Protein AF-A0A7H5ESF8-F1 (afdb_monomer_lite)

Foldseek 3Di:
DDPPPPDPPPLVVQLVVLVVVVVVVVPDPDPDDPPCPVVNVVSVLLVVLLVLLLVLLCCLLQVLCCDCVRNNDDPVVCPVSVVSCVVCVVVQVVQLLSVLSVLSSVLSPDDLPPPCSLVSLVVSVVSCVVCVVRYDLVSLLSSLVSLLSVLVVSLLVVSVSSLVSNLLSLQSNCQSLPAPPDDDDPVRADELCSLLVNLLSLLLCQVVDQQLPNDHHPDDSDPPRRGSLSSNVSSCVRNLVRHDPLCSLLSSLLSQLVSCVLVVVLLSNLVSLPDDRPDPPLLSVLSSLLSLLLSLVCLVPVPDPCSPVSSCVSPVDPVVSLVVSVVSLVVVVVVVPSCVVSSQLSVLSSVLVVVVVVLVVVVVPDDDDPVVVVVSLVVVLVSLVSNCVSGRSRDSSSVVVNVVSD

Radius of gyration: 26.14 Å; chains: 1; bounding box: 80×48×75 Å

Structure (mmCIF, N/CA/C/O backbone):
data_AF-A0A7H5ESF8-F1
#
_entry.id   AF-A0A7H5ESF8-F1
#
loop_
_atom_site.group_PDB
_atom_site.id
_atom_site.type_symbol
_atom_site.label_atom_id
_atom_site.label_alt_id
_atom_site.label_comp_id
_atom_site.label_asym_id
_atom_site.label_entity_id
_atom_site.label_seq_id
_atom_site.pdbx_PDB_ins_code
_atom_site.Cartn_x
_atom_site.Cartn_y
_atom_site.Cartn_z
_atom_site.occupancy
_atom_site.B_iso_or_equiv
_atom_site.auth_seq_id
_atom_site.auth_comp_id
_atom_site.auth_asym_id
_atom_site.auth_atom_id
_atom_site.pdbx_PDB_model_num
ATOM 1 N N . MET A 1 1 ? 14.061 -27.802 -7.206 1.00 36.31 1 MET A N 1
ATOM 2 C CA . MET A 1 1 ? 14.374 -27.064 -8.447 1.00 36.31 1 MET A CA 1
ATOM 3 C C . MET A 1 1 ? 15.577 -26.203 -8.150 1.00 36.31 1 MET A C 1
ATOM 5 O O . MET A 1 1 ? 15.588 -25.599 -7.089 1.00 36.31 1 MET A O 1
ATOM 9 N N . GLN A 1 2 ? 16.593 -26.261 -9.008 1.00 27.06 2 GLN A N 1
ATOM 10 C CA . GLN A 1 2 ? 17.838 -25.509 -8.861 1.00 27.06 2 GLN A CA 1
ATOM 11 C C . GLN A 1 2 ? 17.537 -24.025 -8.641 1.00 27.06 2 GLN A C 1
ATOM 13 O O . GLN A 1 2 ? 16.759 -23.448 -9.403 1.00 27.06 2 GLN A O 1
ATOM 18 N N . ASP A 1 3 ? 18.157 -23.444 -7.615 1.00 30.42 3 ASP A N 1
ATOM 19 C CA . ASP A 1 3 ? 18.301 -22.002 -7.470 1.00 30.42 3 ASP A CA 1
ATOM 20 C C . ASP A 1 3 ? 18.984 -21.480 -8.738 1.00 30.42 3 ASP A C 1
ATOM 22 O O . ASP A 1 3 ? 20.203 -21.548 -8.894 1.00 30.42 3 ASP A O 1
ATOM 26 N N . GLN A 1 4 ? 18.187 -21.001 -9.693 1.00 31.75 4 GLN A N 1
ATOM 27 C CA . GLN A 1 4 ? 18.685 -20.032 -10.649 1.00 31.75 4 GLN A CA 1
ATOM 28 C C . GLN A 1 4 ? 18.935 -18.767 -9.832 1.00 31.75 4 GLN A C 1
ATOM 30 O O . GLN A 1 4 ? 18.013 -17.988 -9.588 1.00 31.75 4 GLN A O 1
ATOM 35 N N . GLU A 1 5 ? 20.180 -18.580 -9.389 1.00 33.81 5 GLU A N 1
ATOM 36 C CA . GLU A 1 5 ? 20.741 -17.245 -9.201 1.00 33.81 5 GLU A CA 1
ATOM 37 C C . GLU A 1 5 ? 20.511 -16.488 -10.516 1.00 33.81 5 GLU A C 1
ATOM 39 O O . GLU A 1 5 ? 21.306 -16.552 -11.451 1.00 33.81 5 GLU A O 1
ATOM 44 N N . TYR A 1 6 ? 19.359 -15.829 -10.637 1.00 38.00 6 TYR A N 1
ATOM 45 C CA . TYR A 1 6 ? 19.123 -14.870 -11.701 1.00 38.00 6 TYR A CA 1
ATOM 46 C C . TYR A 1 6 ? 20.045 -13.695 -11.406 1.00 38.00 6 TYR A C 1
ATOM 48 O O . TYR A 1 6 ? 19.873 -13.034 -10.378 1.00 38.00 6 TYR A O 1
ATOM 56 N N . PRO A 1 7 ? 21.055 -13.435 -12.248 1.00 47.03 7 PRO A N 1
ATOM 57 C CA . PRO A 1 7 ? 22.036 -12.437 -11.916 1.00 47.03 7 PRO A CA 1
ATOM 58 C C . PRO A 1 7 ? 21.346 -11.085 -12.003 1.00 47.03 7 PRO A C 1
ATOM 60 O O . PRO A 1 7 ? 20.716 -10.746 -13.009 1.00 47.03 7 PRO A O 1
ATOM 63 N N . LEU A 1 8 ? 21.541 -10.295 -10.958 1.00 45.97 8 LEU A N 1
ATOM 64 C CA . LEU A 1 8 ? 21.141 -8.900 -10.796 1.00 45.97 8 LEU A CA 1
ATOM 65 C C . LEU A 1 8 ? 21.714 -7.959 -11.880 1.00 45.97 8 LEU A C 1
ATOM 67 O O . LEU A 1 8 ? 21.817 -6.753 -11.667 1.00 45.97 8 LEU A O 1
ATOM 71 N N . ASN A 1 9 ? 22.147 -8.469 -13.041 1.00 64.69 9 ASN A N 1
ATOM 72 C CA . ASN A 1 9 ? 22.697 -7.638 -14.094 1.00 64.69 9 ASN A CA 1
ATOM 73 C C . ASN A 1 9 ? 22.771 -8.272 -15.492 1.00 64.69 9 ASN A C 1
ATOM 75 O O . ASN A 1 9 ? 23.801 -8.159 -16.149 1.00 64.69 9 ASN A O 1
ATOM 79 N N . LYS A 1 10 ? 21.692 -8.889 -16.001 1.00 72.00 10 LYS A N 1
ATOM 80 C CA . LYS A 1 10 ? 21.647 -9.338 -17.413 1.00 72.00 10 LYS A CA 1
ATOM 81 C C . LYS A 1 10 ? 22.115 -8.243 -18.386 1.00 72.00 10 LYS A C 1
ATOM 83 O O . LYS A 1 10 ? 22.906 -8.512 -19.272 1.00 72.00 10 LYS A O 1
ATOM 88 N N . TYR A 1 11 ? 21.703 -6.993 -18.173 1.00 79.19 11 TYR A N 1
ATOM 89 C CA . TYR A 1 11 ? 22.056 -5.874 -19.056 1.00 79.19 11 TYR A CA 1
ATOM 90 C C . TYR A 1 11 ? 23.550 -5.528 -19.005 1.00 79.19 11 TYR A C 1
ATOM 92 O O . TYR A 1 11 ? 24.160 -5.287 -20.043 1.00 79.19 11 TYR A O 1
ATOM 100 N N . ARG A 1 12 ? 24.159 -5.542 -17.813 1.00 79.06 12 ARG A N 1
ATOM 101 C CA . ARG A 1 12 ? 25.612 -5.391 -17.667 1.00 79.06 12 ARG A CA 1
ATOM 102 C C . ARG A 1 12 ? 26.369 -6.577 -18.252 1.00 79.06 12 ARG A C 1
ATOM 104 O O . ARG A 1 12 ? 27.407 -6.349 -18.852 1.00 79.06 12 ARG A O 1
ATOM 111 N N . ILE A 1 13 ? 25.877 -7.803 -18.077 1.00 82.94 13 ILE A N 1
ATOM 112 C CA . ILE A 1 13 ? 26.502 -9.002 -18.649 1.00 82.94 13 ILE A CA 1
ATOM 113 C C . ILE A 1 13 ? 26.494 -8.900 -20.175 1.00 82.94 13 ILE A C 1
ATOM 115 O O . ILE A 1 13 ? 27.559 -8.991 -20.773 1.00 82.94 13 ILE A O 1
ATOM 119 N N . ASP A 1 14 ? 25.338 -8.602 -20.780 1.00 84.75 14 ASP A N 1
ATOM 120 C CA . ASP A 1 14 ? 25.195 -8.412 -22.229 1.00 84.75 14 ASP A CA 1
ATOM 121 C C . ASP A 1 14 ? 26.183 -7.335 -22.745 1.00 84.75 14 ASP A C 1
ATOM 123 O O . ASP A 1 14 ? 26.843 -7.525 -23.772 1.00 84.75 14 ASP A O 1
ATOM 127 N N . LEU A 1 15 ? 26.318 -6.220 -22.009 1.00 86.06 15 LEU A N 1
ATOM 128 C CA . LEU A 1 15 ? 27.252 -5.126 -22.309 1.00 86.06 15 LEU A CA 1
ATOM 129 C C . LEU A 1 15 ? 28.723 -5.559 -22.204 1.00 86.06 15 LEU A C 1
ATOM 131 O O . LEU A 1 15 ? 29.512 -5.294 -23.110 1.00 86.06 15 LEU A O 1
ATOM 135 N N . GLU A 1 16 ? 29.105 -6.202 -21.098 1.00 87.12 16 GLU A N 1
ATOM 136 C CA . GLU A 1 16 ? 30.471 -6.678 -20.851 1.00 87.12 16 GLU A CA 1
ATOM 137 C C . GLU A 1 16 ? 30.883 -7.750 -21.868 1.00 87.12 16 GLU A C 1
ATOM 139 O O . GLU A 1 16 ? 32.021 -7.745 -22.339 1.00 87.12 16 GLU A O 1
ATOM 144 N N . GLU A 1 17 ? 29.963 -8.645 -22.226 1.00 87.31 17 GLU A N 1
ATOM 145 C CA . GLU A 1 17 ? 30.167 -9.688 -23.229 1.00 87.31 17 GLU A CA 1
ATOM 146 C C . GLU A 1 17 ? 30.381 -9.079 -24.614 1.00 87.31 17 GLU A C 1
ATOM 148 O O . GLU A 1 17 ? 31.409 -9.327 -25.241 1.00 87.31 17 GLU A O 1
ATOM 153 N N . THR A 1 18 ? 29.494 -8.185 -25.050 1.00 85.81 18 THR A N 1
ATOM 154 C CA . THR A 1 18 ? 29.611 -7.538 -26.368 1.00 85.81 18 THR A CA 1
ATOM 155 C C . THR A 1 18 ? 30.862 -6.670 -26.465 1.00 85.81 18 THR A C 1
ATOM 157 O O . THR A 1 18 ? 31.518 -6.628 -27.506 1.00 85.81 18 THR A O 1
ATOM 160 N N . TYR A 1 19 ? 31.243 -5.999 -25.373 1.00 87.31 19 TYR A N 1
ATOM 161 C CA . TYR A 1 19 ? 32.496 -5.252 -25.305 1.00 87.31 19 TYR A CA 1
ATOM 162 C C . TYR A 1 19 ? 33.724 -6.166 -25.419 1.00 87.31 19 TYR A C 1
ATOM 164 O O . TYR A 1 19 ? 34.686 -5.827 -26.112 1.00 87.31 19 TYR A O 1
ATOM 172 N N . ARG A 1 20 ? 33.699 -7.337 -24.769 1.00 87.00 20 ARG A N 1
ATOM 173 C CA . ARG A 1 20 ? 34.775 -8.334 -24.856 1.00 87.00 20 ARG A CA 1
ATOM 174 C C . ARG A 1 20 ? 34.926 -8.870 -26.277 1.00 87.00 20 ARG A C 1
ATOM 176 O O . ARG A 1 20 ? 36.035 -8.869 -26.798 1.00 87.00 20 ARG A O 1
ATOM 183 N N . GLU A 1 21 ? 33.824 -9.254 -26.913 1.00 84.44 21 GLU A N 1
ATOM 184 C CA . GLU A 1 21 ? 33.822 -9.740 -28.297 1.00 84.44 21 GLU A CA 1
ATOM 185 C C . GLU A 1 21 ? 34.368 -8.688 -29.272 1.00 84.44 21 GLU A C 1
ATOM 187 O O . GLU A 1 21 ? 35.117 -9.018 -30.190 1.00 84.44 21 GLU A O 1
ATOM 192 N N . LEU A 1 22 ? 34.024 -7.411 -29.061 1.00 84.06 22 LEU A N 1
ATOM 193 C CA . LEU A 1 22 ? 34.548 -6.308 -29.865 1.00 84.06 22 LEU A CA 1
ATOM 194 C C . LEU A 1 22 ? 36.065 -6.175 -29.723 1.00 84.06 22 LEU A C 1
ATOM 196 O O . LEU A 1 22 ? 36.754 -6.093 -30.742 1.00 84.06 22 LEU A O 1
ATOM 200 N N . LYS A 1 23 ? 36.594 -6.250 -28.495 1.00 84.38 23 LYS A N 1
ATOM 201 C CA . LYS A 1 23 ? 38.046 -6.291 -28.273 1.00 84.38 23 LYS A CA 1
ATOM 202 C C . LYS A 1 23 ? 38.691 -7.461 -29.001 1.00 84.38 23 LYS A C 1
ATOM 204 O O . LYS A 1 23 ? 39.683 -7.268 -29.687 1.00 84.38 23 LYS A O 1
ATOM 209 N N . GLU A 1 24 ? 38.135 -8.663 -28.901 1.00 83.38 24 GLU A N 1
ATOM 210 C CA . GLU A 1 24 ? 38.674 -9.835 -29.604 1.00 83.38 24 GLU A CA 1
ATOM 211 C C . GLU A 1 24 ? 38.720 -9.627 -31.127 1.00 83.38 24 GLU A C 1
ATOM 213 O O . GLU A 1 24 ? 39.706 -9.997 -31.766 1.00 83.38 24 GLU A O 1
ATOM 218 N N . THR A 1 25 ? 37.712 -8.966 -31.712 1.00 78.81 25 THR A N 1
ATOM 219 C CA . THR A 1 25 ? 37.745 -8.585 -33.133 1.00 78.81 25 THR A CA 1
ATOM 220 C C . THR A 1 25 ? 38.764 -7.495 -33.467 1.00 78.81 25 THR A C 1
ATOM 222 O O . THR A 1 25 ? 39.358 -7.579 -34.540 1.00 78.81 25 THR A O 1
ATOM 225 N N . GLU A 1 26 ? 39.022 -6.523 -32.584 1.00 75.31 26 GLU A N 1
ATOM 226 C CA . GLU A 1 26 ? 40.068 -5.499 -32.783 1.00 75.31 26 GLU A CA 1
ATOM 227 C C . GLU A 1 26 ? 41.465 -6.123 -32.898 1.00 75.31 26 GLU A C 1
ATOM 229 O O . GLU A 1 26 ? 42.279 -5.682 -33.706 1.00 75.31 26 GLU A O 1
ATOM 234 N N . TRP A 1 27 ? 41.728 -7.177 -32.117 1.00 74.94 27 TRP A N 1
ATOM 235 C CA . TRP A 1 27 ? 42.984 -7.935 -32.155 1.00 74.94 27 TRP A CA 1
ATOM 236 C C . TRP A 1 27 ? 43.014 -9.012 -33.248 1.00 74.94 27 TRP A C 1
ATOM 238 O O . TRP A 1 27 ? 44.033 -9.679 -33.435 1.00 74.94 27 TRP A O 1
ATOM 248 N N . SER A 1 28 ? 41.916 -9.196 -33.984 1.00 71.19 28 SER A N 1
ATOM 249 C CA . SER A 1 28 ? 41.873 -10.088 -35.137 1.00 71.19 28 SER A CA 1
ATOM 250 C C . SER A 1 28 ? 42.373 -9.353 -36.386 1.00 71.19 28 SER A C 1
ATOM 252 O O . SER A 1 28 ? 42.009 -8.207 -36.629 1.00 71.19 28 SER A O 1
ATOM 254 N N . ASN A 1 29 ? 43.160 -10.013 -37.243 1.00 59.94 29 ASN A N 1
ATOM 255 C CA . ASN A 1 29 ? 43.663 -9.443 -38.510 1.00 59.94 29 ASN A CA 1
ATOM 256 C C . ASN A 1 29 ? 42.558 -9.186 -39.571 1.00 59.94 29 ASN A C 1
ATOM 258 O O . ASN A 1 29 ? 42.838 -9.129 -40.769 1.00 59.94 29 ASN A O 1
ATOM 262 N N . LYS A 1 30 ? 41.285 -9.085 -39.166 1.00 62.31 30 LYS A N 1
ATOM 263 C CA . LYS A 1 30 ? 40.129 -8.831 -40.030 1.00 62.31 30 LYS A CA 1
ATOM 264 C C . LYS A 1 30 ? 39.617 -7.410 -39.783 1.00 62.31 30 LYS A C 1
ATOM 266 O O . LYS A 1 30 ? 38.830 -7.171 -38.876 1.00 62.31 30 LYS A O 1
ATOM 271 N N . HIS A 1 31 ? 40.048 -6.474 -40.625 1.00 56.75 31 HIS A N 1
ATOM 272 C CA . HIS A 1 31 ? 39.690 -5.049 -40.570 1.00 56.75 31 HIS A CA 1
ATOM 273 C C . HIS A 1 31 ? 38.292 -4.740 -41.146 1.00 56.75 31 HIS A C 1
ATOM 275 O O . HIS A 1 31 ? 38.137 -3.834 -41.964 1.00 56.75 31 HIS A O 1
ATOM 281 N N . GLU A 1 32 ? 37.263 -5.495 -40.763 1.00 64.81 32 GLU A N 1
ATOM 282 C CA . GLU A 1 32 ? 35.879 -5.109 -41.064 1.00 64.81 32 GLU A CA 1
ATOM 283 C C . GLU A 1 32 ? 35.335 -4.198 -39.957 1.00 64.81 32 GLU A C 1
ATOM 285 O O . GLU A 1 32 ? 35.652 -4.376 -38.782 1.00 64.81 32 GL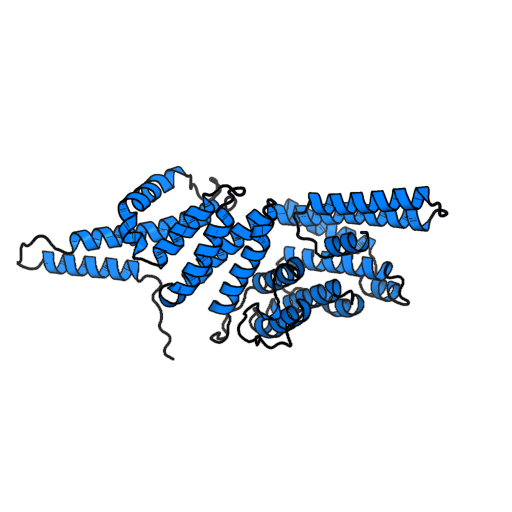U A O 1
ATOM 290 N N . LEU A 1 33 ? 34.484 -3.230 -40.324 1.00 62.59 33 LEU A N 1
ATOM 291 C CA . LEU A 1 33 ? 33.719 -2.440 -39.355 1.00 62.59 33 LEU A CA 1
ATOM 292 C C . LEU A 1 33 ? 32.965 -3.401 -38.421 1.00 62.59 33 LEU A C 1
ATOM 294 O O . LEU A 1 33 ? 32.153 -4.197 -38.912 1.00 62.59 33 LEU A O 1
ATOM 298 N N . PRO A 1 34 ? 33.193 -3.353 -37.096 1.00 66.44 34 PRO A N 1
ATOM 299 C CA . PRO A 1 34 ? 32.595 -4.335 -36.214 1.00 66.44 34 PRO A CA 1
ATOM 300 C C . PRO A 1 34 ? 31.074 -4.174 -36.219 1.00 66.44 34 PRO A C 1
ATOM 302 O O . PRO A 1 34 ? 30.522 -3.179 -35.742 1.00 66.44 34 PRO A O 1
ATOM 305 N N . LYS A 1 35 ? 30.370 -5.186 -36.739 1.00 69.31 35 LYS A N 1
ATOM 306 C CA . LYS A 1 35 ? 28.899 -5.198 -36.860 1.00 69.31 35 LYS A CA 1
ATOM 307 C C . LYS A 1 35 ? 28.190 -5.018 -35.507 1.00 69.31 35 LYS A C 1
ATOM 309 O O . LYS A 1 35 ? 27.025 -4.636 -35.467 1.00 69.31 35 LYS A O 1
ATOM 314 N N . LYS A 1 36 ? 28.904 -5.255 -34.401 1.00 80.19 36 LYS A N 1
ATOM 315 C CA . LYS A 1 36 ? 28.413 -5.164 -33.021 1.00 80.19 36 LYS A CA 1
ATOM 316 C C . LYS A 1 36 ? 28.543 -3.769 -32.385 1.00 80.19 36 LYS A C 1
ATOM 318 O O . LYS A 1 36 ? 28.044 -3.586 -31.283 1.00 80.19 36 LYS A O 1
ATOM 323 N N . MET A 1 37 ? 29.109 -2.757 -33.056 1.00 82.25 37 MET A N 1
ATOM 324 C CA . MET A 1 37 ? 29.207 -1.397 -32.480 1.00 82.25 37 MET A CA 1
ATOM 325 C C . MET A 1 37 ? 27.837 -0.773 -32.172 1.00 82.25 37 MET A C 1
ATOM 327 O O . MET A 1 37 ? 27.646 -0.163 -31.120 1.00 82.25 37 MET A O 1
ATOM 331 N N . ALA A 1 38 ? 26.855 -0.960 -33.060 1.00 83.88 38 ALA A N 1
ATOM 332 C CA . ALA A 1 38 ? 25.487 -0.497 -32.825 1.00 83.88 38 ALA A CA 1
ATOM 333 C C . ALA A 1 38 ? 24.820 -1.233 -31.647 1.00 83.88 38 ALA A C 1
ATOM 335 O O . ALA A 1 38 ? 24.066 -0.624 -30.888 1.00 83.88 38 ALA A O 1
ATOM 336 N N . LEU A 1 39 ? 25.134 -2.523 -31.475 1.00 85.75 39 LEU A N 1
ATOM 337 C CA . LEU A 1 39 ? 24.657 -3.338 -30.358 1.00 85.75 39 LEU A CA 1
ATOM 338 C C . LEU A 1 39 ? 25.274 -2.881 -29.030 1.00 85.75 39 LEU A C 1
ATOM 340 O O . LEU A 1 39 ? 24.537 -2.704 -28.065 1.00 85.75 39 LEU A O 1
ATOM 344 N N . LEU A 1 40 ? 26.583 -2.608 -29.000 1.00 87.19 40 LEU A N 1
ATOM 345 C CA . LEU A 1 40 ? 27.265 -2.075 -27.818 1.00 87.19 40 LEU A CA 1
ATOM 346 C C . LEU A 1 40 ? 26.674 -0.723 -27.394 1.00 87.19 40 LEU A C 1
ATOM 348 O O . LEU A 1 40 ? 26.369 -0.521 -26.220 1.00 87.19 40 LEU A O 1
ATOM 352 N N . SER A 1 41 ? 26.456 0.188 -28.353 1.00 89.31 41 SER A N 1
ATOM 353 C CA . SER A 1 41 ? 25.789 1.471 -28.086 1.00 89.31 41 SER A CA 1
ATOM 354 C C . SER A 1 41 ? 24.395 1.265 -27.497 1.00 89.31 41 SER A C 1
ATOM 356 O O . SER A 1 41 ? 24.038 1.935 -26.532 1.00 89.31 41 SER A O 1
ATOM 358 N N . TRP A 1 42 ? 23.615 0.327 -28.039 1.00 90.44 42 TRP A N 1
ATOM 359 C CA . TRP A 1 42 ? 22.297 0.022 -27.494 1.00 90.44 42 TRP A CA 1
ATOM 360 C C . TRP A 1 42 ? 22.365 -0.556 -26.079 1.00 90.44 42 TRP A C 1
ATOM 362 O O . TRP A 1 42 ? 21.596 -0.141 -25.222 1.00 90.44 42 TRP A O 1
ATOM 372 N N . GLN A 1 43 ? 23.278 -1.481 -25.796 1.00 88.88 43 GLN A N 1
ATOM 373 C CA . GLN A 1 43 ? 23.405 -2.070 -24.460 1.00 88.88 43 GLN A CA 1
ATOM 374 C C . GLN A 1 43 ? 23.822 -1.040 -23.408 1.00 88.88 43 GLN A C 1
ATOM 376 O O . GLN A 1 43 ? 23.304 -1.070 -22.290 1.00 88.88 43 GLN A O 1
ATOM 381 N N . ALA A 1 44 ? 24.702 -0.104 -23.774 1.00 89.44 44 ALA A N 1
ATOM 382 C CA . ALA A 1 44 ? 25.073 1.010 -22.910 1.00 89.44 44 ALA A CA 1
ATOM 383 C C . ALA A 1 44 ? 23.859 1.910 -22.625 1.00 89.44 44 ALA A C 1
ATOM 385 O O . ALA A 1 44 ? 23.54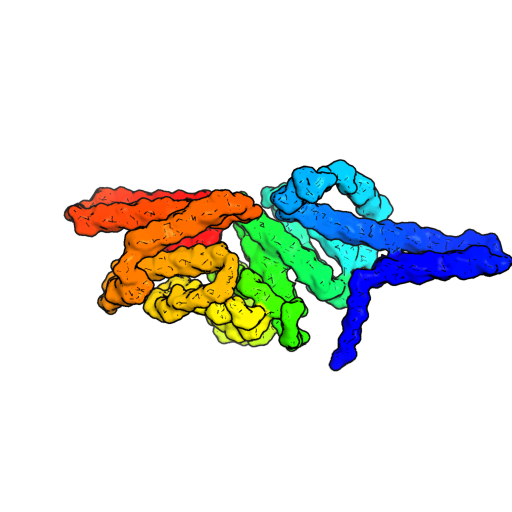2 2.158 -21.459 1.00 89.44 44 ALA A O 1
ATOM 386 N N . ASP A 1 45 ? 23.126 2.306 -23.673 1.00 92.50 45 ASP A N 1
ATOM 387 C CA . ASP A 1 45 ? 21.896 3.095 -23.551 1.00 92.50 45 ASP A CA 1
ATOM 388 C C . ASP A 1 45 ? 20.851 2.364 -22.694 1.00 92.50 45 ASP A C 1
ATOM 390 O O . ASP A 1 45 ? 20.255 2.957 -21.804 1.00 92.50 45 ASP A O 1
ATOM 394 N N . ARG A 1 46 ? 20.643 1.062 -22.909 1.00 90.06 46 ARG A N 1
ATOM 395 C CA . ARG A 1 46 ? 19.674 0.227 -22.181 1.00 90.06 46 ARG A CA 1
ATOM 396 C C . ARG A 1 46 ? 19.984 0.174 -20.684 1.00 90.06 46 ARG A C 1
ATOM 398 O O . ARG A 1 46 ? 19.069 0.304 -19.870 1.00 90.06 46 ARG A O 1
ATOM 405 N N . GLN A 1 47 ? 21.256 0.007 -20.312 1.00 88.56 47 GLN A N 1
ATOM 406 C CA . GLN A 1 47 ? 21.680 0.015 -18.909 1.00 88.56 47 GLN A CA 1
ATOM 407 C C . GLN A 1 47 ? 21.497 1.398 -18.273 1.00 88.56 47 GLN A C 1
ATOM 409 O O . GLN A 1 47 ? 20.994 1.498 -17.151 1.00 88.56 47 GLN A O 1
ATOM 414 N N . TYR A 1 48 ? 21.873 2.457 -18.994 1.00 92.06 48 TYR A N 1
ATOM 415 C CA . TYR A 1 48 ? 21.679 3.837 -18.554 1.00 92.06 48 TYR A CA 1
ATOM 416 C C . TYR A 1 48 ? 20.191 4.159 -18.357 1.00 92.06 48 TYR A C 1
ATOM 418 O O . TYR A 1 48 ? 19.803 4.633 -17.291 1.00 92.06 48 TYR A O 1
ATOM 426 N N . LEU A 1 49 ? 19.344 3.836 -19.339 1.00 93.12 49 LEU A N 1
ATOM 427 C CA . LEU A 1 49 ? 17.901 4.064 -19.294 1.00 93.12 49 LEU A CA 1
ATOM 428 C C . LEU A 1 49 ? 17.250 3.329 -18.118 1.00 93.12 49 LEU A C 1
ATOM 430 O O . LEU A 1 49 ? 16.467 3.935 -17.393 1.00 93.12 49 LEU A O 1
ATOM 434 N N . LEU A 1 50 ? 17.600 2.060 -17.876 1.00 90.69 50 LEU A N 1
ATOM 435 C CA . LEU A 1 50 ? 17.062 1.306 -16.738 1.00 90.69 50 LEU A CA 1
ATOM 436 C C . LEU A 1 50 ? 17.421 1.965 -15.399 1.00 90.69 50 LEU A C 1
ATOM 438 O O . LEU A 1 50 ? 16.566 2.115 -14.523 1.00 90.69 50 LEU A O 1
ATOM 442 N N . TYR A 1 51 ? 18.684 2.367 -15.238 1.00 90.44 51 TYR A N 1
ATOM 443 C CA . TYR A 1 51 ? 19.144 3.062 -14.038 1.00 90.44 51 TYR A CA 1
ATOM 444 C C . TYR A 1 51 ? 18.409 4.394 -13.843 1.00 90.44 51 TYR A C 1
ATOM 446 O O . TYR A 1 51 ? 17.911 4.666 -12.748 1.00 90.44 51 TYR A O 1
ATOM 454 N N . GLN A 1 52 ? 18.294 5.194 -14.905 1.00 92.12 52 GLN A N 1
ATOM 455 C CA . GLN A 1 52 ? 17.650 6.502 -14.852 1.00 92.12 52 GLN A CA 1
ATOM 456 C C . GLN A 1 52 ? 16.144 6.406 -14.611 1.00 92.12 52 GLN A C 1
ATOM 458 O O . GLN A 1 52 ? 15.643 7.152 -13.778 1.00 92.12 52 GLN A O 1
ATOM 463 N N . CYS A 1 53 ? 15.426 5.451 -15.214 1.00 91.62 53 CYS A N 1
ATOM 464 C CA . CYS A 1 53 ? 14.013 5.228 -14.896 1.00 91.62 53 CYS A CA 1
ATOM 465 C C . CYS A 1 53 ? 13.809 4.920 -13.405 1.00 91.62 53 CYS A C 1
ATOM 467 O O . CYS A 1 53 ? 12.968 5.537 -12.753 1.00 91.62 53 CYS A O 1
ATOM 469 N N . ARG A 1 54 ? 14.604 3.999 -12.837 1.00 90.44 54 ARG A N 1
ATOM 470 C CA . ARG A 1 54 ? 14.539 3.664 -11.402 1.00 90.44 54 ARG A CA 1
ATOM 471 C C . ARG A 1 54 ? 14.809 4.886 -10.529 1.00 90.44 54 ARG A C 1
ATOM 473 O O . ARG A 1 54 ? 14.124 5.101 -9.528 1.00 90.44 54 ARG A O 1
ATOM 480 N N . LEU A 1 55 ? 15.820 5.676 -10.886 1.00 88.88 55 LEU A N 1
ATOM 481 C CA . LEU A 1 55 ? 16.184 6.878 -10.146 1.00 88.88 55 LEU A CA 1
ATOM 482 C C . LEU A 1 55 ? 15.090 7.949 -10.236 1.00 88.88 55 LEU A C 1
ATOM 484 O O . LEU A 1 55 ? 14.700 8.501 -9.208 1.00 88.88 55 LEU A O 1
ATOM 488 N N . PHE A 1 56 ? 14.563 8.189 -11.435 1.00 89.56 56 PHE A N 1
ATOM 489 C CA . PHE A 1 56 ? 13.524 9.174 -11.713 1.00 89.56 56 PHE A CA 1
ATOM 490 C C . PHE A 1 56 ? 12.217 8.846 -10.983 1.00 89.56 56 PHE A C 1
ATOM 492 O O . PHE A 1 56 ? 11.671 9.695 -10.281 1.00 89.56 56 PHE A O 1
ATOM 499 N N . MET A 1 57 ? 11.777 7.586 -11.020 1.00 89.94 57 MET A N 1
ATOM 500 C CA . MET A 1 57 ? 10.607 7.136 -10.261 1.00 89.94 57 MET A CA 1
ATOM 501 C C . MET A 1 57 ? 10.750 7.391 -8.756 1.00 89.94 57 MET A C 1
ATOM 503 O O . MET A 1 57 ? 9.819 7.859 -8.100 1.00 89.94 57 MET A O 1
ATOM 507 N N . ARG A 1 58 ? 11.927 7.100 -8.185 1.00 86.00 58 ARG A N 1
ATOM 508 C CA . ARG A 1 58 ? 12.201 7.332 -6.758 1.00 86.00 58 ARG A CA 1
ATOM 509 C C . ARG A 1 58 ? 12.263 8.821 -6.429 1.00 86.00 58 ARG A C 1
ATOM 511 O O . ARG A 1 58 ? 11.762 9.214 -5.375 1.00 86.00 58 ARG A O 1
ATOM 518 N N . TYR A 1 59 ? 12.844 9.626 -7.319 1.00 86.31 59 TYR A N 1
ATOM 519 C CA . TYR A 1 59 ? 12.864 11.084 -7.219 1.00 86.31 59 TYR A CA 1
ATOM 520 C C . TYR A 1 59 ? 11.437 11.650 -7.140 1.00 86.31 59 TYR A C 1
ATOM 522 O O . TYR A 1 59 ? 11.140 12.410 -6.218 1.00 86.31 59 TYR A O 1
ATOM 530 N N . GLN A 1 60 ? 10.534 11.194 -8.015 1.00 84.25 60 GLN A N 1
ATOM 531 C CA . GLN A 1 60 ? 9.130 11.621 -8.028 1.00 84.25 60 GLN A CA 1
ATOM 532 C C . GLN A 1 60 ? 8.341 11.140 -6.794 1.00 84.25 60 GLN A C 1
ATOM 534 O O . GLN A 1 60 ? 7.560 11.900 -6.220 1.00 84.25 60 GLN A O 1
ATOM 539 N N . LEU A 1 61 ? 8.553 9.898 -6.341 1.00 82.56 61 LEU A N 1
ATOM 540 C CA . LEU A 1 61 ? 7.816 9.319 -5.207 1.00 82.56 61 LEU A CA 1
ATOM 541 C C . LEU A 1 61 ? 8.262 9.824 -3.832 1.00 82.56 61 LEU A C 1
ATOM 543 O O . LEU A 1 61 ? 7.443 9.917 -2.913 1.00 82.56 61 LEU A O 1
ATOM 547 N N . TYR A 1 62 ? 9.554 10.105 -3.656 1.00 78.06 62 TYR A N 1
ATOM 548 C CA . TYR A 1 62 ? 10.146 10.365 -2.341 1.00 78.06 62 TYR A CA 1
ATOM 549 C C . TYR A 1 62 ? 10.841 11.732 -2.248 1.00 78.06 62 TYR A C 1
ATOM 551 O O . TYR A 1 62 ? 12.009 11.803 -1.844 1.00 78.06 62 TYR A O 1
ATOM 559 N N . PRO A 1 63 ? 10.137 12.851 -2.499 1.00 69.44 63 PRO A N 1
ATOM 560 C CA . PRO A 1 63 ? 10.749 14.183 -2.538 1.00 69.44 63 PRO A CA 1
ATOM 561 C C . PRO A 1 63 ? 11.406 14.596 -1.207 1.00 69.44 63 PRO A C 1
ATOM 563 O O . PRO A 1 63 ? 12.284 15.452 -1.168 1.00 69.44 63 PRO A O 1
ATOM 566 N N . THR A 1 64 ? 11.026 13.979 -0.082 1.00 65.56 64 THR A N 1
ATOM 567 C CA . THR A 1 64 ? 11.642 14.227 1.234 1.00 65.56 64 THR A CA 1
ATOM 568 C C . THR A 1 64 ? 12.990 13.527 1.436 1.00 65.56 64 THR A C 1
ATOM 570 O O . THR A 1 64 ? 13.756 13.931 2.317 1.00 65.56 64 THR A O 1
ATOM 573 N N . ILE A 1 65 ? 13.281 12.479 0.660 1.00 63.81 65 ILE A N 1
ATOM 574 C CA . ILE A 1 65 ? 14.567 11.770 0.661 1.00 63.81 65 ILE A CA 1
ATOM 575 C C . ILE A 1 65 ? 15.534 12.458 -0.304 1.00 63.81 65 ILE A C 1
ATOM 577 O O . ILE A 1 65 ? 16.686 12.675 0.061 1.00 63.81 65 ILE A O 1
ATOM 581 N N . PHE A 1 66 ? 15.037 12.866 -1.472 1.00 64.12 66 PHE A N 1
ATOM 582 C CA . PHE A 1 66 ? 15.784 13.549 -2.534 1.00 64.12 66 PHE A CA 1
ATOM 583 C C . PHE A 1 66 ? 15.837 15.071 -2.360 1.00 64.12 66 PHE A C 1
ATOM 585 O O . PHE A 1 66 ? 15.876 15.822 -3.328 1.00 64.12 66 PHE A O 1
ATOM 592 N N . ARG A 1 67 ? 15.816 15.550 -1.113 1.00 61.94 67 ARG A N 1
ATOM 593 C CA . ARG A 1 67 ? 16.002 16.976 -0.846 1.00 61.94 67 ARG A CA 1
ATOM 594 C C . ARG A 1 67 ? 17.425 17.388 -1.221 1.00 61.94 67 ARG A C 1
ATOM 596 O O . ARG A 1 67 ? 18.369 16.635 -0.972 1.00 61.94 67 ARG A O 1
ATOM 603 N N . ALA A 1 68 ? 17.563 18.609 -1.735 1.00 58.12 68 ALA A N 1
ATOM 604 C CA . ALA A 1 68 ? 18.835 19.173 -2.189 1.00 58.12 68 ALA A CA 1
ATOM 605 C C . ALA A 1 68 ? 19.948 19.152 -1.120 1.00 58.12 68 ALA A C 1
ATOM 607 O O . ALA A 1 68 ? 21.123 19.110 -1.464 1.00 58.12 68 ALA A O 1
ATOM 608 N N . ASP A 1 69 ? 19.592 19.130 0.171 1.00 61.38 69 ASP A N 1
ATOM 609 C CA . ASP A 1 69 ? 20.529 19.042 1.298 1.00 61.38 69 ASP A CA 1
ATOM 610 C C . ASP A 1 69 ? 21.106 17.631 1.529 1.00 61.38 69 ASP A C 1
ATOM 612 O O . ASP A 1 69 ? 22.078 17.485 2.269 1.00 61.38 69 ASP A O 1
ATOM 616 N N . LYS A 1 70 ? 20.521 16.585 0.928 1.00 63.66 70 LYS A N 1
ATOM 617 C CA . LYS A 1 70 ? 20.917 15.174 1.124 1.00 63.66 70 LYS A CA 1
ATOM 618 C C . LYS A 1 70 ? 21.368 14.486 -0.150 1.00 63.66 70 LYS A C 1
ATOM 620 O O . LYS A 1 70 ? 22.295 13.682 -0.109 1.00 63.66 70 LYS A O 1
ATOM 625 N N . LEU A 1 71 ? 20.695 14.775 -1.256 1.00 67.25 71 LEU A N 1
ATOM 626 C CA . LEU A 1 71 ? 21.076 14.314 -2.579 1.00 67.25 71 LEU A CA 1
ATOM 627 C C . LEU A 1 71 ? 20.721 15.438 -3.559 1.00 67.25 71 LEU A C 1
ATOM 629 O O . LEU A 1 71 ? 19.534 15.727 -3.711 1.00 67.25 71 LEU A O 1
ATOM 633 N N . PRO A 1 72 ? 21.701 16.097 -4.200 1.00 71.25 72 PRO A N 1
ATOM 634 C CA . PRO A 1 72 ? 21.445 17.222 -5.090 1.00 71.25 72 PRO A CA 1
ATOM 635 C C . PRO A 1 72 ? 20.947 16.711 -6.448 1.00 71.25 72 PRO A C 1
ATOM 637 O O . PRO A 1 72 ? 21.616 16.868 -7.462 1.00 71.25 72 PRO A O 1
ATOM 640 N N . LEU A 1 73 ? 19.796 16.038 -6.473 1.00 79.88 73 LEU A N 1
ATOM 641 C CA . LEU A 1 73 ? 19.089 15.737 -7.712 1.00 79.88 73 LEU A CA 1
ATOM 642 C C . LEU A 1 73 ? 18.066 16.834 -7.989 1.00 79.88 73 LEU A C 1
ATOM 644 O O . LEU A 1 73 ? 17.313 17.234 -7.104 1.00 79.88 73 LEU A O 1
ATOM 648 N N . ALA A 1 74 ? 18.054 17.293 -9.231 1.00 82.50 74 ALA A N 1
ATOM 649 C CA . ALA A 1 74 ? 17.146 18.286 -9.761 1.00 82.50 74 ALA A CA 1
ATOM 650 C C . ALA A 1 74 ? 16.584 17.754 -11.085 1.00 82.50 74 ALA A C 1
ATOM 652 O O . ALA A 1 74 ? 17.095 16.765 -11.622 1.00 82.50 74 ALA A O 1
ATOM 653 N N . GLU A 1 75 ? 15.509 18.361 -11.578 1.00 83.69 75 GLU A N 1
ATOM 654 C CA . GLU A 1 75 ? 14.826 17.866 -12.773 1.00 83.69 75 GLU A CA 1
ATOM 655 C C . GLU A 1 75 ? 15.737 17.910 -14.011 1.00 83.69 75 GLU A C 1
ATOM 657 O O . GLU A 1 75 ? 15.708 17.001 -14.839 1.00 83.69 75 GLU A O 1
ATOM 662 N N . GLU A 1 76 ? 16.631 18.897 -14.072 1.00 88.69 76 GLU A N 1
ATOM 663 C CA . GLU A 1 76 ? 17.594 19.109 -15.152 1.00 88.69 76 GLU A CA 1
ATOM 664 C C . GLU A 1 76 ? 18.556 17.924 -15.320 1.00 88.69 76 GLU A C 1
ATOM 666 O O . GLU A 1 76 ? 19.039 17.655 -16.419 1.00 88.69 76 GLU A O 1
ATOM 671 N N . HIS A 1 77 ? 18.805 17.160 -14.250 1.00 88.81 77 HIS A N 1
ATOM 672 C CA . HIS A 1 77 ? 19.641 15.958 -14.310 1.00 88.81 77 HIS A CA 1
ATOM 673 C C . HIS A 1 77 ? 18.990 14.804 -15.087 1.00 88.81 77 HIS A C 1
ATOM 675 O O . HIS A 1 77 ? 19.661 13.816 -15.379 1.00 88.81 77 HIS A O 1
ATOM 681 N N . PHE A 1 78 ? 17.704 14.917 -15.429 1.00 91.12 78 PHE A N 1
ATOM 682 C CA . PHE A 1 78 ? 16.956 13.906 -16.170 1.00 91.12 78 PHE A CA 1
ATOM 683 C C . PHE A 1 78 ? 16.711 14.283 -17.641 1.00 91.12 78 PHE A C 1
ATOM 685 O O . PHE A 1 78 ? 16.088 13.506 -18.361 1.00 91.12 78 PHE A O 1
ATOM 692 N N . GLU A 1 79 ? 17.207 15.425 -18.129 1.00 91.56 79 GLU A N 1
ATOM 693 C CA . GLU A 1 79 ? 16.951 15.879 -19.508 1.00 91.56 79 GLU A CA 1
ATOM 694 C C . GLU A 1 79 ? 17.567 14.960 -20.572 1.00 91.56 79 GLU A C 1
ATOM 696 O O . GLU A 1 79 ? 16.892 14.559 -21.523 1.00 91.56 79 GLU A O 1
ATOM 701 N N . GLU A 1 80 ? 18.817 14.526 -20.380 1.00 89.62 80 GLU A N 1
ATOM 702 C CA . GLU A 1 80 ? 19.461 13.558 -21.280 1.00 89.62 80 GLU A CA 1
ATOM 703 C C . GLU A 1 80 ? 18.694 12.226 -21.313 1.00 89.62 80 GLU A C 1
ATOM 705 O O . GLU A 1 80 ? 18.473 11.640 -22.375 1.00 89.62 80 GLU A O 1
ATOM 710 N N . PHE A 1 81 ? 18.217 11.780 -20.150 1.00 92.38 81 PHE A N 1
ATOM 711 C CA . PHE A 1 81 ? 17.371 10.600 -20.020 1.00 92.38 81 PHE A CA 1
ATOM 712 C C . PHE A 1 81 ? 16.056 10.743 -20.801 1.00 92.38 81 PHE A C 1
ATOM 714 O O . PHE A 1 81 ? 15.722 9.858 -21.593 1.00 92.38 81 PHE A O 1
ATOM 721 N N . LYS A 1 82 ? 15.336 11.861 -20.632 1.00 90.81 82 LYS A N 1
ATOM 722 C CA . LYS A 1 82 ? 14.083 12.147 -21.351 1.00 90.81 82 LYS A CA 1
ATOM 723 C C . LYS A 1 82 ? 14.306 12.160 -22.868 1.00 90.81 82 LYS A C 1
ATOM 725 O O . LYS A 1 82 ? 13.534 11.553 -23.612 1.00 90.81 82 LYS A O 1
ATOM 730 N N . MET A 1 83 ? 15.393 12.778 -23.336 1.00 92.38 83 MET A N 1
ATOM 731 C CA . MET A 1 83 ? 15.771 12.765 -24.753 1.00 92.38 83 MET A CA 1
ATOM 732 C C . MET A 1 83 ? 16.044 11.347 -25.271 1.00 92.38 83 MET A C 1
ATOM 734 O O . MET A 1 83 ? 15.589 10.974 -26.359 1.00 92.38 83 MET A O 1
ATOM 738 N N . LEU A 1 84 ? 16.782 10.543 -24.503 1.00 93.12 84 LEU A N 1
ATOM 739 C CA . LEU A 1 84 ? 17.157 9.191 -24.905 1.00 93.12 84 LEU A CA 1
ATOM 740 C C . LEU A 1 84 ? 15.948 8.246 -24.958 1.00 93.12 84 LEU A C 1
ATOM 742 O O . LEU A 1 84 ? 15.871 7.431 -25.881 1.00 93.12 84 LEU A O 1
ATOM 746 N N . LEU A 1 85 ? 14.975 8.400 -24.048 1.00 91.00 85 LEU A N 1
ATOM 747 C CA . LEU A 1 85 ? 13.690 7.691 -24.112 1.00 91.00 85 LEU A CA 1
ATOM 748 C C . LEU A 1 85 ? 12.984 7.921 -25.455 1.00 91.00 85 LEU A C 1
ATOM 750 O O . LEU A 1 85 ? 12.539 6.964 -26.086 1.00 91.00 85 LEU A O 1
ATOM 754 N N . GLY A 1 86 ? 12.926 9.174 -25.919 1.00 89.31 86 GLY A N 1
ATOM 755 C CA . GLY A 1 86 ? 12.327 9.517 -27.212 1.00 89.31 86 GLY A CA 1
ATOM 756 C C . GLY A 1 86 ? 13.092 8.910 -28.391 1.00 89.31 86 GLY A C 1
ATOM 757 O O . GLY A 1 86 ? 12.503 8.273 -29.263 1.00 89.31 86 GLY A O 1
ATOM 758 N N . ARG A 1 87 ? 14.426 9.032 -28.393 1.00 92.38 87 ARG A N 1
ATOM 759 C CA . ARG A 1 87 ? 15.288 8.506 -29.468 1.00 92.38 87 ARG A CA 1
ATOM 760 C C . ARG A 1 87 ? 15.235 6.978 -29.594 1.00 92.38 87 ARG A C 1
ATOM 762 O O . ARG A 1 87 ? 15.430 6.455 -30.690 1.00 92.38 87 ARG A O 1
ATOM 769 N N . ARG A 1 88 ? 15.024 6.260 -28.486 1.00 93.12 88 ARG A N 1
ATOM 770 C CA . ARG A 1 88 ? 15.048 4.787 -28.417 1.00 93.12 88 ARG A CA 1
ATOM 771 C C . ARG A 1 88 ? 13.662 4.152 -28.263 1.00 93.12 88 ARG A C 1
ATOM 773 O O . ARG A 1 88 ? 13.581 2.971 -27.939 1.00 93.12 88 ARG A O 1
ATOM 780 N N . ALA A 1 89 ? 12.581 4.895 -28.512 1.00 90.81 89 ALA A N 1
ATOM 781 C CA . ALA A 1 89 ? 11.209 4.445 -28.255 1.00 90.81 89 ALA A CA 1
ATOM 782 C C . ALA A 1 89 ? 10.881 3.067 -28.865 1.00 90.81 89 ALA A C 1
ATOM 784 O O . ALA A 1 89 ? 10.327 2.207 -28.183 1.00 90.81 89 ALA A O 1
ATOM 785 N N . VAL A 1 90 ? 11.282 2.822 -30.118 1.00 91.88 90 VAL A N 1
ATOM 786 C CA . VAL A 1 90 ? 11.041 1.543 -30.813 1.00 91.88 90 VAL A CA 1
ATOM 787 C C . VAL A 1 90 ? 11.779 0.385 -30.134 1.00 91.88 90 VAL A C 1
ATOM 789 O O . VAL A 1 90 ? 11.204 -0.679 -29.926 1.00 91.88 90 VAL A O 1
ATOM 792 N N . GLN A 1 91 ? 13.042 0.583 -29.749 1.00 92.19 91 GLN A N 1
ATOM 793 C CA . GLN A 1 91 ? 13.818 -0.442 -29.051 1.00 92.19 91 GLN A CA 1
ATOM 794 C C . GLN A 1 91 ? 13.247 -0.721 -27.656 1.00 92.19 91 GLN A C 1
ATOM 796 O O . GLN A 1 91 ? 13.156 -1.880 -27.255 1.00 92.19 91 GLN A O 1
ATOM 801 N N . ILE A 1 92 ? 12.806 0.315 -26.936 1.00 93.62 92 ILE A N 1
ATOM 802 C CA . ILE A 1 92 ? 12.213 0.167 -25.600 1.00 93.62 92 ILE A CA 1
ATOM 803 C C . ILE A 1 92 ? 10.931 -0.671 -25.656 1.00 93.62 92 ILE A C 1
ATOM 805 O O . ILE A 1 92 ? 10.752 -1.545 -24.813 1.00 93.62 92 ILE A O 1
ATOM 809 N N . GLN A 1 93 ? 10.080 -0.482 -26.673 1.00 92.44 93 GLN A N 1
ATOM 810 C CA . GLN A 1 93 ? 8.851 -1.274 -26.838 1.00 92.44 93 GLN A CA 1
ATOM 811 C C . GLN A 1 93 ? 9.105 -2.788 -26.920 1.00 92.44 93 GLN A C 1
ATOM 813 O O . GLN A 1 93 ? 8.245 -3.578 -26.536 1.00 92.44 93 GLN A O 1
ATOM 818 N N . SER A 1 94 ? 10.288 -3.198 -27.388 1.00 90.19 94 SER A N 1
ATOM 819 C CA . SER A 1 94 ? 10.679 -4.609 -27.484 1.00 90.19 94 SER A CA 1
ATOM 820 C C . SER A 1 94 ? 11.257 -5.201 -26.189 1.00 90.19 94 SER A C 1
ATOM 822 O O . SER A 1 94 ? 11.484 -6.408 -26.122 1.00 90.19 94 SER A O 1
ATOM 824 N N . GLU A 1 95 ? 11.470 -4.383 -25.153 1.00 91.56 95 GLU A N 1
ATOM 825 C CA . GLU A 1 95 ? 12.143 -4.747 -23.901 1.00 91.56 95 GLU A CA 1
ATOM 826 C C . GLU A 1 95 ? 11.184 -4.631 -22.706 1.00 91.56 95 GLU A C 1
ATOM 828 O O . GLU A 1 95 ? 11.081 -3.560 -22.102 1.00 91.56 95 GLU A O 1
ATOM 833 N N . PRO A 1 96 ? 10.497 -5.718 -22.301 1.00 93.50 96 PRO A N 1
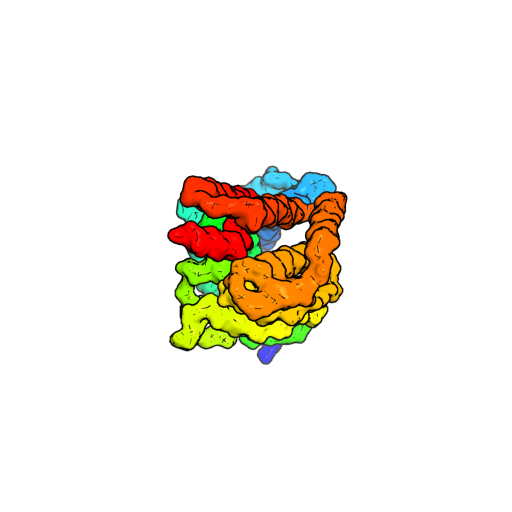ATOM 834 C CA . PRO A 1 96 ? 9.403 -5.643 -21.335 1.00 93.50 96 PRO A CA 1
ATOM 835 C C . PRO A 1 96 ? 9.765 -4.983 -20.005 1.00 93.50 96 PRO A C 1
ATOM 837 O O . PRO A 1 96 ? 8.996 -4.176 -19.496 1.00 93.50 96 PRO A O 1
ATOM 840 N N . MET A 1 97 ? 10.946 -5.275 -19.456 1.00 91.94 97 MET A N 1
ATOM 841 C CA . MET A 1 97 ? 11.390 -4.667 -18.200 1.00 91.94 97 MET A CA 1
ATOM 842 C C . MET A 1 97 ? 11.609 -3.156 -18.343 1.00 91.94 97 MET A C 1
ATOM 844 O O . MET A 1 97 ? 11.173 -2.389 -17.488 1.00 91.94 97 MET A O 1
ATOM 848 N N . LEU A 1 98 ? 12.253 -2.710 -19.427 1.00 93.06 98 LEU A N 1
ATOM 849 C CA . LEU A 1 98 ? 12.507 -1.285 -19.644 1.00 93.06 98 LEU A CA 1
ATOM 850 C C . LEU A 1 98 ? 11.211 -0.531 -19.966 1.00 93.06 98 LEU A C 1
ATOM 852 O O . LEU A 1 98 ? 10.992 0.561 -19.447 1.00 93.06 98 LEU A O 1
ATOM 856 N N . LEU A 1 99 ? 10.325 -1.147 -20.752 1.00 95.50 99 LEU A N 1
ATOM 857 C CA . LEU A 1 99 ? 8.994 -0.624 -21.037 1.00 95.50 99 LEU A CA 1
ATOM 858 C C . LEU A 1 99 ? 8.139 -0.503 -19.767 1.00 95.50 99 LEU A C 1
ATOM 860 O O . LEU A 1 99 ? 7.422 0.484 -19.619 1.00 95.50 99 LEU A O 1
ATOM 864 N N . ALA A 1 100 ? 8.237 -1.452 -18.828 1.00 95.94 100 ALA A N 1
ATOM 865 C CA . ALA A 1 100 ? 7.546 -1.372 -17.539 1.00 95.94 100 ALA A CA 1
ATOM 866 C C . ALA A 1 100 ? 7.963 -0.111 -16.767 1.00 95.94 100 ALA A C 1
ATOM 868 O O . ALA A 1 100 ? 7.126 0.683 -16.344 1.00 95.94 100 ALA A O 1
ATOM 869 N N . TYR A 1 101 ? 9.273 0.100 -16.642 1.00 94.62 101 TYR A N 1
ATOM 870 C CA . TYR A 1 101 ? 9.857 1.258 -15.971 1.00 94.62 101 TYR A CA 1
ATOM 871 C C . TYR A 1 101 ? 9.525 2.584 -16.671 1.00 94.62 101 TYR A C 1
ATOM 873 O O . TYR A 1 101 ? 9.240 3.584 -16.004 1.00 94.62 101 TYR A O 1
ATOM 881 N N . GLN A 1 102 ? 9.506 2.596 -18.006 1.00 93.31 102 GLN A N 1
ATOM 882 C CA . GLN A 1 102 ? 9.044 3.744 -18.781 1.00 93.31 102 GLN A CA 1
ATOM 883 C C . GLN A 1 102 ? 7.571 4.055 -18.482 1.00 93.31 102 GLN A C 1
ATOM 885 O O . GLN A 1 102 ? 7.261 5.199 -18.160 1.00 93.31 102 GLN A O 1
ATOM 890 N N . LYS A 1 103 ? 6.678 3.053 -18.528 1.00 94.94 103 LYS A N 1
ATOM 891 C CA . LYS A 1 103 ? 5.243 3.219 -18.234 1.00 94.94 103 LYS A CA 1
ATOM 892 C C . LYS A 1 103 ? 5.017 3.830 -16.851 1.00 94.94 103 LYS A C 1
ATOM 894 O O . LYS A 1 103 ? 4.276 4.800 -16.738 1.00 94.94 103 LYS A O 1
ATOM 899 N N . VAL A 1 104 ? 5.701 3.336 -15.815 1.00 94.81 104 VAL A N 1
ATOM 900 C CA . VAL A 1 104 ? 5.574 3.905 -14.460 1.00 94.81 104 VAL A CA 1
ATOM 901 C C . VAL A 1 104 ? 6.090 5.345 -14.393 1.00 94.81 104 VAL A C 1
ATOM 903 O O . VAL A 1 104 ? 5.457 6.192 -13.768 1.00 94.81 104 VAL A O 1
ATOM 906 N N . SER A 1 105 ? 7.194 5.654 -15.078 1.00 89.88 105 SER A N 1
ATOM 907 C CA . SER A 1 105 ? 7.708 7.031 -15.163 1.00 89.88 105 SER A CA 1
ATOM 908 C C . SER A 1 105 ? 6.706 7.978 -15.845 1.00 89.88 105 SER A C 1
ATOM 910 O O . SER A 1 105 ? 6.551 9.128 -15.429 1.00 89.88 105 SER A O 1
ATOM 912 N N . THR A 1 106 ? 5.997 7.502 -16.876 1.00 89.81 106 THR A N 1
ATOM 913 C CA . THR A 1 106 ? 4.921 8.252 -17.542 1.00 89.81 106 THR A CA 1
ATOM 914 C C . THR A 1 106 ? 3.749 8.489 -16.595 1.00 89.81 106 THR A C 1
ATOM 916 O O . THR A 1 106 ? 3.364 9.642 -16.418 1.00 89.81 106 THR A O 1
ATOM 919 N N . ILE A 1 107 ? 3.260 7.444 -15.917 1.00 93.88 107 ILE A N 1
ATOM 920 C CA . ILE A 1 107 ? 2.169 7.529 -14.931 1.00 93.88 107 ILE A CA 1
ATOM 921 C C . ILE A 1 107 ? 2.495 8.562 -13.844 1.00 93.88 107 ILE A C 1
ATOM 923 O O . ILE A 1 107 ? 1.665 9.399 -13.504 1.00 93.88 107 ILE A O 1
ATOM 927 N N . PHE A 1 108 ? 3.720 8.563 -13.315 1.00 90.88 108 PHE A N 1
ATOM 928 C CA . PHE A 1 108 ? 4.110 9.489 -12.240 1.00 90.88 108 PHE A CA 1
ATOM 929 C C . PHE A 1 108 ? 4.245 10.941 -12.689 1.00 90.88 108 PHE A C 1
ATOM 931 O O . PHE A 1 108 ? 4.227 11.843 -11.852 1.00 90.88 108 PHE A O 1
ATOM 938 N N . SER A 1 109 ? 4.378 11.160 -13.994 1.00 86.69 109 SER A N 1
ATOM 939 C CA . SER A 1 109 ? 4.449 12.492 -14.590 1.00 86.69 109 SER A CA 1
ATOM 940 C C . SER A 1 109 ? 3.065 13.060 -14.927 1.00 86.69 109 SER A C 1
ATOM 942 O O . SER A 1 109 ? 2.974 14.221 -15.318 1.00 86.69 109 SER A O 1
ATOM 944 N N . ARG A 1 110 ? 1.992 12.269 -14.781 1.00 89.56 110 ARG A N 1
ATOM 945 C CA . ARG A 1 110 ? 0.609 12.717 -14.979 1.00 89.56 110 ARG A CA 1
ATOM 946 C C . ARG A 1 110 ? 0.133 13.602 -13.833 1.00 89.56 110 ARG A C 1
ATOM 948 O O . ARG A 1 110 ? 0.525 13.439 -12.674 1.00 89.56 110 ARG A O 1
ATOM 955 N N . GLU A 1 111 ? -0.780 14.510 -14.155 1.00 90.38 111 GLU A N 1
ATOM 956 C CA . GLU A 1 111 ? -1.541 15.213 -13.132 1.00 90.38 111 GLU A CA 1
ATOM 957 C C . GLU A 1 111 ? -2.509 14.247 -12.444 1.00 90.38 111 GLU A C 1
ATOM 959 O O . GLU A 1 111 ? -3.099 13.371 -13.066 1.00 90.38 111 GLU A O 1
ATOM 964 N N . LEU A 1 112 ? -2.710 14.418 -11.138 1.00 88.81 112 LEU A N 1
ATOM 965 C CA . LEU A 1 112 ? -3.545 13.503 -10.352 1.00 88.81 112 LEU A CA 1
ATOM 966 C C . LEU A 1 112 ? -5.032 13.537 -10.727 1.00 88.81 112 LEU A C 1
ATOM 968 O O . LEU A 1 112 ? -5.753 12.603 -10.395 1.00 88.81 112 LEU A O 1
ATOM 972 N N . ASN A 1 113 ? -5.478 14.608 -11.380 1.00 85.94 113 ASN A N 1
ATOM 973 C CA . ASN A 1 113 ? -6.861 14.777 -11.821 1.00 85.94 113 ASN A CA 1
ATOM 974 C C . ASN A 1 113 ? -7.046 14.400 -13.302 1.00 85.94 113 ASN A C 1
ATOM 976 O O . ASN A 1 113 ? -8.112 14.666 -13.855 1.00 85.94 113 ASN A O 1
ATOM 980 N N . ASP A 1 114 ? -6.016 13.847 -13.953 1.00 91.38 114 ASP A N 1
ATOM 981 C CA . ASP A 1 114 ? -6.102 13.388 -15.337 1.00 91.38 114 ASP A CA 1
ATOM 982 C C . ASP A 1 114 ? -7.086 12.202 -15.426 1.00 91.38 114 ASP A C 1
ATOM 984 O O . ASP A 1 114 ? -6.869 11.188 -14.751 1.00 91.38 114 ASP A O 1
ATOM 988 N N . PRO A 1 115 ? -8.169 12.303 -16.221 1.00 88.12 115 PRO A N 1
ATOM 989 C CA . PRO A 1 115 ? -9.174 11.249 -16.318 1.00 88.12 115 PRO A CA 1
ATOM 990 C C . PRO A 1 115 ? -8.636 9.940 -16.906 1.00 88.12 115 PRO A C 1
ATOM 992 O O . PRO A 1 115 ? -9.245 8.905 -16.673 1.00 88.12 115 PRO A O 1
ATOM 995 N N . THR A 1 116 ? -7.514 9.949 -17.639 1.00 91.38 116 THR A N 1
ATOM 996 C CA . THR A 1 116 ? -6.944 8.719 -18.221 1.00 91.38 116 THR A CA 1
ATOM 997 C C . THR A 1 116 ? -5.966 8.012 -17.285 1.00 91.38 116 THR A C 1
ATOM 999 O O . THR A 1 116 ? -5.443 6.954 -17.627 1.00 91.38 116 THR A O 1
ATOM 1002 N N . LEU A 1 117 ? -5.672 8.588 -16.114 1.00 92.62 117 LEU A N 1
ATOM 1003 C CA . LEU A 1 117 ? -4.668 8.052 -15.194 1.00 92.62 117 LEU A CA 1
ATOM 1004 C C . LEU A 1 117 ? -5.040 6.660 -14.670 1.00 92.62 117 LEU A C 1
ATOM 1006 O O . LEU A 1 117 ? -4.163 5.820 -14.493 1.00 92.62 117 LEU A O 1
ATOM 1010 N N . GLU A 1 118 ? -6.322 6.426 -14.399 1.00 92.31 118 GLU A N 1
ATOM 1011 C CA . GLU A 1 118 ? -6.818 5.131 -13.926 1.00 92.31 118 GLU A CA 1
ATOM 1012 C C . GLU A 1 118 ? -6.608 4.040 -14.981 1.00 92.31 118 GLU A C 1
ATOM 1014 O O . GLU A 1 118 ? -5.951 3.037 -14.697 1.00 92.31 118 GLU A O 1
ATOM 1019 N N . ASP A 1 119 ? -7.046 4.300 -16.215 1.00 93.50 119 ASP A N 1
ATOM 1020 C CA . ASP A 1 119 ? -6.881 3.392 -17.353 1.00 93.50 119 ASP A CA 1
ATOM 1021 C C . ASP A 1 119 ? -5.400 3.079 -17.627 1.00 93.50 119 ASP A C 1
ATOM 1023 O O . ASP A 1 119 ? -5.034 1.925 -17.839 1.00 93.50 119 ASP A O 1
ATOM 1027 N N . GLU A 1 120 ? -4.510 4.078 -17.553 1.00 95.06 120 GLU A N 1
ATOM 1028 C CA . GLU A 1 120 ? -3.066 3.870 -17.741 1.00 95.06 120 GLU A CA 1
ATOM 1029 C C . GLU A 1 120 ? -2.452 2.947 -16.674 1.00 95.06 120 GLU A C 1
ATOM 1031 O O . GLU A 1 120 ? -1.518 2.187 -16.962 1.00 95.06 120 GLU A O 1
ATOM 1036 N N . VAL A 1 121 ? -2.952 3.008 -15.436 1.00 95.94 121 VAL A N 1
ATOM 1037 C CA . VAL A 1 121 ? -2.498 2.134 -14.347 1.00 95.94 121 VAL A CA 1
ATOM 1038 C C . VAL A 1 121 ? -3.063 0.722 -14.501 1.00 95.94 121 VAL A C 1
ATOM 1040 O O . VAL A 1 121 ? -2.343 -0.250 -14.264 1.00 95.94 121 VAL A O 1
ATOM 1043 N N . GLU A 1 122 ? -4.309 0.587 -14.944 1.00 93.88 122 GLU A N 1
ATOM 1044 C CA . GLU A 1 122 ? -4.912 -0.712 -15.246 1.00 93.88 122 GLU A CA 1
ATOM 1045 C C . GLU A 1 122 ? -4.199 -1.409 -16.415 1.00 93.88 122 GLU A C 1
ATOM 1047 O O . GLU A 1 122 ? -3.770 -2.561 -16.289 1.00 93.88 122 GLU A O 1
ATOM 1052 N N . ASP A 1 123 ? -3.920 -0.681 -17.498 1.00 95.94 123 ASP A N 1
ATOM 1053 C CA . ASP A 1 123 ? -3.080 -1.142 -18.609 1.00 95.94 123 ASP A CA 1
ATOM 1054 C C . ASP A 1 123 ? -1.692 -1.588 -18.136 1.00 95.94 123 ASP A C 1
ATOM 1056 O O . ASP A 1 123 ? -1.099 -2.536 -18.668 1.00 95.94 123 ASP A O 1
ATOM 1060 N N . PHE A 1 124 ? -1.142 -0.903 -17.131 1.00 97.19 124 PHE A N 1
ATOM 1061 C CA . PHE A 1 124 ? 0.116 -1.298 -16.520 1.00 97.19 124 PHE A CA 1
ATOM 1062 C C . PHE A 1 124 ? -0.005 -2.626 -15.755 1.00 97.19 124 PHE A C 1
ATOM 1064 O O . PHE A 1 124 ? 0.881 -3.472 -15.898 1.00 97.19 124 PHE A O 1
ATOM 1071 N N . PHE A 1 125 ? -1.082 -2.870 -15.002 1.00 96.25 125 PHE A N 1
ATOM 1072 C CA . PHE A 1 125 ? -1.290 -4.166 -14.344 1.00 96.25 125 PHE A CA 1
ATOM 1073 C C . PHE A 1 125 ? -1.420 -5.312 -15.348 1.00 96.25 125 PHE A C 1
ATOM 1075 O O . PHE A 1 125 ? -0.700 -6.307 -15.211 1.00 96.25 125 PHE A O 1
ATOM 1082 N N . PHE A 1 126 ? -2.230 -5.149 -16.399 1.00 95.88 126 PHE A N 1
ATOM 1083 C CA . PHE A 1 126 ? -2.338 -6.148 -17.470 1.00 95.88 126 PHE A CA 1
ATOM 1084 C C . PHE A 1 126 ? -0.986 -6.420 -18.132 1.00 95.88 126 PHE A C 1
ATOM 1086 O O . PHE A 1 126 ? -0.614 -7.571 -18.377 1.00 95.88 126 PHE A O 1
ATOM 1093 N N . PHE A 1 127 ? -0.203 -5.368 -18.377 1.00 96.94 127 PHE A N 1
ATOM 1094 C CA . PHE A 1 127 ? 1.141 -5.503 -18.922 1.00 96.94 127 PHE A CA 1
ATOM 1095 C C . PHE A 1 127 ? 2.070 -6.317 -18.005 1.00 96.94 127 PHE A C 1
ATOM 1097 O O . PHE A 1 127 ? 2.813 -7.175 -18.497 1.00 96.94 127 PHE A O 1
ATOM 1104 N N . MET A 1 128 ? 2.035 -6.063 -16.692 1.00 96.25 128 MET A N 1
ATOM 1105 C CA . MET A 1 128 ? 2.858 -6.767 -15.703 1.00 96.25 128 MET A CA 1
ATOM 1106 C C . MET A 1 128 ? 2.489 -8.248 -15.597 1.00 96.25 128 MET A C 1
ATOM 1108 O O . MET A 1 128 ? 3.383 -9.092 -15.530 1.00 96.25 128 MET A O 1
ATOM 1112 N N . GLU A 1 129 ? 1.198 -8.577 -15.620 1.00 93.12 129 GLU A N 1
ATOM 1113 C CA . GLU A 1 129 ? 0.710 -9.961 -15.627 1.00 93.12 129 GLU A CA 1
ATOM 1114 C C . GLU A 1 129 ? 1.141 -10.692 -16.908 1.00 93.12 129 GLU A C 1
ATOM 1116 O O . GLU A 1 129 ? 1.758 -11.759 -16.840 1.00 93.12 129 GLU A O 1
ATOM 1121 N N . ALA A 1 130 ? 0.936 -10.079 -18.079 1.00 94.75 130 ALA A N 1
ATOM 1122 C CA . ALA A 1 130 ? 1.293 -10.665 -19.374 1.00 94.75 130 ALA A CA 1
ATOM 1123 C C . ALA A 1 130 ? 2.809 -10.876 -19.565 1.00 94.75 130 ALA A C 1
ATOM 1125 O O . ALA A 1 130 ? 3.230 -11.716 -20.365 1.00 94.75 130 ALA A O 1
ATOM 1126 N N . ASN A 1 131 ? 3.648 -10.123 -18.845 1.00 94.44 131 ASN A N 1
ATOM 1127 C CA . ASN A 1 131 ? 5.108 -10.180 -18.960 1.00 94.44 131 ASN A CA 1
ATOM 1128 C C . ASN A 1 131 ? 5.805 -10.683 -17.689 1.00 94.44 131 ASN A C 1
ATOM 1130 O O . ASN A 1 131 ? 7.023 -10.542 -17.568 1.00 94.44 131 ASN A O 1
ATOM 1134 N N . VAL A 1 132 ? 5.077 -11.324 -16.771 1.00 90.19 132 VAL A N 1
ATOM 1135 C CA . VAL A 1 132 ? 5.606 -11.770 -15.471 1.00 90.19 132 VAL A CA 1
ATOM 1136 C C . VAL A 1 132 ? 6.833 -12.689 -15.582 1.00 90.19 132 VAL A C 1
ATOM 1138 O O . VAL A 1 132 ? 7.703 -12.666 -14.715 1.00 90.19 132 VAL A O 1
ATOM 1141 N N . SER A 1 133 ? 6.948 -13.484 -16.653 1.00 89.62 133 SER A N 1
ATOM 1142 C CA . SER A 1 133 ? 8.104 -14.365 -16.897 1.00 89.62 133 SER A CA 1
ATOM 1143 C C . SER A 1 133 ? 9.329 -13.643 -17.470 1.00 89.62 133 SER A C 1
ATOM 1145 O O . SER A 1 133 ? 10.422 -14.205 -17.485 1.00 89.62 133 SER A O 1
ATOM 1147 N N . LYS A 1 134 ? 9.156 -12.411 -17.960 1.00 90.56 134 LYS A N 1
ATOM 1148 C CA . LYS A 1 134 ? 10.198 -11.599 -18.607 1.00 90.56 134 LYS A CA 1
ATOM 1149 C C . LYS A 1 134 ? 10.735 -10.489 -17.698 1.00 90.56 134 LYS A C 1
ATOM 1151 O O . LYS A 1 134 ? 11.650 -9.773 -18.097 1.00 90.56 134 LYS A O 1
ATOM 1156 N N . ILE A 1 135 ? 10.163 -10.337 -16.506 1.00 90.12 135 ILE A N 1
ATOM 1157 C CA . ILE A 1 135 ? 10.537 -9.343 -15.499 1.00 90.12 135 ILE A CA 1
ATOM 1158 C C . ILE A 1 135 ? 11.069 -10.096 -14.277 1.00 90.12 135 ILE A C 1
ATOM 1160 O O . ILE A 1 135 ? 10.494 -11.104 -13.863 1.00 90.12 135 ILE A O 1
ATOM 1164 N N . THR A 1 136 ? 12.183 -9.633 -13.706 1.00 87.50 136 THR A N 1
ATOM 1165 C CA . THR A 1 136 ? 12.745 -10.268 -12.506 1.00 87.50 136 THR A CA 1
ATOM 1166 C C . THR A 1 136 ? 11.806 -10.079 -11.313 1.00 87.50 136 THR A C 1
ATOM 1168 O O . THR A 1 136 ? 11.031 -9.124 -11.266 1.00 87.50 136 THR A O 1
ATOM 1171 N N . LEU A 1 137 ? 11.873 -10.967 -10.317 1.00 87.38 137 LEU A N 1
ATOM 1172 C CA . LEU A 1 137 ? 11.059 -10.823 -9.107 1.00 87.38 137 LEU A CA 1
ATOM 1173 C C . LEU A 1 137 ? 11.323 -9.489 -8.390 1.00 87.38 137 LEU A C 1
ATOM 1175 O O . LEU A 1 137 ? 10.388 -8.861 -7.899 1.00 87.38 137 LEU A O 1
ATOM 1179 N N . GLU A 1 138 ? 12.583 -9.055 -8.333 1.00 87.56 138 GLU A N 1
ATOM 1180 C CA . GLU A 1 138 ? 12.961 -7.796 -7.688 1.00 87.56 138 GLU A CA 1
ATOM 1181 C C . GLU A 1 138 ? 12.352 -6.594 -8.410 1.00 87.56 138 GLU A C 1
ATOM 1183 O O . GLU A 1 138 ? 11.736 -5.748 -7.764 1.00 87.56 138 GLU A O 1
ATOM 1188 N N . ASP A 1 139 ? 12.453 -6.560 -9.740 1.00 89.94 139 ASP A N 1
ATOM 1189 C CA . ASP A 1 139 ? 11.879 -5.494 -10.564 1.00 89.94 139 ASP A CA 1
ATOM 1190 C C . ASP A 1 139 ? 10.356 -5.483 -10.498 1.00 89.94 139 ASP A C 1
ATOM 1192 O O . ASP A 1 139 ? 9.745 -4.428 -10.357 1.00 89.94 139 ASP A O 1
ATOM 1196 N N . TYR A 1 140 ? 9.733 -6.662 -10.537 1.00 92.56 140 TYR A N 1
ATOM 1197 C CA . TYR A 1 140 ? 8.287 -6.812 -10.412 1.00 92.56 140 TYR A CA 1
ATOM 1198 C C . TYR A 1 140 ? 7.780 -6.205 -9.095 1.00 92.56 140 TYR A C 1
ATOM 1200 O O . TYR A 1 140 ? 6.808 -5.449 -9.074 1.00 92.56 140 TYR A O 1
ATOM 1208 N N . VAL A 1 141 ? 8.483 -6.492 -7.996 1.00 91.06 141 VAL A N 1
ATOM 1209 C CA . VAL A 1 141 ? 8.160 -5.984 -6.658 1.00 91.06 141 VAL A CA 1
ATOM 1210 C C . VAL A 1 141 ? 8.444 -4.485 -6.535 1.00 91.06 141 VAL A C 1
ATOM 1212 O O . VAL A 1 141 ? 7.639 -3.775 -5.933 1.00 91.06 141 VAL A O 1
ATOM 1215 N N . ASP A 1 142 ? 9.548 -3.988 -7.096 1.00 91.25 142 ASP A N 1
ATOM 1216 C CA . ASP A 1 142 ? 9.907 -2.561 -7.088 1.00 91.25 142 ASP A CA 1
ATOM 1217 C C . ASP A 1 142 ? 8.879 -1.726 -7.867 1.00 91.25 142 ASP A C 1
ATOM 1219 O O . ASP A 1 142 ? 8.348 -0.747 -7.341 1.00 91.25 142 ASP A O 1
ATOM 1223 N N . LEU A 1 143 ? 8.523 -2.158 -9.080 1.00 95.44 143 LEU A N 1
ATOM 1224 C CA . LEU A 1 143 ? 7.550 -1.497 -9.951 1.00 95.44 143 LEU A CA 1
ATOM 1225 C C . LEU A 1 143 ? 6.153 -1.430 -9.317 1.00 95.44 143 LEU A C 1
ATOM 1227 O O . LEU A 1 143 ? 5.579 -0.344 -9.192 1.00 95.44 143 LEU A O 1
ATOM 1231 N N . LEU A 1 144 ? 5.614 -2.566 -8.862 1.00 95.44 144 LEU A N 1
ATOM 1232 C CA . LEU A 1 144 ? 4.301 -2.600 -8.210 1.00 95.44 144 LEU A CA 1
ATOM 1233 C C . LEU A 1 144 ? 4.313 -1.907 -6.846 1.00 95.44 144 LEU A C 1
ATOM 1235 O O . LEU A 1 144 ? 3.337 -1.254 -6.481 1.00 95.44 144 LEU A O 1
ATOM 1239 N N . GLY A 1 145 ? 5.413 -1.993 -6.095 1.00 92.00 145 GLY A N 1
ATOM 1240 C CA . GLY A 1 145 ? 5.584 -1.254 -4.845 1.00 92.00 145 GLY A CA 1
ATOM 1241 C C . GLY A 1 145 ? 5.558 0.262 -5.065 1.00 92.00 145 GLY A C 1
ATOM 1242 O O . GLY A 1 145 ? 4.930 0.995 -4.291 1.00 92.00 145 GLY A O 1
ATOM 1243 N N . CYS A 1 146 ? 6.186 0.732 -6.145 1.00 92.44 146 CYS A N 1
ATOM 1244 C CA . CYS A 1 146 ? 6.161 2.128 -6.568 1.00 92.44 146 CYS A CA 1
ATOM 1245 C C . CYS A 1 146 ? 4.746 2.567 -6.968 1.00 92.44 146 CYS A C 1
ATOM 1247 O O . CYS A 1 146 ? 4.255 3.562 -6.433 1.00 92.44 146 CYS A O 1
ATOM 1249 N N . ILE A 1 147 ? 4.055 1.806 -7.824 1.00 95.44 147 ILE A N 1
ATOM 1250 C CA . ILE A 1 147 ? 2.662 2.088 -8.217 1.00 95.44 147 ILE A CA 1
ATOM 1251 C C . ILE A 1 147 ? 1.730 2.080 -7.003 1.00 95.44 147 ILE A C 1
ATOM 1253 O O . ILE A 1 147 ? 0.967 3.021 -6.801 1.00 95.44 147 ILE A O 1
ATOM 1257 N N . GLY A 1 148 ? 1.843 1.088 -6.118 1.00 92.81 148 GLY A N 1
ATOM 1258 C CA . GLY A 1 148 ? 1.046 1.019 -4.894 1.00 92.81 148 GLY A CA 1
ATOM 1259 C C . GLY A 1 148 ? 1.278 2.212 -3.958 1.00 92.81 148 GLY A C 1
ATOM 1260 O O . GLY A 1 148 ? 0.339 2.667 -3.291 1.00 92.81 148 GLY A 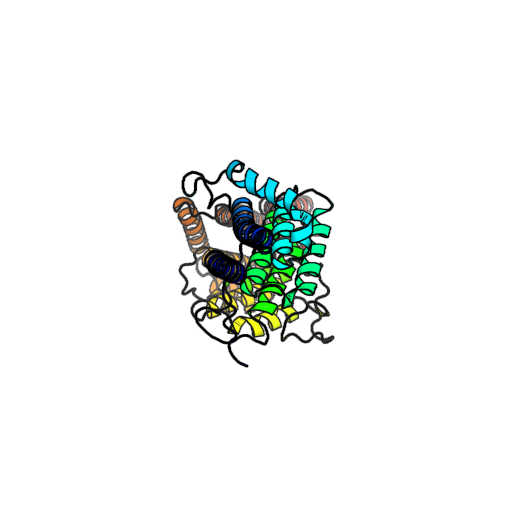O 1
ATOM 1261 N N . SER A 1 149 ? 2.505 2.743 -3.920 1.00 88.69 149 SER A N 1
ATOM 1262 C CA . SER A 1 149 ? 2.868 3.947 -3.158 1.00 88.69 149 SER A CA 1
ATOM 1263 C C . SER A 1 149 ? 2.315 5.220 -3.800 1.00 88.69 149 SER A C 1
ATOM 1265 O O . SER A 1 149 ? 1.734 6.048 -3.096 1.00 88.69 149 SER A O 1
ATOM 1267 N N . PHE A 1 150 ? 2.431 5.352 -5.124 1.00 91.44 150 PHE A N 1
ATOM 1268 C CA . PHE A 1 150 ? 1.832 6.441 -5.895 1.00 91.44 150 PHE A CA 1
ATOM 1269 C C . PHE A 1 150 ? 0.316 6.485 -5.707 1.00 91.44 150 PHE A C 1
ATOM 1271 O O . PHE A 1 150 ? -0.222 7.510 -5.297 1.00 91.44 150 PHE A O 1
ATOM 1278 N N . ALA A 1 151 ? -0.356 5.349 -5.885 1.00 91.94 151 ALA A N 1
ATOM 1279 C CA . ALA A 1 151 ? -1.795 5.218 -5.720 1.00 91.94 151 ALA A CA 1
ATOM 1280 C C . ALA A 1 151 ? -2.236 5.530 -4.276 1.00 91.94 151 ALA A C 1
ATOM 1282 O O . ALA A 1 151 ? -3.215 6.241 -4.056 1.00 91.94 151 ALA A O 1
ATOM 1283 N N . THR A 1 152 ? -1.450 5.119 -3.267 1.00 86.44 152 THR A N 1
ATOM 1284 C CA . THR A 1 152 ? -1.680 5.534 -1.866 1.00 86.44 152 THR A CA 1
ATOM 1285 C C . THR A 1 152 ? -1.588 7.056 -1.719 1.00 86.44 152 THR A C 1
ATOM 1287 O O . THR A 1 152 ? -2.435 7.672 -1.074 1.00 86.44 152 THR A O 1
ATOM 1290 N N . MET A 1 153 ? -0.561 7.686 -2.299 1.00 83.88 153 MET A N 1
ATOM 1291 C CA . MET A 1 153 ? -0.384 9.139 -2.251 1.00 83.88 153 MET A CA 1
ATOM 1292 C C . MET A 1 153 ? -1.531 9.874 -2.959 1.00 83.88 153 MET A C 1
ATOM 1294 O O . MET A 1 153 ? -2.021 10.868 -2.419 1.00 83.88 153 MET A O 1
ATOM 1298 N N . ALA A 1 154 ? -1.948 9.404 -4.134 1.00 86.88 154 ALA A N 1
ATOM 1299 C CA . ALA A 1 154 ? -3.028 9.977 -4.930 1.00 86.88 154 ALA A CA 1
ATOM 1300 C C . ALA A 1 154 ? -4.385 9.843 -4.224 1.00 86.88 154 ALA A C 1
ATOM 1302 O O . ALA A 1 154 ? -5.079 10.843 -4.042 1.00 86.88 154 ALA A O 1
ATOM 1303 N N . SER A 1 155 ? -4.695 8.654 -3.696 1.00 85.81 155 SER A N 1
ATOM 1304 C CA . SER A 1 155 ? -5.891 8.410 -2.880 1.00 85.81 155 SER A CA 1
ATOM 1305 C C . SER A 1 155 ? -5.916 9.293 -1.642 1.00 85.81 155 SER A C 1
ATOM 1307 O O . SER A 1 155 ? -6.920 9.938 -1.340 1.00 85.81 155 SER A O 1
ATOM 1309 N N . ASN A 1 156 ? -4.769 9.436 -0.973 1.00 75.88 156 ASN A N 1
ATOM 1310 C CA . ASN A 1 156 ? -4.652 10.396 0.108 1.00 75.88 156 ASN A CA 1
ATOM 1311 C C . ASN A 1 156 ? -4.884 11.824 -0.404 1.00 75.88 156 ASN A C 1
ATOM 1313 O O . ASN A 1 156 ? -5.444 12.619 0.319 1.00 75.88 156 ASN A O 1
ATOM 1317 N N . LYS A 1 157 ? -4.489 12.213 -1.616 1.00 78.69 157 LYS A N 1
ATOM 1318 C CA . LYS A 1 157 ? -4.739 13.565 -2.151 1.00 78.69 157 LYS A CA 1
ATOM 1319 C C . LYS A 1 157 ? -6.178 13.810 -2.636 1.00 78.69 157 LYS A C 1
ATOM 1321 O O . LYS A 1 157 ? -6.453 14.937 -3.028 1.00 78.69 157 LYS A O 1
ATOM 1326 N N . GLY A 1 158 ? -7.078 12.832 -2.519 1.00 77.69 158 GLY A N 1
ATOM 1327 C CA . GLY A 1 158 ? -8.499 12.967 -2.863 1.00 77.69 158 GLY A CA 1
ATOM 1328 C C . GLY A 1 158 ? -8.917 12.235 -4.139 1.00 77.69 158 GLY A C 1
ATOM 1329 O O . GLY A 1 158 ? -10.080 12.308 -4.508 1.00 77.69 158 GLY A O 1
ATOM 1330 N N . VAL A 1 159 ? -8.003 11.510 -4.793 1.00 85.81 159 VAL A N 1
ATOM 1331 C CA . VAL A 1 159 ? -8.315 10.693 -5.978 1.00 85.81 159 VAL A CA 1
ATOM 1332 C C . VAL A 1 159 ? -8.782 9.312 -5.520 1.00 85.81 159 VAL A C 1
ATOM 1334 O O . VAL A 1 159 ? -7.985 8.382 -5.401 1.00 85.81 159 VAL A O 1
ATOM 1337 N N . GLU A 1 160 ? -10.058 9.186 -5.161 1.00 83.81 160 GLU A N 1
ATOM 1338 C CA . GLU A 1 160 ? -10.578 8.004 -4.456 1.00 83.81 160 GLU A CA 1
ATOM 1339 C C . GLU A 1 160 ? -10.383 6.687 -5.223 1.00 83.81 160 GLU A C 1
ATOM 1341 O O . GLU A 1 160 ? -9.968 5.706 -4.599 1.00 83.81 160 GLU A O 1
ATOM 1346 N N . ALA A 1 161 ? -10.528 6.704 -6.554 1.00 87.75 161 ALA A N 1
ATOM 1347 C CA . ALA A 1 161 ? -10.320 5.554 -7.446 1.00 87.75 161 ALA A CA 1
ATOM 1348 C C . ALA A 1 161 ? -8.914 4.923 -7.338 1.00 87.75 161 ALA A C 1
ATOM 1350 O O . ALA A 1 161 ? -8.725 3.723 -7.526 1.00 87.75 161 ALA A O 1
ATOM 1351 N N . MET A 1 162 ? -7.907 5.690 -6.906 1.00 91.00 162 MET A N 1
ATOM 1352 C CA . MET A 1 162 ? -6.553 5.166 -6.675 1.00 91.00 162 MET A CA 1
ATOM 1353 C C . MET A 1 162 ? -6.447 4.296 -5.409 1.00 91.00 162 MET A C 1
ATOM 1355 O O . MET A 1 162 ? -5.436 3.630 -5.172 1.00 91.00 162 MET A O 1
ATOM 1359 N N . GLY A 1 163 ? -7.472 4.292 -4.556 1.00 89.12 163 GLY A N 1
ATOM 1360 C CA . GLY A 1 163 ? -7.539 3.459 -3.358 1.00 89.12 163 GLY A CA 1
ATOM 1361 C C . GLY A 1 163 ? -7.519 1.955 -3.674 1.00 89.12 163 GLY A C 1
ATOM 1362 O O . GLY A 1 163 ? -6.572 1.276 -3.251 1.00 89.12 163 GLY A O 1
ATOM 1363 N N . PRO A 1 164 ? -8.506 1.447 -4.435 1.00 91.19 164 PRO A N 1
ATOM 1364 C CA . PRO A 1 164 ? -8.540 0.075 -4.949 1.00 91.19 164 PRO A CA 1
ATOM 1365 C C . PRO A 1 164 ? -7.273 -0.340 -5.711 1.00 91.19 164 PRO A C 1
ATOM 1367 O O . PRO A 1 164 ? -6.703 -1.397 -5.431 1.00 91.19 164 PRO A O 1
ATOM 1370 N N . ILE A 1 165 ? -6.744 0.529 -6.578 1.00 93.19 165 ILE A N 1
ATOM 1371 C CA . ILE A 1 165 ? -5.478 0.305 -7.302 1.00 93.19 165 ILE A CA 1
ATOM 1372 C C . ILE A 1 165 ? -4.320 0.027 -6.335 1.00 93.19 165 ILE A C 1
ATOM 1374 O O . ILE A 1 165 ? -3.531 -0.904 -6.520 1.00 93.19 165 ILE A O 1
ATOM 1378 N N . SER A 1 166 ? -4.213 0.816 -5.260 1.00 93.06 166 SER A N 1
ATOM 1379 C CA . SER A 1 166 ? -3.175 0.619 -4.247 1.00 93.06 166 SER A CA 1
ATOM 1380 C C . SER A 1 166 ? -3.279 -0.743 -3.556 1.00 93.06 166 SER A C 1
ATOM 1382 O O . SER A 1 166 ? -2.252 -1.349 -3.234 1.00 93.06 166 SER A O 1
ATOM 1384 N N . PHE A 1 167 ? -4.504 -1.206 -3.307 1.00 92.88 167 PHE A N 1
ATOM 1385 C CA . PHE A 1 167 ? -4.765 -2.517 -2.725 1.00 92.88 167 PHE A CA 1
ATOM 1386 C C . PHE A 1 167 ? -4.340 -3.640 -3.680 1.00 92.88 167 PHE A C 1
ATOM 1388 O O . PHE A 1 167 ? -3.548 -4.499 -3.283 1.00 92.88 167 PHE A O 1
ATOM 1395 N N . ARG A 1 168 ? -4.761 -3.575 -4.950 1.00 92.81 168 ARG A N 1
ATOM 1396 C CA . ARG A 1 168 ? -4.407 -4.560 -5.984 1.00 92.81 168 ARG A CA 1
ATOM 1397 C C . ARG A 1 168 ? -2.896 -4.684 -6.174 1.00 92.81 168 ARG A C 1
ATOM 1399 O O . ARG A 1 168 ? -2.366 -5.791 -6.107 1.00 92.81 168 ARG A O 1
ATOM 1406 N N . ALA A 1 169 ? -2.178 -3.564 -6.292 1.00 94.56 169 ALA A N 1
ATOM 1407 C CA . ALA A 1 169 ? -0.719 -3.574 -6.429 1.00 94.56 169 ALA A CA 1
ATOM 1408 C C . ALA A 1 169 ? -0.022 -4.315 -5.271 1.00 94.56 169 ALA A C 1
ATOM 1410 O O . ALA A 1 169 ? 0.917 -5.083 -5.484 1.00 94.56 169 ALA A O 1
ATOM 1411 N N . LYS A 1 170 ? -0.488 -4.116 -4.029 1.00 92.56 170 LYS A N 1
ATOM 1412 C CA . LYS A 1 170 ? 0.073 -4.798 -2.851 1.00 92.56 170 LYS A CA 1
ATOM 1413 C C . LYS A 1 170 ? -0.251 -6.284 -2.841 1.00 92.56 170 LYS A C 1
ATOM 1415 O O . LYS A 1 170 ? 0.614 -7.062 -2.445 1.00 92.56 170 LYS A O 1
ATOM 1420 N N . LEU A 1 171 ? -1.452 -6.674 -3.269 1.00 91.88 171 LEU A N 1
ATOM 1421 C CA . LEU A 1 171 ? -1.804 -8.084 -3.412 1.00 91.88 171 LEU A CA 1
ATOM 1422 C C . LEU A 1 171 ? -0.912 -8.781 -4.431 1.00 91.88 171 LEU A C 1
ATOM 1424 O O . LEU A 1 171 ? -0.318 -9.795 -4.088 1.00 91.88 171 LEU A O 1
ATOM 1428 N N . MET A 1 172 ? -0.717 -8.193 -5.612 1.00 91.69 172 MET A N 1
ATOM 1429 C CA . MET A 1 172 ? 0.163 -8.752 -6.644 1.00 91.69 172 MET A CA 1
ATOM 1430 C C . MET A 1 172 ? 1.606 -8.932 -6.140 1.00 91.69 172 MET A C 1
ATOM 1432 O O . MET A 1 172 ? 2.239 -9.950 -6.408 1.00 91.69 172 MET A O 1
ATOM 1436 N N . VAL A 1 173 ? 2.131 -7.982 -5.352 1.00 91.81 173 VAL A N 1
ATOM 1437 C CA . VAL A 1 173 ? 3.446 -8.130 -4.695 1.00 91.81 173 VAL A CA 1
ATOM 1438 C C . VAL A 1 173 ? 3.449 -9.289 -3.701 1.00 91.81 173 VAL A C 1
ATOM 1440 O O . VAL A 1 173 ? 4.406 -10.068 -3.664 1.00 91.81 173 VAL A O 1
ATOM 1443 N N . ILE A 1 174 ? 2.413 -9.380 -2.863 1.00 90.88 174 ILE A N 1
ATOM 1444 C CA . ILE A 1 174 ? 2.319 -10.403 -1.822 1.00 90.88 174 ILE A CA 1
ATOM 1445 C C . ILE A 1 174 ? 2.234 -11.795 -2.430 1.00 90.88 174 ILE A C 1
ATOM 1447 O O . ILE A 1 174 ? 3.003 -12.669 -2.040 1.00 90.88 174 ILE A O 1
ATOM 1451 N N . ASP A 1 175 ? 1.350 -11.963 -3.398 1.00 86.81 175 ASP A N 1
ATOM 1452 C CA . ASP A 1 175 ? 1.133 -13.208 -4.112 1.00 86.81 175 ASP A CA 1
ATOM 1453 C C . ASP A 1 175 ? 2.417 -13.654 -4.820 1.00 86.81 175 ASP A C 1
ATOM 1455 O O . ASP A 1 175 ? 2.966 -14.723 -4.554 1.00 86.81 175 ASP A O 1
ATOM 1459 N N . ARG A 1 176 ? 3.027 -12.756 -5.601 1.00 87.06 176 ARG A N 1
ATOM 1460 C CA . ARG A 1 176 ? 4.212 -13.097 -6.389 1.00 87.06 176 ARG A CA 1
ATOM 1461 C C . ARG A 1 176 ? 5.446 -13.419 -5.546 1.00 87.06 176 ARG A C 1
ATOM 1463 O O . ARG A 1 176 ? 6.196 -14.331 -5.889 1.00 87.06 176 ARG A O 1
ATOM 1470 N N . LYS A 1 177 ? 5.715 -12.640 -4.492 1.00 87.81 177 LYS A N 1
ATOM 1471 C CA . LYS A 1 177 ? 6.944 -12.780 -3.686 1.00 87.81 177 LYS A CA 1
ATOM 1472 C C . LYS A 1 177 ? 6.774 -13.724 -2.501 1.00 87.81 177 LYS A C 1
ATOM 1474 O O . LYS A 1 177 ? 7.732 -14.377 -2.090 1.00 87.81 177 LYS A O 1
ATOM 1479 N N . TYR A 1 178 ? 5.580 -13.764 -1.927 1.00 88.12 178 TYR A N 1
ATOM 1480 C CA . TYR A 1 178 ? 5.304 -14.463 -0.682 1.00 88.12 178 TYR A CA 1
ATOM 1481 C C . TYR A 1 178 ? 4.217 -15.527 -0.837 1.00 88.12 178 TYR A C 1
ATOM 1483 O O . TYR A 1 178 ? 3.769 -16.013 0.191 1.00 88.12 178 TYR A O 1
ATOM 1491 N N . GLY A 1 179 ? 3.791 -15.900 -2.048 1.00 83.69 179 GLY A N 1
ATOM 1492 C CA . GLY A 1 179 ? 2.773 -16.923 -2.329 1.00 83.69 179 GLY A CA 1
ATOM 1493 C C . GLY A 1 179 ? 3.223 -18.367 -2.077 1.00 83.69 179 GLY A C 1
ATOM 1494 O O . GLY A 1 179 ? 3.934 -18.650 -1.103 1.00 83.69 179 GLY A O 1
ATOM 1495 N N . ALA A 1 180 ? 2.774 -19.304 -2.913 1.00 71.31 180 ALA A N 1
ATOM 1496 C CA . ALA A 1 180 ? 2.968 -20.748 -2.730 1.00 71.31 180 ALA A CA 1
ATOM 1497 C C . ALA A 1 180 ? 4.437 -21.202 -2.827 1.00 71.31 180 ALA A C 1
ATOM 1499 O O . ALA A 1 180 ? 4.842 -22.149 -2.155 1.00 71.31 180 ALA A O 1
ATOM 1500 N N . SER A 1 181 ? 5.261 -20.505 -3.615 1.00 68.75 181 SER A N 1
ATOM 1501 C CA . SER A 1 181 ? 6.687 -20.816 -3.800 1.00 68.75 181 SER A CA 1
ATOM 1502 C C . SER A 1 181 ? 7.607 -20.215 -2.727 1.00 68.75 181 SER A C 1
ATOM 1504 O O . SER A 1 181 ? 8.827 -20.230 -2.884 1.00 68.75 181 SER A O 1
ATOM 1506 N N . TRP A 1 182 ? 7.048 -19.640 -1.659 1.00 74.88 182 TRP A N 1
ATOM 1507 C CA . TRP A 1 182 ? 7.822 -18.968 -0.617 1.00 74.88 182 TRP A CA 1
ATOM 1508 C C . TRP A 1 182 ? 8.584 -19.948 0.288 1.00 74.88 182 TRP A C 1
ATOM 1510 O O . TRP A 1 182 ? 8.016 -20.915 0.797 1.00 74.88 182 TRP A O 1
ATOM 1520 N N . SER A 1 183 ? 9.855 -19.641 0.563 1.00 66.19 183 SER A N 1
ATOM 1521 C CA . SER A 1 183 ? 10.707 -20.349 1.523 1.00 66.19 183 SER A CA 1
ATOM 1522 C C . SER A 1 183 ? 11.178 -19.414 2.647 1.00 66.19 183 SER A C 1
ATOM 1524 O O . SER A 1 183 ? 11.463 -18.234 2.433 1.00 66.19 183 SER A O 1
ATOM 1526 N N . SER A 1 184 ? 11.243 -19.931 3.878 1.00 60.91 184 SER A N 1
ATOM 1527 C CA . SER A 1 184 ? 11.570 -19.135 5.069 1.00 60.91 184 SER A CA 1
ATOM 1528 C C . SER A 1 184 ? 13.050 -18.742 5.145 1.00 60.91 184 SER A C 1
ATOM 1530 O O . SER A 1 184 ? 13.914 -19.609 5.025 1.00 60.91 184 SER A O 1
ATOM 1532 N N . GLY A 1 185 ? 13.342 -17.473 5.453 1.00 57.72 185 GLY A N 1
ATOM 1533 C CA . GLY A 1 185 ? 14.699 -16.947 5.657 1.00 57.72 185 GLY A CA 1
ATOM 1534 C C . GLY A 1 185 ? 14.695 -15.442 5.960 1.00 57.72 185 GLY A C 1
ATOM 1535 O O . GLY A 1 185 ? 13.758 -14.737 5.595 1.00 57.72 185 GLY A O 1
ATOM 1536 N N . THR A 1 186 ? 15.734 -14.922 6.623 1.00 52.69 186 THR A N 1
ATOM 1537 C CA . THR A 1 186 ? 15.775 -13.533 7.138 1.00 52.69 186 THR A CA 1
ATOM 1538 C C . THR A 1 186 ? 15.685 -12.441 6.065 1.00 52.69 186 THR A C 1
ATOM 1540 O O . THR A 1 186 ? 15.296 -11.320 6.383 1.00 52.69 186 THR A O 1
ATOM 1543 N N . THR A 1 187 ? 16.010 -12.742 4.806 1.00 61.69 187 THR A N 1
ATOM 1544 C CA . THR A 1 187 ? 15.889 -11.818 3.661 1.00 61.69 187 THR A CA 1
ATOM 1545 C C . THR A 1 187 ? 14.540 -11.906 2.936 1.00 61.69 187 THR A C 1
ATOM 1547 O O . THR A 1 187 ? 14.214 -11.015 2.153 1.00 61.69 187 THR A O 1
ATOM 1550 N N . ASN A 1 188 ? 13.734 -12.932 3.229 1.00 76.75 188 ASN A N 1
ATOM 1551 C CA . ASN A 1 188 ? 12.487 -13.246 2.527 1.00 76.75 188 ASN A CA 1
ATOM 1552 C C . ASN A 1 188 ? 11.237 -13.103 3.400 1.00 76.75 188 ASN A C 1
ATOM 1554 O O . ASN A 1 188 ? 10.157 -13.488 2.969 1.00 76.75 188 ASN A O 1
ATOM 1558 N N . ASP A 1 189 ? 11.328 -12.539 4.601 1.00 87.62 189 ASP A N 1
ATOM 1559 C CA . ASP A 1 189 ? 10.142 -12.329 5.431 1.00 87.62 189 ASP A CA 1
ATOM 1560 C C . ASP A 1 189 ? 9.227 -11.226 4.862 1.00 87.62 189 ASP A C 1
ATOM 1562 O O . ASP A 1 189 ? 9.681 -10.207 4.327 1.00 87.62 189 ASP A O 1
ATOM 1566 N N . LEU A 1 190 ? 7.912 -11.415 5.000 1.00 88.81 190 LEU A N 1
ATOM 1567 C CA . LEU A 1 190 ? 6.898 -10.421 4.647 1.00 88.81 190 LEU A CA 1
ATOM 1568 C C . LEU A 1 190 ? 6.995 -9.227 5.613 1.00 88.81 190 LEU A C 1
ATOM 1570 O O . LEU A 1 190 ? 6.848 -9.412 6.831 1.00 88.81 190 LEU A O 1
ATOM 1574 N N . PRO A 1 191 ? 7.191 -7.988 5.117 1.00 87.69 191 PRO A N 1
ATOM 1575 C CA . PRO A 1 191 ? 7.168 -6.812 5.967 1.00 87.69 191 PRO A CA 1
ATOM 1576 C C . PRO A 1 191 ? 5.823 -6.691 6.677 1.00 87.69 191 PRO A C 1
ATOM 1578 O O . PRO A 1 191 ? 4.759 -6.733 6.060 1.00 87.69 191 PRO A O 1
ATOM 1581 N N . ALA A 1 192 ? 5.867 -6.482 7.990 1.00 88.00 192 ALA A N 1
ATOM 1582 C CA . ALA A 1 192 ? 4.665 -6.358 8.805 1.00 88.00 192 ALA A CA 1
ATOM 1583 C C . ALA A 1 192 ? 3.696 -5.277 8.299 1.00 88.00 192 ALA A C 1
ATOM 1585 O O . ALA A 1 192 ? 2.485 -5.464 8.377 1.00 88.00 192 ALA A O 1
ATOM 1586 N N . SER A 1 193 ? 4.232 -4.175 7.765 1.00 84.31 193 SER A N 1
ATOM 1587 C CA . SER A 1 193 ? 3.451 -3.080 7.190 1.00 84.31 193 SER A CA 1
ATOM 1588 C C . SER A 1 193 ? 2.652 -3.501 5.958 1.00 84.31 193 SER A C 1
ATOM 1590 O O . SER A 1 193 ? 1.531 -3.033 5.796 1.00 84.31 193 SER A O 1
ATOM 1592 N N . TYR A 1 194 ? 3.181 -4.396 5.114 1.00 88.12 194 TYR A N 1
ATOM 1593 C CA . TYR A 1 194 ? 2.447 -4.927 3.962 1.00 88.12 194 TYR A CA 1
ATOM 1594 C C . TYR A 1 194 ? 1.225 -5.722 4.426 1.00 88.12 194 TYR A C 1
ATOM 1596 O O . TYR A 1 194 ? 0.117 -5.430 3.983 1.00 88.12 194 TYR A O 1
ATOM 1604 N N . LEU A 1 195 ? 1.407 -6.639 5.387 1.00 91.94 195 LEU A N 1
ATOM 1605 C CA . LEU A 1 195 ? 0.299 -7.415 5.953 1.00 91.94 195 LEU A CA 1
ATOM 1606 C C . LEU A 1 195 ? -0.783 -6.496 6.542 1.00 91.94 195 LEU A C 1
ATOM 1608 O O . LEU A 1 195 ? -1.957 -6.629 6.208 1.00 91.94 195 LEU A O 1
ATOM 1612 N N . THR A 1 196 ? -0.400 -5.556 7.414 1.00 90.25 196 THR A N 1
ATOM 1613 C CA . THR A 1 196 ? -1.377 -4.683 8.081 1.00 90.25 196 THR A CA 1
ATOM 1614 C C . THR A 1 196 ? -2.079 -3.751 7.100 1.00 90.25 196 THR A C 1
ATOM 1616 O O . THR A 1 196 ? -3.276 -3.522 7.241 1.00 90.25 196 THR A O 1
ATOM 1619 N N . ASN A 1 197 ? -1.367 -3.228 6.096 1.00 87.50 197 ASN A N 1
ATOM 1620 C CA . ASN A 1 197 ? -1.948 -2.309 5.118 1.00 87.50 197 ASN A CA 1
ATOM 1621 C C . ASN A 1 197 ? -2.965 -2.994 4.207 1.00 87.50 197 ASN A C 1
ATOM 1623 O O . ASN A 1 197 ? -3.980 -2.377 3.906 1.00 87.50 197 ASN A O 1
ATOM 1627 N N . VAL A 1 198 ? -2.721 -4.244 3.799 1.00 91.75 198 VAL A N 1
ATOM 1628 C CA . VAL A 1 198 ? -3.693 -5.006 3.001 1.00 91.75 198 VAL A CA 1
ATOM 1629 C C . VAL A 1 198 ? -4.977 -5.226 3.790 1.00 91.75 198 VAL A C 1
ATOM 1631 O O . VAL A 1 198 ? -6.048 -4.963 3.263 1.00 91.75 198 VAL A O 1
ATOM 1634 N N . VAL A 1 199 ? -4.893 -5.598 5.073 1.00 92.12 199 VAL A N 1
ATOM 1635 C CA . VAL A 1 199 ? -6.094 -5.765 5.914 1.00 92.12 199 VAL A CA 1
ATOM 1636 C C . VAL A 1 199 ? -6.848 -4.443 6.091 1.00 92.12 199 VAL A C 1
ATOM 1638 O O . VAL A 1 199 ? -8.064 -4.413 5.937 1.00 92.12 199 VAL A O 1
ATOM 1641 N N . ILE A 1 200 ? -6.143 -3.336 6.363 1.00 88.62 200 ILE A N 1
ATOM 1642 C CA . ILE A 1 200 ? -6.767 -2.004 6.472 1.00 88.62 200 ILE A CA 1
ATOM 1643 C C . ILE A 1 200 ? -7.484 -1.628 5.170 1.00 88.62 200 ILE A C 1
ATOM 1645 O O . ILE A 1 200 ? -8.615 -1.150 5.203 1.00 88.62 200 ILE A O 1
ATOM 1649 N N . GLN A 1 201 ? -6.830 -1.823 4.024 1.00 88.50 201 GLN A N 1
ATOM 1650 C CA . GLN A 1 201 ? -7.400 -1.476 2.725 1.00 88.50 201 GLN A CA 1
ATOM 1651 C C . GLN A 1 201 ? -8.556 -2.392 2.332 1.00 88.50 201 GLN A C 1
ATOM 1653 O O . GLN A 1 201 ? -9.525 -1.892 1.777 1.00 88.50 201 GLN A O 1
ATOM 1658 N N . ALA A 1 202 ? -8.495 -3.681 2.671 1.00 90.19 202 ALA A N 1
ATOM 1659 C CA . ALA A 1 202 ? -9.583 -4.610 2.403 1.00 90.19 202 ALA A CA 1
ATOM 1660 C C . ALA A 1 202 ? -10.875 -4.149 3.077 1.00 90.19 202 ALA A C 1
ATOM 1662 O O . ALA A 1 202 ? -11.889 -3.962 2.414 1.00 90.19 202 ALA A O 1
ATOM 1663 N N . ILE A 1 203 ? -10.808 -3.853 4.377 1.00 89.00 203 ILE A N 1
ATOM 1664 C CA . ILE A 1 203 ? -11.961 -3.343 5.126 1.00 89.00 203 ILE A CA 1
ATOM 1665 C C . ILE A 1 203 ? -12.445 -2.010 4.536 1.00 89.00 203 ILE A C 1
ATOM 1667 O O . ILE A 1 203 ? -13.645 -1.780 4.401 1.00 89.00 203 ILE A O 1
ATOM 1671 N N . ARG A 1 204 ? -11.514 -1.130 4.151 1.00 83.94 204 ARG A N 1
ATOM 1672 C CA . ARG A 1 204 ? -11.835 0.215 3.655 1.00 83.94 204 ARG A CA 1
ATOM 1673 C C . ARG A 1 204 ? -12.544 0.198 2.312 1.00 83.94 204 ARG A C 1
ATOM 1675 O O . ARG A 1 204 ? -13.457 0.986 2.107 1.00 83.94 204 ARG A O 1
ATOM 1682 N N . PHE A 1 205 ? -12.123 -0.682 1.418 1.00 86.69 205 PHE A N 1
ATOM 1683 C CA . PHE A 1 205 ? -12.663 -0.801 0.069 1.00 86.69 205 PHE A CA 1
ATOM 1684 C C . PHE A 1 205 ? -13.588 -2.015 -0.045 1.00 86.69 205 PHE A C 1
ATOM 1686 O O . PHE A 1 205 ? -13.698 -2.621 -1.103 1.00 86.69 205 PHE A O 1
ATOM 1693 N N . ARG A 1 206 ? -14.260 -2.391 1.052 1.00 87.12 206 ARG A N 1
ATOM 1694 C CA . ARG A 1 206 ? -15.107 -3.591 1.117 1.00 87.12 206 ARG A CA 1
ATOM 1695 C C . ARG A 1 206 ? -16.241 -3.622 0.092 1.00 87.12 206 ARG A C 1
ATOM 1697 O O . ARG A 1 206 ? -16.704 -4.708 -0.226 1.00 87.12 206 ARG A O 1
ATOM 1704 N N . GLU A 1 207 ? -16.672 -2.465 -0.402 1.00 86.12 207 GLU A N 1
ATOM 1705 C CA . GLU A 1 207 ? -17.750 -2.330 -1.394 1.00 86.12 207 GLU A CA 1
ATOM 1706 C C . GLU A 1 207 ? -17.231 -2.275 -2.843 1.00 86.12 207 GLU A C 1
ATOM 1708 O O . GLU A 1 207 ? -18.020 -2.419 -3.768 1.00 86.12 207 GLU A O 1
ATOM 1713 N N . GLU A 1 208 ? -15.918 -2.126 -3.043 1.00 87.44 208 GLU A N 1
ATOM 1714 C CA . GLU A 1 208 ? -15.286 -1.967 -4.366 1.00 87.44 208 GLU A CA 1
ATOM 1715 C C . GLU A 1 208 ? -14.880 -3.303 -5.004 1.00 87.44 208 GLU A C 1
ATOM 1717 O O . GLU A 1 208 ? -14.463 -3.350 -6.159 1.00 87.44 208 GLU A O 1
ATOM 1722 N N . PHE A 1 209 ? -14.950 -4.400 -4.248 1.00 86.75 209 PHE A N 1
ATOM 1723 C CA . PHE A 1 209 ? -14.468 -5.707 -4.682 1.00 86.75 209 PHE A CA 1
ATOM 1724 C C . PHE A 1 209 ? -15.520 -6.792 -4.485 1.00 86.75 209 PHE A C 1
ATOM 1726 O O . PHE A 1 209 ? -16.144 -6.904 -3.428 1.00 86.75 209 PHE A O 1
ATOM 1733 N N . GLU A 1 210 ? -15.629 -7.672 -5.477 1.00 87.31 210 GLU A N 1
ATOM 1734 C CA . GLU A 1 210 ? -16.275 -8.966 -5.311 1.00 87.31 210 GLU A CA 1
ATOM 1735 C C . GLU A 1 210 ? -15.300 -9.920 -4.599 1.00 87.31 210 GLU A C 1
ATOM 1737 O O . GLU A 1 210 ? -14.436 -10.538 -5.217 1.00 87.31 210 GLU A O 1
ATOM 1742 N N . TRP A 1 211 ? -15.395 -10.003 -3.267 1.00 87.44 211 TRP A N 1
ATOM 1743 C CA . TRP A 1 211 ? -14.417 -10.703 -2.413 1.00 87.44 211 TRP A CA 1
ATOM 1744 C C . TRP A 1 211 ? -14.265 -12.204 -2.685 1.00 87.44 211 TRP A C 1
ATOM 1746 O O . TRP A 1 211 ? -13.202 -12.756 -2.403 1.00 87.44 211 TRP A O 1
ATOM 1756 N N . SER A 1 212 ? -15.271 -12.845 -3.282 1.00 79.69 212 SER A N 1
ATOM 1757 C CA . SER A 1 212 ? -15.191 -14.227 -3.775 1.00 79.69 212 SER A CA 1
ATOM 1758 C C . SER A 1 212 ? -14.254 -14.386 -4.975 1.00 79.69 212 SER A C 1
ATOM 1760 O O . SER A 1 212 ? -13.815 -15.499 -5.257 1.00 79.69 212 SER A O 1
ATOM 1762 N N . MET A 1 213 ? -13.942 -13.293 -5.676 1.00 81.94 213 MET A N 1
ATOM 1763 C CA . MET A 1 213 ? -13.094 -13.276 -6.868 1.00 81.94 213 MET A CA 1
ATOM 1764 C C . MET A 1 213 ? -11.723 -12.636 -6.639 1.00 81.94 213 MET A C 1
ATOM 1766 O O . MET A 1 213 ? -10.902 -12.657 -7.552 1.00 81.94 213 MET A O 1
ATOM 1770 N N . VAL A 1 214 ? -11.450 -12.069 -5.457 1.00 85.75 214 VAL A N 1
ATOM 1771 C CA . VAL A 1 214 ? -10.159 -11.427 -5.159 1.00 85.75 214 VAL A CA 1
ATOM 1772 C C . VAL A 1 214 ? -9.072 -12.501 -5.012 1.00 85.75 214 VAL A C 1
ATOM 1774 O O . VAL A 1 214 ? -9.043 -13.193 -3.986 1.00 85.75 214 VAL A O 1
ATOM 1777 N N . PRO A 1 215 ? -8.150 -12.630 -5.986 1.00 78.56 215 PRO A N 1
ATOM 1778 C CA . PRO A 1 215 ? -7.229 -13.752 -6.032 1.00 78.56 215 PRO A CA 1
ATOM 1779 C C . PRO A 1 215 ? -6.093 -13.560 -5.030 1.00 78.56 215 PRO A C 1
ATOM 1781 O O . PRO A 1 215 ? -5.449 -12.508 -4.994 1.00 78.56 215 PRO A O 1
ATOM 1784 N N . VAL A 1 216 ? -5.829 -14.594 -4.233 1.00 80.00 216 VAL A N 1
ATOM 1785 C CA . VAL A 1 216 ? -4.625 -14.703 -3.409 1.00 80.00 216 VAL A CA 1
ATOM 1786 C C . VAL A 1 216 ? -4.252 -16.174 -3.258 1.00 80.00 216 VAL A C 1
ATOM 1788 O O . VAL A 1 216 ? -5.086 -16.983 -2.850 1.00 80.00 216 VAL A O 1
ATOM 1791 N N . ASP A 1 217 ? -2.982 -16.508 -3.481 1.00 81.69 217 ASP A N 1
ATOM 1792 C CA . ASP A 1 217 ? -2.439 -17.844 -3.253 1.00 81.69 217 ASP A CA 1
ATOM 1793 C C . ASP A 1 217 ? -2.834 -18.395 -1.874 1.00 81.69 217 ASP A C 1
ATOM 1795 O O . ASP A 1 217 ? -2.560 -17.798 -0.823 1.00 81.69 217 ASP A O 1
ATOM 1799 N N . GLY A 1 218 ? -3.450 -19.579 -1.884 1.00 76.75 218 GLY A N 1
ATOM 1800 C CA . GLY A 1 218 ? -3.907 -20.290 -0.689 1.00 76.75 218 GLY A CA 1
ATOM 1801 C C . GLY A 1 218 ? -5.307 -19.909 -0.199 1.00 76.75 218 GLY A C 1
ATOM 1802 O O . GLY A 1 218 ? -5.781 -20.515 0.760 1.00 76.75 218 GLY A O 1
ATOM 1803 N N . ILE A 1 219 ? -5.979 -18.946 -0.835 1.00 79.25 219 ILE A N 1
ATOM 1804 C CA . ILE A 1 219 ? -7.409 -18.690 -0.651 1.00 79.25 219 ILE A CA 1
ATOM 1805 C C . ILE A 1 219 ? -8.113 -19.246 -1.885 1.00 79.25 219 ILE A C 1
ATOM 1807 O O . ILE A 1 219 ? -8.006 -18.683 -2.970 1.00 79.25 219 ILE A O 1
ATOM 1811 N N . GLU A 1 220 ? -8.793 -20.383 -1.743 1.00 67.31 220 GLU A N 1
ATOM 1812 C CA . GLU A 1 220 ? -9.566 -20.931 -2.855 1.00 67.31 220 GLU A CA 1
ATOM 1813 C C . GLU A 1 220 ? -10.703 -19.965 -3.223 1.00 67.31 220 GLU A C 1
ATOM 1815 O O . GLU A 1 220 ? -11.439 -19.489 -2.349 1.00 67.31 220 GLU A O 1
ATOM 1820 N N . ASN A 1 221 ? -10.863 -19.715 -4.527 1.00 63.12 221 ASN A N 1
ATOM 1821 C CA . ASN A 1 221 ? -12.025 -19.035 -5.106 1.00 63.12 221 ASN A CA 1
ATOM 1822 C C . ASN A 1 221 ? -13.230 -19.989 -5.078 1.00 63.12 221 ASN A C 1
ATOM 1824 O O . ASN A 1 221 ? -13.766 -20.400 -6.104 1.00 63.12 221 ASN A O 1
ATOM 1828 N N . THR A 1 222 ? -13.596 -20.426 -3.880 1.00 56.12 222 THR A N 1
ATOM 1829 C CA . THR A 1 222 ? -14.825 -21.162 -3.603 1.00 56.12 222 THR A CA 1
ATOM 1830 C C . THR A 1 222 ? -15.908 -20.174 -3.193 1.00 56.12 222 THR A C 1
ATOM 1832 O O . THR A 1 222 ? -15.606 -19.185 -2.520 1.00 56.12 222 THR A O 1
ATOM 1835 N N . ASP A 1 223 ? -17.169 -20.499 -3.490 1.00 51.16 223 ASP A N 1
ATOM 1836 C CA . ASP A 1 223 ? -18.386 -19.764 -3.089 1.00 51.16 223 ASP A CA 1
ATOM 1837 C C . ASP A 1 223 ? -18.511 -19.455 -1.577 1.00 51.16 223 ASP A C 1
ATOM 1839 O O . ASP A 1 223 ? -19.458 -18.780 -1.154 1.00 51.16 223 ASP A O 1
ATOM 1843 N N . GLU A 1 224 ? -17.592 -19.965 -0.752 1.00 51.19 224 GLU A N 1
ATOM 1844 C CA . GLU A 1 224 ? -17.514 -19.757 0.692 1.00 51.19 224 GLU A CA 1
ATOM 1845 C C . GLU A 1 224 ? -16.905 -18.403 1.081 1.00 51.19 224 GLU A C 1
ATOM 1847 O O . GLU A 1 224 ? -17.369 -17.810 2.046 1.00 51.19 224 GLU A O 1
ATOM 1852 N N . SER A 1 225 ? -15.955 -17.847 0.319 1.00 58.53 225 SER A N 1
ATOM 1853 C CA . SER A 1 225 ? -15.263 -16.584 0.649 1.00 58.53 225 SER A CA 1
ATOM 1854 C C . SER A 1 225 ? -16.124 -15.341 0.351 1.00 58.53 225 SER A C 1
ATOM 1856 O O . SER A 1 225 ? -15.730 -14.475 -0.426 1.00 58.53 225 SER A O 1
ATOM 1858 N N . ARG A 1 226 ? -17.333 -15.238 0.920 1.00 67.38 226 ARG A N 1
ATOM 1859 C CA . ARG A 1 226 ? -18.315 -14.206 0.519 1.00 67.38 226 ARG A CA 1
ATOM 1860 C C . ARG A 1 226 ? -18.068 -12.828 1.113 1.00 67.38 226 ARG A C 1
ATOM 1862 O O . ARG A 1 226 ? -18.525 -11.835 0.555 1.00 67.38 226 ARG A O 1
ATOM 1869 N N . SER A 1 227 ? -17.420 -12.754 2.274 1.00 85.69 227 SER A N 1
ATOM 1870 C CA . SER A 1 227 ? -17.259 -11.490 2.997 1.00 85.69 227 SER A CA 1
ATOM 1871 C C . SER A 1 227 ? -15.804 -11.045 3.069 1.00 85.69 227 SER A C 1
ATOM 1873 O O . SER A 1 227 ? -14.894 -11.861 3.223 1.00 85.69 227 SER A O 1
ATOM 1875 N N . VAL A 1 228 ? -15.601 -9.725 3.062 1.00 89.75 228 VAL A N 1
ATOM 1876 C CA . VAL A 1 228 ? -14.296 -9.091 3.308 1.00 89.75 228 VAL A CA 1
ATOM 1877 C C . VAL A 1 228 ? -13.630 -9.602 4.591 1.00 89.75 228 VAL A C 1
ATOM 1879 O O . VAL A 1 228 ? -12.416 -9.785 4.631 1.00 89.75 228 VAL A O 1
ATOM 1882 N N . HIS A 1 229 ? -14.419 -9.878 5.633 1.00 90.31 229 HIS A N 1
ATOM 1883 C CA . HIS A 1 229 ? -13.930 -10.361 6.921 1.00 90.31 229 HIS A CA 1
ATOM 1884 C C . HIS A 1 229 ? -13.393 -11.780 6.822 1.00 90.31 229 HIS A C 1
ATOM 1886 O O . HIS A 1 229 ? -12.284 -12.049 7.280 1.00 90.31 229 HIS A O 1
ATOM 1892 N N . GLU A 1 230 ? -14.147 -12.681 6.196 1.00 88.69 230 GLU A N 1
ATOM 1893 C CA . GLU A 1 230 ? -13.706 -14.057 5.991 1.00 88.69 230 GLU A CA 1
ATOM 1894 C C . GLU A 1 230 ? -12.440 -14.107 5.136 1.00 88.69 230 GLU A C 1
ATOM 1896 O O . GLU A 1 230 ? -11.455 -14.741 5.529 1.00 88.69 230 GLU A O 1
ATOM 1901 N N . TRP A 1 231 ? -12.430 -13.365 4.026 1.00 91.38 231 TRP A N 1
ATOM 1902 C CA . TRP A 1 231 ? -11.256 -13.226 3.174 1.00 91.38 231 TRP A CA 1
ATOM 1903 C C . TRP A 1 231 ? -10.054 -12.694 3.972 1.00 91.38 231 TRP A C 1
ATOM 1905 O O . TRP A 1 231 ? -8.976 -13.289 3.947 1.00 91.38 231 TRP A O 1
ATOM 1915 N N . ALA A 1 232 ? -10.235 -11.639 4.775 1.00 92.62 232 ALA A N 1
ATOM 1916 C CA . ALA A 1 232 ? -9.159 -11.043 5.564 1.00 92.62 232 ALA A CA 1
ATOM 1917 C C . ALA A 1 232 ? -8.661 -11.974 6.682 1.00 92.62 232 ALA A C 1
ATOM 1919 O O . ALA A 1 232 ? -7.458 -12.024 6.956 1.00 92.62 232 ALA A O 1
ATOM 1920 N N . HIS A 1 233 ? -9.547 -12.747 7.314 1.00 90.88 233 HIS A N 1
ATOM 1921 C CA . HIS A 1 233 ? -9.168 -13.766 8.290 1.00 90.88 233 HIS A CA 1
ATOM 1922 C C . HIS A 1 233 ? -8.324 -14.874 7.650 1.00 90.88 233 HIS A C 1
ATOM 1924 O O . HIS A 1 233 ? -7.276 -15.223 8.207 1.00 90.88 233 HIS A O 1
ATOM 1930 N N . ARG A 1 234 ? -8.728 -15.383 6.475 1.00 89.75 234 ARG A N 1
ATOM 1931 C CA . ARG A 1 234 ? -7.955 -16.375 5.705 1.00 89.75 234 ARG A CA 1
ATOM 1932 C C . ARG A 1 234 ? -6.598 -15.800 5.287 1.00 89.75 234 ARG A C 1
ATOM 1934 O O . ARG A 1 234 ? -5.563 -16.403 5.576 1.00 89.75 234 ARG A O 1
ATOM 1941 N N . PHE A 1 235 ? -6.583 -14.586 4.737 1.00 92.44 235 PHE A N 1
ATOM 1942 C CA . PHE A 1 235 ? -5.369 -13.861 4.358 1.00 92.44 235 PHE A CA 1
ATOM 1943 C C . PHE A 1 235 ? -4.382 -13.725 5.530 1.00 92.44 235 PHE A C 1
ATOM 1945 O O . PHE A 1 235 ? -3.206 -14.083 5.415 1.00 92.44 235 PHE A O 1
ATOM 1952 N N . VAL A 1 236 ? -4.855 -13.274 6.698 1.00 93.50 236 VAL A N 1
ATOM 1953 C CA . VAL A 1 236 ? -4.034 -13.164 7.916 1.00 93.50 236 VAL A CA 1
ATOM 1954 C C . VAL A 1 236 ? -3.545 -14.534 8.392 1.00 93.50 236 VAL A C 1
ATOM 1956 O O . VAL A 1 236 ? -2.418 -14.632 8.879 1.00 93.50 236 VAL A O 1
ATOM 1959 N N . GLY A 1 237 ? -4.353 -15.588 8.259 1.00 90.44 237 GLY A N 1
ATOM 1960 C CA . GLY A 1 237 ? -3.962 -16.959 8.589 1.00 90.44 237 GLY A CA 1
ATOM 1961 C C . GLY A 1 237 ? -2.789 -17.460 7.742 1.00 90.44 237 GLY A C 1
ATOM 1962 O O . GLY A 1 237 ? -1.808 -17.964 8.289 1.00 90.44 237 GLY A O 1
ATOM 1963 N N . ILE A 1 238 ? -2.858 -17.247 6.428 1.00 89.31 238 ILE A N 1
ATOM 1964 C CA . ILE A 1 238 ? -1.855 -17.708 5.458 1.00 89.31 238 ILE A CA 1
ATOM 1965 C C . ILE A 1 238 ? -0.569 -16.881 5.575 1.00 89.31 238 ILE A C 1
ATOM 1967 O O . ILE A 1 238 ? 0.507 -17.405 5.882 1.00 89.31 238 ILE A O 1
ATOM 1971 N N . TYR A 1 239 ? -0.674 -15.565 5.381 1.00 91.75 239 TYR A N 1
ATOM 1972 C CA . TYR A 1 239 ? 0.485 -14.674 5.266 1.00 91.75 239 TYR A CA 1
ATOM 1973 C C . TYR A 1 239 ? 1.036 -14.222 6.612 1.00 91.75 239 TYR A C 1
ATOM 1975 O O . TYR A 1 239 ? 2.191 -13.805 6.716 1.00 91.75 239 TYR A O 1
ATOM 1983 N N . GLY A 1 240 ? 0.256 -14.364 7.680 1.00 92.06 240 GLY A N 1
ATOM 1984 C CA . GLY A 1 240 ? 0.698 -14.064 9.030 1.00 92.06 240 GLY A CA 1
ATOM 1985 C C . GLY A 1 240 ? 1.913 -14.874 9.474 1.00 92.06 240 GLY A C 1
ATOM 1986 O O . GLY A 1 240 ? 2.794 -14.359 10.166 1.00 92.06 240 GLY A O 1
ATOM 1987 N N . SER A 1 241 ? 1.990 -16.131 9.036 1.00 89.38 241 SER A N 1
ATOM 1988 C CA . SER A 1 241 ? 3.130 -17.016 9.292 1.00 89.38 241 SER A CA 1
ATOM 1989 C C . SER A 1 241 ? 4.415 -16.567 8.579 1.00 89.38 241 SER A C 1
ATOM 1991 O O . SER A 1 241 ? 5.507 -16.860 9.065 1.00 89.38 241 SER A O 1
ATOM 1993 N N . LYS A 1 242 ? 4.285 -15.795 7.492 1.00 91.06 242 LYS A N 1
ATOM 1994 C CA . LYS A 1 242 ? 5.381 -15.309 6.639 1.00 91.06 242 LYS A CA 1
ATOM 1995 C C . LYS A 1 242 ? 5.976 -13.985 7.131 1.00 91.06 242 LYS A C 1
ATOM 1997 O O . LYS A 1 242 ? 6.993 -13.535 6.619 1.00 91.06 242 LYS A O 1
ATOM 2002 N N . VAL A 1 243 ? 5.373 -13.351 8.143 1.00 90.25 243 VAL A N 1
ATOM 2003 C CA . VAL A 1 243 ? 5.917 -12.133 8.767 1.00 90.25 243 VAL A CA 1
ATOM 2004 C C . VAL A 1 243 ? 7.107 -12.462 9.664 1.00 90.25 243 VAL A C 1
ATOM 2006 O O . VAL A 1 243 ? 7.080 -13.446 10.421 1.00 90.25 243 VAL A O 1
ATOM 2009 N N . HIS A 1 244 ? 8.103 -11.571 9.650 1.00 86.50 244 HIS A N 1
ATOM 2010 C CA . HIS A 1 244 ? 9.292 -11.660 10.493 1.00 86.50 244 HIS A CA 1
ATOM 2011 C C . HIS A 1 244 ? 8.931 -11.876 11.970 1.00 86.50 244 HIS A C 1
ATOM 2013 O O . HIS A 1 244 ? 8.074 -11.194 12.544 1.00 86.50 244 HIS A O 1
ATOM 2019 N N . ARG A 1 245 ? 9.619 -12.824 12.617 1.00 86.25 245 ARG A N 1
ATOM 2020 C CA . ARG A 1 245 ? 9.288 -13.331 13.965 1.00 86.25 245 ARG A CA 1
ATOM 2021 C C . ARG A 1 245 ? 9.148 -12.250 15.045 1.00 86.25 245 ARG A C 1
ATOM 2023 O O . ARG A 1 245 ? 8.304 -12.379 15.928 1.00 86.25 245 ARG A O 1
ATOM 2030 N N . ASN A 1 246 ? 9.952 -11.185 14.970 1.00 85.38 246 ASN A N 1
ATOM 2031 C CA . ASN A 1 246 ? 9.941 -10.100 15.964 1.00 85.38 246 ASN A CA 1
ATOM 2032 C C . ASN A 1 246 ? 8.670 -9.246 15.888 1.00 85.38 246 ASN A C 1
ATOM 2034 O O . ASN A 1 246 ? 8.254 -8.666 16.891 1.00 85.38 246 ASN A O 1
ATOM 2038 N N . ASP A 1 247 ? 8.040 -9.217 14.717 1.00 86.88 247 ASP A N 1
ATOM 2039 C CA . ASP A 1 247 ? 6.912 -8.347 14.418 1.00 86.88 247 ASP A CA 1
ATOM 2040 C C . ASP A 1 247 ? 5.600 -9.124 14.369 1.00 86.88 247 ASP A C 1
ATOM 2042 O O . ASP A 1 247 ? 4.543 -8.560 14.647 1.00 86.88 247 ASP A O 1
ATOM 2046 N N . ARG A 1 248 ? 5.676 -10.424 14.053 1.00 89.44 248 ARG A N 1
ATOM 2047 C CA . ARG A 1 248 ? 4.543 -11.321 13.822 1.00 89.44 248 ARG A CA 1
ATOM 2048 C C . ARG A 1 248 ? 3.469 -11.209 14.897 1.00 89.44 248 ARG A C 1
ATOM 2050 O O . ARG A 1 248 ? 2.332 -10.882 14.581 1.00 89.44 248 ARG A O 1
ATOM 2057 N N . GLY A 1 249 ? 3.820 -11.432 16.165 1.00 89.94 249 GLY A N 1
ATOM 2058 C CA . GLY A 1 249 ? 2.838 -11.435 17.258 1.00 89.94 249 GLY A CA 1
ATOM 2059 C C . GLY A 1 249 ? 2.050 -10.125 17.357 1.00 89.94 249 GLY A C 1
ATOM 2060 O O . GLY A 1 249 ? 0.833 -10.146 17.517 1.00 89.94 249 GLY A O 1
ATOM 2061 N N . PHE A 1 250 ? 2.731 -8.989 17.185 1.00 90.38 250 PHE A N 1
ATOM 2062 C CA . PHE A 1 250 ? 2.089 -7.679 17.197 1.00 90.38 250 PHE A CA 1
ATOM 2063 C C . PHE A 1 250 ? 1.246 -7.440 15.938 1.00 90.38 250 PHE A C 1
ATOM 2065 O O . PHE A 1 250 ? 0.118 -6.975 16.056 1.00 90.38 250 PHE A O 1
ATOM 2072 N N . SER A 1 251 ? 1.756 -7.768 14.744 1.00 90.69 251 SER A N 1
ATOM 2073 C CA . SER A 1 251 ? 1.015 -7.609 13.482 1.00 90.69 251 SER A CA 1
ATOM 2074 C C . SER A 1 251 ? -0.286 -8.406 13.483 1.00 90.69 251 SER A C 1
ATOM 2076 O O . SER A 1 251 ? -1.329 -7.870 13.130 1.00 90.69 251 SER A O 1
ATOM 2078 N N . LEU A 1 252 ? -0.237 -9.668 13.920 1.00 93.25 252 LEU A N 1
ATOM 2079 C CA . LEU A 1 252 ? -1.419 -10.529 13.971 1.00 93.25 252 LEU A CA 1
ATOM 2080 C C . LEU A 1 252 ? -2.440 -10.026 14.983 1.00 93.25 252 LEU A C 1
ATOM 2082 O O . LEU A 1 252 ? -3.632 -10.024 14.694 1.00 93.25 252 LEU A O 1
ATOM 2086 N N . ALA A 1 253 ? -1.982 -9.580 16.154 1.00 92.00 253 ALA A N 1
ATOM 2087 C CA . ALA A 1 253 ? -2.863 -8.972 17.138 1.00 92.00 253 ALA A CA 1
ATOM 2088 C C . ALA A 1 253 ? -3.511 -7.691 16.594 1.00 92.00 253 ALA A C 1
ATOM 2090 O O . ALA A 1 253 ? -4.713 -7.511 16.751 1.00 92.00 253 ALA A O 1
ATOM 2091 N N . PHE A 1 254 ? -2.749 -6.841 15.903 1.00 91.81 254 PHE A N 1
ATOM 2092 C CA . PHE A 1 254 ? -3.281 -5.634 15.277 1.00 91.81 254 PHE A CA 1
ATOM 2093 C C . PHE A 1 254 ? -4.356 -5.960 14.229 1.00 91.81 254 PHE A C 1
ATOM 2095 O O . PHE A 1 254 ? -5.458 -5.430 14.326 1.00 91.81 254 PHE A O 1
ATOM 2102 N N . CYS A 1 255 ? -4.080 -6.863 13.280 1.00 93.19 255 CYS A N 1
ATOM 2103 C CA . CYS A 1 255 ? -5.053 -7.235 12.248 1.00 93.19 255 CYS A CA 1
ATOM 2104 C C . CYS A 1 255 ? -6.317 -7.870 12.845 1.00 93.19 255 CYS A C 1
ATOM 2106 O O . CYS A 1 255 ? -7.419 -7.521 12.443 1.00 93.19 255 CYS A O 1
ATOM 2108 N N . ARG A 1 256 ? -6.176 -8.767 13.833 1.00 93.00 256 ARG A N 1
ATOM 2109 C CA . ARG A 1 256 ? -7.327 -9.395 14.506 1.00 93.00 256 ARG A CA 1
ATOM 2110 C C . ARG A 1 256 ? -8.160 -8.386 15.282 1.00 93.00 256 ARG A C 1
ATOM 2112 O O . ARG A 1 256 ? -9.377 -8.420 15.186 1.00 93.00 256 ARG A O 1
ATOM 2119 N N . ALA A 1 257 ? -7.512 -7.490 16.030 1.00 91.06 257 ALA A N 1
ATOM 2120 C CA . ALA A 1 257 ? -8.217 -6.418 16.718 1.00 91.06 257 ALA A CA 1
ATOM 2121 C C . ALA A 1 257 ? -8.997 -5.568 15.714 1.00 91.06 257 ALA A C 1
ATOM 2123 O O . ALA A 1 257 ? -10.180 -5.353 15.914 1.00 91.06 257 ALA A O 1
ATOM 2124 N N . LEU A 1 258 ? -8.361 -5.146 14.618 1.00 91.06 258 LEU A N 1
ATOM 2125 C CA . LEU A 1 258 ? -9.009 -4.339 13.590 1.00 91.06 258 LEU A CA 1
ATOM 2126 C C . LEU A 1 258 ? -10.252 -5.025 12.998 1.00 91.06 258 LEU A C 1
ATOM 2128 O O . LEU A 1 258 ? -11.296 -4.389 12.928 1.00 91.06 258 LEU A O 1
ATOM 2132 N N . LEU A 1 259 ? -10.152 -6.309 12.640 1.00 90.50 259 LEU A N 1
ATOM 2133 C CA . LEU A 1 259 ? -11.284 -7.081 12.115 1.00 90.50 259 LEU A CA 1
ATOM 2134 C C . LEU A 1 259 ? -12.424 -7.179 13.135 1.00 90.50 259 LEU A C 1
ATOM 2136 O O . LEU A 1 259 ? -13.555 -6.847 12.811 1.00 90.50 259 LEU A O 1
ATOM 2140 N N . PHE A 1 260 ? -12.129 -7.523 14.394 1.00 89.88 260 PHE A N 1
ATOM 2141 C CA . PHE A 1 260 ? -13.160 -7.575 15.435 1.00 89.88 260 PHE A CA 1
ATOM 2142 C C . PHE A 1 260 ? -13.837 -6.226 15.682 1.00 89.88 260 PHE A C 1
ATOM 2144 O O . PHE A 1 260 ? -15.020 -6.187 16.011 1.00 89.88 260 PHE A O 1
ATOM 2151 N N . LEU A 1 261 ? -13.100 -5.120 15.562 1.00 86.19 261 LEU A N 1
ATOM 2152 C CA . LEU A 1 261 ? -13.668 -3.784 15.717 1.00 86.19 261 LEU A CA 1
ATOM 2153 C C . LEU A 1 261 ? -14.597 -3.424 14.559 1.00 86.19 261 LEU A C 1
ATOM 2155 O O . LEU A 1 261 ? -15.665 -2.873 14.822 1.00 86.19 261 LEU A O 1
ATOM 2159 N N . ASP A 1 262 ? -14.230 -3.765 13.321 1.00 85.19 262 ASP A N 1
ATOM 2160 C CA . ASP A 1 262 ? -15.097 -3.547 12.156 1.00 85.19 262 ASP A CA 1
ATOM 2161 C C . ASP A 1 262 ? -16.376 -4.400 12.227 1.00 85.19 262 ASP A C 1
ATOM 2163 O O . ASP A 1 262 ? -17.467 -3.909 11.953 1.00 85.19 262 ASP A O 1
ATOM 2167 N N . GLU A 1 263 ? -16.280 -5.632 12.739 1.00 84.25 263 GLU A N 1
ATOM 2168 C CA . GLU A 1 263 ? -17.434 -6.507 12.997 1.00 84.25 263 GLU A CA 1
ATOM 2169 C C . GLU A 1 263 ? -18.285 -6.087 14.217 1.00 84.25 263 GLU A C 1
ATOM 2171 O O . GLU A 1 263 ? -19.288 -6.734 14.527 1.00 84.25 263 GLU A O 1
ATOM 2176 N N . GLY A 1 264 ? -17.887 -5.056 14.973 1.00 81.56 264 GLY A N 1
ATOM 2177 C CA . GLY A 1 264 ? -18.568 -4.640 16.208 1.00 81.56 264 GLY A CA 1
ATOM 2178 C C . GLY A 1 264 ? -18.371 -5.582 17.409 1.00 81.56 264 GLY A C 1
ATOM 2179 O O . GLY A 1 264 ? -19.022 -5.427 18.444 1.00 81.56 264 GLY A O 1
ATOM 2180 N N . LYS A 1 265 ? -17.446 -6.543 17.324 1.00 87.56 265 LYS A N 1
ATOM 2181 C CA . LYS A 1 265 ? -17.099 -7.509 18.384 1.00 87.56 265 LYS A CA 1
ATOM 2182 C C . LYS A 1 265 ? -16.049 -6.937 19.346 1.00 87.56 265 LYS A C 1
ATOM 2184 O O . LYS A 1 265 ? -14.995 -7.522 19.604 1.00 87.56 265 LYS A O 1
ATOM 2189 N N . TYR A 1 266 ? -16.340 -5.780 19.941 1.00 87.69 266 TYR A N 1
ATOM 2190 C CA . TYR A 1 266 ? -15.378 -4.994 20.731 1.00 87.69 266 TYR A CA 1
ATOM 2191 C C . TYR A 1 266 ? -14.735 -5.751 21.909 1.00 87.69 266 TYR A C 1
ATOM 2193 O O . TYR A 1 266 ? -13.560 -5.543 22.223 1.00 87.69 266 TYR A O 1
ATOM 2201 N N . ARG A 1 267 ? -15.471 -6.659 22.567 1.00 89.06 267 ARG A N 1
ATOM 2202 C CA . ARG A 1 267 ? -14.925 -7.484 23.665 1.00 89.06 267 ARG A CA 1
ATOM 2203 C C . ARG A 1 267 ? -13.857 -8.465 23.184 1.00 89.06 267 ARG A C 1
ATOM 2205 O O . ARG A 1 267 ? -12.879 -8.688 23.899 1.00 89.06 267 ARG A O 1
ATOM 2212 N N . GLU A 1 268 ? -14.032 -9.023 21.991 1.00 91.44 268 GLU A N 1
ATOM 2213 C CA . GLU A 1 268 ? -13.116 -9.994 21.383 1.00 91.44 268 GLU A CA 1
ATOM 2214 C C . GLU A 1 268 ? -11.811 -9.329 20.925 1.00 91.44 268 GLU A C 1
ATOM 2216 O O . GLU A 1 268 ? -10.758 -9.962 20.927 1.00 91.44 268 GLU A O 1
ATOM 2221 N N . ALA A 1 269 ? -11.828 -8.018 20.660 1.00 90.56 269 ALA A N 1
ATOM 2222 C CA . ALA A 1 269 ? -10.622 -7.247 20.358 1.00 90.56 269 ALA A CA 1
ATOM 2223 C C . ALA A 1 269 ? -9.690 -7.050 21.579 1.00 90.56 269 ALA A C 1
ATOM 2225 O O . ALA A 1 269 ? -8.473 -6.916 21.420 1.00 90.56 269 ALA A O 1
ATOM 2226 N N . ILE A 1 270 ? -10.216 -7.056 22.815 1.00 92.31 270 ILE A N 1
ATOM 2227 C CA . ILE A 1 270 ? -9.467 -6.696 24.042 1.00 92.31 270 ILE A CA 1
ATOM 2228 C C . ILE A 1 270 ? -8.170 -7.505 24.247 1.00 92.31 270 ILE A C 1
ATOM 2230 O O . ILE A 1 270 ? -7.143 -6.887 24.557 1.00 92.31 270 ILE A O 1
ATOM 2234 N N . PRO A 1 271 ? -8.155 -8.850 24.128 1.00 92.19 271 PRO A N 1
ATOM 2235 C CA . PRO A 1 271 ? -6.934 -9.635 24.309 1.00 92.19 271 PRO A CA 1
ATOM 2236 C C . PRO A 1 271 ? -5.834 -9.234 23.324 1.00 92.19 271 PRO A C 1
ATOM 2238 O O . PRO A 1 271 ? -4.657 -9.205 23.683 1.00 92.19 271 PRO A O 1
ATOM 2241 N N . HIS A 1 272 ? -6.216 -8.861 22.104 1.00 92.12 272 HIS A N 1
ATOM 2242 C CA . HIS A 1 272 ? -5.289 -8.479 21.050 1.00 92.12 272 HIS A CA 1
ATOM 2243 C C . HIS A 1 272 ? -4.701 -7.081 21.275 1.00 92.12 272 HIS A C 1
ATOM 2245 O O . HIS A 1 272 ? -3.490 -6.898 21.141 1.00 92.12 272 HIS A O 1
ATOM 2251 N N . LEU A 1 273 ? -5.511 -6.126 21.738 1.00 89.00 273 LEU A N 1
ATOM 2252 C CA . LEU A 1 273 ? -5.092 -4.745 22.025 1.00 89.00 273 LEU A CA 1
ATOM 2253 C C . LEU A 1 273 ? -4.078 -4.622 23.176 1.00 89.00 273 LEU A C 1
ATOM 2255 O O . LEU A 1 273 ? -3.355 -3.631 23.277 1.00 89.00 273 LEU A O 1
ATOM 2259 N N . LYS A 1 274 ? -3.986 -5.639 24.041 1.00 86.88 274 LYS A N 1
ATOM 2260 C CA . LYS A 1 274 ? -3.011 -5.700 25.146 1.00 86.88 274 LYS A CA 1
ATOM 2261 C C . LYS A 1 274 ? -1.631 -6.206 24.719 1.00 86.88 274 LYS A C 1
ATOM 2263 O O . LYS A 1 274 ? -0.703 -6.210 25.533 1.00 86.88 274 LYS A O 1
ATOM 2268 N N . THR A 1 275 ? -1.479 -6.623 23.464 1.00 85.00 275 THR A N 1
ATOM 2269 C CA . THR A 1 275 ? -0.217 -7.154 22.942 1.00 85.00 275 THR A CA 1
ATOM 2270 C C . THR A 1 275 ? 0.850 -6.063 22.916 1.00 85.00 275 THR A C 1
ATOM 2272 O O . THR A 1 275 ? 0.657 -4.984 22.358 1.00 85.00 275 THR A O 1
ATOM 2275 N N . ARG A 1 276 ? 2.012 -6.340 23.514 1.00 77.00 276 ARG A N 1
ATOM 2276 C CA . ARG A 1 276 ? 3.147 -5.409 23.505 1.00 77.00 276 ARG A CA 1
ATOM 2277 C C . ARG A 1 276 ? 3.939 -5.556 22.212 1.00 77.00 276 ARG A C 1
ATOM 2279 O O . ARG A 1 276 ? 4.295 -6.669 21.830 1.00 77.00 276 ARG A O 1
ATOM 2286 N N . SER A 1 277 ? 4.259 -4.431 21.575 1.00 72.62 277 SER A N 1
ATOM 2287 C CA . SER A 1 277 ? 5.230 -4.441 20.482 1.00 72.62 277 SER A CA 1
ATOM 2288 C C . SER A 1 277 ? 6.629 -4.686 21.040 1.00 72.62 277 SER A C 1
ATOM 2290 O O . SER A 1 277 ? 7.037 -4.017 21.989 1.00 72.62 277 SER A O 1
ATOM 2292 N N . LYS A 1 278 ? 7.370 -5.611 20.426 1.00 73.69 278 LYS A N 1
ATOM 2293 C CA . LYS A 1 278 ? 8.823 -5.742 20.618 1.00 73.69 278 LYS A CA 1
ATOM 2294 C C . LYS A 1 278 ? 9.614 -4.816 19.684 1.00 73.69 278 LYS A C 1
ATOM 2296 O O . LYS A 1 278 ? 10.836 -4.786 19.748 1.00 73.69 278 LYS A O 1
ATOM 2301 N N . THR A 1 279 ? 8.927 -4.087 18.805 1.00 66.69 279 THR A N 1
ATOM 2302 C CA . THR A 1 279 ? 9.540 -3.252 17.773 1.00 66.69 279 THR A CA 1
ATOM 2303 C C . THR A 1 279 ? 9.729 -1.815 18.255 1.00 66.69 279 THR A C 1
ATOM 2305 O O . THR A 1 279 ? 8.920 -1.271 19.013 1.00 66.69 279 THR A O 1
ATOM 2308 N N . ASN A 1 280 ? 10.772 -1.160 17.742 1.00 67.00 280 ASN A N 1
ATOM 2309 C CA . ASN A 1 280 ? 11.015 0.274 17.928 1.00 67.00 280 ASN A CA 1
ATOM 2310 C C . ASN A 1 280 ? 10.219 1.148 16.936 1.00 67.00 280 ASN A C 1
ATOM 2312 O O . ASN A 1 280 ? 10.541 2.314 16.746 1.00 67.00 280 ASN A O 1
ATOM 2316 N N . GLN A 1 281 ? 9.182 0.599 16.291 1.00 73.19 281 GLN A N 1
ATOM 2317 C CA . GLN A 1 281 ? 8.349 1.330 15.333 1.00 73.19 281 GLN A CA 1
ATOM 2318 C C . GLN A 1 281 ? 7.234 2.074 16.076 1.00 73.19 281 GLN A C 1
ATOM 2320 O O . GLN A 1 281 ? 6.178 1.511 16.378 1.00 73.19 281 GLN A O 1
ATOM 2325 N N . ASP A 1 282 ? 7.486 3.339 16.404 1.00 77.56 282 ASP A N 1
ATOM 2326 C CA . ASP A 1 282 ? 6.588 4.161 17.221 1.00 77.56 282 ASP A CA 1
ATOM 2327 C C . ASP A 1 282 ? 5.230 4.432 16.550 1.00 77.56 282 ASP A C 1
ATOM 2329 O O . ASP A 1 282 ? 4.205 4.437 17.231 1.00 77.56 282 ASP A O 1
ATOM 2333 N N . GLU A 1 283 ? 5.187 4.515 15.220 1.00 77.12 283 GLU A N 1
ATOM 2334 C CA . GLU A 1 283 ? 3.951 4.650 14.430 1.00 77.12 283 GLU A CA 1
ATOM 2335 C C . GLU A 1 283 ? 2.964 3.506 14.681 1.00 77.12 283 GLU A C 1
ATOM 2337 O O . GLU A 1 283 ? 1.777 3.718 14.911 1.00 77.12 283 GLU A O 1
ATOM 2342 N N . ARG A 1 284 ? 3.456 2.264 14.719 1.00 77.94 284 ARG A N 1
ATOM 2343 C CA . ARG A 1 284 ? 2.610 1.088 14.972 1.00 77.94 284 ARG A CA 1
ATOM 2344 C C . ARG A 1 284 ? 2.074 1.074 16.396 1.00 77.94 284 ARG A C 1
ATOM 2346 O O . ARG A 1 284 ? 0.941 0.653 16.627 1.00 77.94 284 ARG A O 1
ATOM 2353 N N . LYS A 1 285 ? 2.868 1.558 17.356 1.00 82.25 285 LYS A N 1
ATOM 2354 C CA . LYS A 1 285 ? 2.414 1.730 18.742 1.00 82.25 285 LYS A CA 1
ATOM 2355 C C . LYS A 1 285 ? 1.311 2.787 18.820 1.00 82.25 285 LYS A C 1
ATOM 2357 O O . LYS A 1 285 ? 0.339 2.571 19.542 1.00 82.25 285 LYS A O 1
ATOM 2362 N N . LEU A 1 286 ? 1.434 3.892 18.079 1.00 84.62 286 LEU A N 1
ATOM 2363 C CA . LEU A 1 286 ? 0.382 4.906 17.977 1.00 84.62 286 LEU A CA 1
ATOM 2364 C C . LEU A 1 286 ? -0.884 4.351 17.317 1.00 84.62 286 LEU A C 1
ATOM 2366 O O . LEU A 1 286 ? -1.969 4.550 17.857 1.00 84.62 286 LEU A O 1
ATOM 2370 N N . ALA A 1 287 ? -0.760 3.598 16.223 1.00 83.88 287 ALA A N 1
ATOM 2371 C CA . ALA A 1 287 ? -1.893 2.956 15.559 1.00 83.88 287 ALA A CA 1
ATOM 2372 C C . ALA A 1 287 ? -2.648 1.998 16.498 1.00 83.88 287 ALA A C 1
ATOM 2374 O O . ALA A 1 287 ? -3.871 2.067 16.596 1.00 83.88 287 ALA A O 1
ATOM 2375 N N . LEU A 1 288 ? -1.941 1.161 17.267 1.00 86.38 288 LEU A N 1
ATOM 2376 C CA . LEU A 1 288 ? -2.590 0.287 18.252 1.00 86.38 288 LEU A CA 1
ATOM 2377 C C . LEU A 1 288 ? -3.233 1.084 19.397 1.00 86.38 288 LEU A C 1
ATOM 2379 O O . LEU A 1 288 ? -4.331 0.755 19.834 1.00 86.38 288 LEU A O 1
ATOM 2383 N N . LYS A 1 289 ? -2.579 2.143 19.895 1.00 89.06 289 LYS A N 1
ATOM 2384 C CA . LYS A 1 289 ? -3.167 3.022 20.922 1.00 89.06 289 LYS A CA 1
ATOM 2385 C C . LYS A 1 289 ? -4.446 3.691 20.431 1.00 89.06 289 LYS A C 1
ATOM 2387 O O . LYS A 1 289 ? -5.396 3.769 21.203 1.00 89.06 289 LYS A O 1
ATOM 2392 N N . LYS A 1 290 ? -4.473 4.120 19.169 1.00 87.00 290 LYS A N 1
ATOM 2393 C CA . LYS A 1 290 ? -5.663 4.658 18.510 1.00 87.00 290 LYS A CA 1
ATOM 2394 C C . LYS A 1 290 ? -6.804 3.634 18.516 1.00 87.00 290 LYS A C 1
ATOM 2396 O O . LYS A 1 290 ? -7.861 3.949 19.053 1.00 87.00 290 LYS A O 1
ATOM 2401 N N . LEU A 1 291 ? -6.559 2.401 18.053 1.00 86.19 291 LEU A N 1
ATOM 2402 C CA . LEU A 1 291 ? -7.555 1.317 18.105 1.00 86.19 291 LEU A CA 1
ATOM 2403 C C . LEU A 1 291 ? -8.037 1.049 19.538 1.00 86.19 291 LEU A C 1
ATOM 2405 O O . LEU A 1 291 ? -9.229 0.877 19.774 1.00 86.19 291 LEU A O 1
ATOM 2409 N N . THR A 1 292 ? -7.135 1.069 20.522 1.00 90.31 292 THR A N 1
ATOM 2410 C CA . THR A 1 292 ? -7.484 0.884 21.939 1.00 90.31 292 THR A CA 1
ATOM 2411 C C . THR A 1 292 ? -8.396 1.996 22.468 1.00 90.31 292 THR A C 1
ATOM 2413 O O . THR A 1 292 ? -9.317 1.708 23.230 1.00 90.31 292 THR A O 1
ATOM 2416 N N . ILE A 1 293 ? -8.173 3.252 22.062 1.00 89.38 293 ILE A N 1
ATOM 2417 C CA . ILE A 1 293 ? -9.039 4.391 22.413 1.00 89.38 293 ILE A CA 1
ATOM 2418 C C . ILE A 1 293 ? -10.420 4.231 21.770 1.00 89.38 293 ILE A C 1
ATOM 2420 O O . ILE A 1 293 ? -11.421 4.367 22.467 1.00 89.38 293 ILE A O 1
ATOM 2424 N N . GLN A 1 294 ? -10.466 3.888 20.480 1.00 84.56 294 GLN A N 1
ATOM 2425 C CA . GLN A 1 294 ? -11.709 3.643 19.738 1.00 84.56 294 GLN A CA 1
ATOM 2426 C C . GLN A 1 294 ? -12.530 2.516 20.384 1.00 84.56 294 GLN A C 1
ATOM 2428 O O . GLN A 1 294 ? -13.695 2.700 20.714 1.00 84.56 294 GLN A O 1
ATOM 2433 N N . THR A 1 295 ? -11.880 1.395 20.706 1.00 86.81 295 THR A N 1
ATOM 2434 C CA . THR A 1 295 ? -12.514 0.250 21.382 1.00 86.81 295 THR A CA 1
ATOM 2435 C C . THR A 1 295 ? -13.049 0.617 22.761 1.00 86.81 295 THR A C 1
ATOM 2437 O O . THR A 1 295 ? -14.141 0.202 23.141 1.00 86.81 295 THR A O 1
ATOM 2440 N N . TYR A 1 296 ? -12.265 1.368 23.544 1.00 89.12 296 TYR A N 1
ATOM 2441 C CA . TYR A 1 296 ? -12.698 1.834 24.857 1.00 89.12 296 TYR A CA 1
ATOM 2442 C C . TYR A 1 296 ? -13.958 2.685 24.731 1.00 89.12 296 TYR A C 1
ATOM 2444 O O . TYR A 1 296 ? -14.907 2.474 25.479 1.00 89.12 296 TYR A O 1
ATOM 2452 N N . TYR A 1 297 ? -13.958 3.623 23.784 1.00 83.44 297 TYR A N 1
ATOM 2453 C CA . TYR A 1 297 ? -15.097 4.486 23.529 1.00 83.44 297 TYR A CA 1
ATOM 2454 C C . TYR A 1 297 ? -16.331 3.674 23.131 1.00 83.44 297 TYR A C 1
ATOM 2456 O O . TYR A 1 297 ? -17.372 3.842 23.758 1.00 83.44 297 TYR A O 1
ATOM 2464 N N . ASP A 1 298 ? -16.216 2.754 22.173 1.00 82.38 298 ASP A N 1
ATOM 2465 C CA . ASP A 1 298 ? -17.368 1.969 21.724 1.00 82.38 298 ASP A CA 1
ATOM 2466 C C . ASP A 1 298 ? -17.942 1.124 22.863 1.00 82.38 298 ASP A C 1
ATOM 2468 O O . ASP A 1 298 ? -19.140 1.175 23.112 1.00 82.38 298 ASP A O 1
ATOM 2472 N N . LEU A 1 299 ? -17.100 0.442 23.648 1.00 83.94 299 LEU A N 1
ATOM 2473 C CA . LEU A 1 299 ? -17.537 -0.324 24.825 1.00 83.94 299 LEU A CA 1
ATOM 2474 C C . LEU A 1 299 ? -18.220 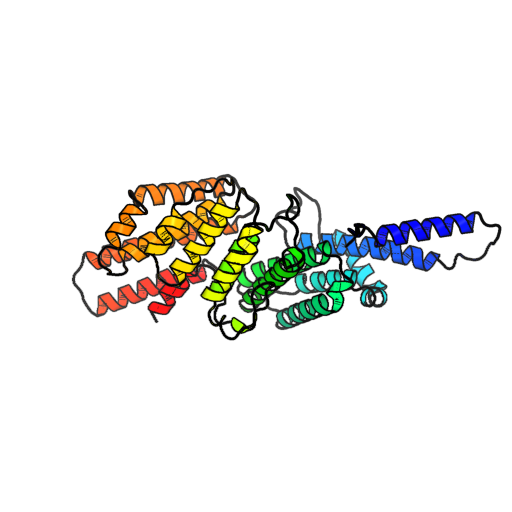0.538 25.901 1.00 83.94 299 LEU A C 1
ATOM 2476 O O . LEU A 1 299 ? -19.047 0.047 26.666 1.00 83.94 299 LEU A O 1
ATOM 2480 N N . MET A 1 300 ? -17.871 1.816 26.017 1.00 82.06 300 MET A N 1
ATOM 2481 C CA . MET A 1 300 ? -18.558 2.706 26.955 1.00 82.06 300 MET A CA 1
ATOM 2482 C C . MET A 1 300 ? -19.955 3.102 26.456 1.00 82.06 300 MET A C 1
ATOM 2484 O O . MET A 1 300 ? -20.811 3.409 27.284 1.00 82.06 300 MET A O 1
ATOM 2488 N N . HIS A 1 301 ? -20.201 3.033 25.143 1.00 75.00 301 HIS A N 1
ATOM 2489 C CA . HIS A 1 301 ? -21.378 3.612 24.487 1.00 75.00 301 HIS A CA 1
ATOM 2490 C C . HIS A 1 301 ? -22.223 2.613 23.674 1.00 75.00 301 HIS A C 1
ATOM 2492 O O . HIS A 1 301 ? -23.209 3.013 23.062 1.00 75.00 301 HIS A O 1
ATOM 2498 N N . THR A 1 302 ? -21.915 1.310 23.692 1.00 75.12 302 THR A N 1
ATOM 2499 C CA . THR A 1 302 ? -22.744 0.270 23.041 1.00 75.12 302 THR A CA 1
ATOM 2500 C C . THR A 1 302 ? -24.120 0.089 23.690 1.00 75.12 302 THR A C 1
ATOM 2502 O O . THR A 1 302 ? -25.011 -0.509 23.090 1.00 75.12 302 THR A O 1
ATOM 2505 N N . GLY A 1 303 ? -24.289 0.523 24.945 1.00 69.94 303 GLY A N 1
ATOM 2506 C CA . GLY A 1 303 ? -25.481 0.262 25.759 1.00 69.94 303 GLY A CA 1
ATOM 2507 C C . GLY A 1 303 ? -25.585 -1.174 26.297 1.00 69.94 303 GLY A C 1
ATOM 2508 O O . GLY A 1 303 ? -26.532 -1.490 27.018 1.00 69.94 303 GLY A O 1
ATOM 2509 N N . GLN A 1 304 ? -24.623 -2.058 26.000 1.00 80.19 304 GLN A N 1
ATOM 2510 C CA . GLN A 1 304 ? -24.676 -3.457 26.429 1.00 80.19 304 GLN A CA 1
ATOM 2511 C C . GLN A 1 304 ? -24.196 -3.655 27.873 1.00 80.19 304 GLN A C 1
ATOM 2513 O O . GLN A 1 304 ? -23.183 -3.112 28.331 1.00 80.19 304 GLN A O 1
ATOM 2518 N N . LYS A 1 305 ? -24.899 -4.525 28.609 1.00 82.44 305 LYS A N 1
ATOM 2519 C CA . LYS A 1 305 ? -24.577 -4.835 30.006 1.00 82.44 305 LYS A CA 1
ATOM 2520 C C . LYS A 1 305 ? -23.192 -5.484 30.119 1.00 82.44 305 LYS A C 1
ATOM 2522 O O . LYS A 1 305 ? -22.946 -6.576 29.609 1.00 82.44 305 LYS A O 1
ATOM 2527 N N . GLY A 1 306 ? -22.294 -4.825 30.850 1.00 84.06 306 GLY A N 1
ATOM 2528 C CA . GLY A 1 306 ? -20.932 -5.298 31.119 1.00 84.06 306 GLY A CA 1
ATOM 2529 C C . GLY A 1 306 ? -19.850 -4.725 30.196 1.00 84.06 306 GLY A C 1
ATOM 2530 O O . GLY A 1 306 ? -18.671 -4.850 30.534 1.00 84.06 306 GLY A O 1
ATOM 2531 N N . ASP A 1 307 ? -20.210 -4.035 29.108 1.00 86.19 307 ASP A N 1
ATOM 2532 C CA . ASP A 1 307 ? -19.227 -3.383 28.229 1.00 86.19 307 ASP A CA 1
ATOM 2533 C C . ASP A 1 307 ? -18.465 -2.257 28.943 1.00 86.19 307 ASP A C 1
ATOM 2535 O O . ASP A 1 307 ? -17.232 -2.263 28.879 1.00 86.19 307 ASP A O 1
ATOM 2539 N N . PRO A 1 308 ? -19.102 -1.402 29.772 1.00 86.75 308 PRO A N 1
ATOM 2540 C CA . PRO A 1 308 ? -18.367 -0.401 30.546 1.00 86.75 308 PRO A CA 1
ATOM 2541 C C . PRO A 1 308 ? -17.350 -1.018 31.518 1.00 86.75 308 PRO A C 1
ATOM 2543 O O . PRO A 1 308 ? -16.276 -0.466 31.768 1.00 86.75 308 PRO A O 1
ATOM 2546 N N . GLN A 1 309 ? -17.649 -2.200 32.071 1.00 89.81 309 GLN A N 1
ATOM 2547 C CA . GLN A 1 309 ? -16.700 -2.916 32.924 1.00 89.81 309 GLN A CA 1
ATOM 2548 C C . GLN A 1 309 ? -15.529 -3.469 32.101 1.00 89.81 309 GLN A C 1
ATOM 2550 O O . GLN A 1 309 ? -14.383 -3.428 32.557 1.00 89.81 309 GLN A O 1
ATOM 2555 N N . ALA A 1 310 ? -15.795 -3.972 30.894 1.00 89.50 310 ALA A N 1
ATOM 2556 C CA . ALA A 1 310 ? -14.765 -4.417 29.963 1.00 89.50 310 ALA A CA 1
ATOM 2557 C C . ALA A 1 310 ? -13.867 -3.248 29.507 1.00 89.50 310 ALA A C 1
ATOM 2559 O O . ALA A 1 310 ? -12.642 -3.384 29.549 1.00 89.50 310 ALA A O 1
ATOM 2560 N N . ALA A 1 311 ? -14.442 -2.080 29.202 1.00 88.12 311 ALA A N 1
ATOM 2561 C CA . ALA A 1 311 ? -13.716 -0.855 28.861 1.00 88.12 311 ALA A CA 1
ATOM 2562 C C . ALA A 1 311 ? -12.749 -0.437 29.980 1.00 88.12 311 ALA A C 1
ATOM 2564 O O . ALA A 1 311 ? -11.551 -0.264 29.751 1.00 88.12 311 ALA A O 1
ATOM 2565 N N . ARG A 1 312 ? -13.224 -0.394 31.232 1.00 89.44 312 ARG A N 1
ATOM 2566 C CA . ARG A 1 312 ? -12.387 -0.077 32.407 1.00 89.44 312 ARG A CA 1
ATOM 2567 C C . ARG A 1 312 ? -11.284 -1.118 32.664 1.00 89.44 312 ARG A C 1
ATOM 2569 O O . ARG A 1 312 ? -10.240 -0.794 33.229 1.00 89.44 312 ARG A O 1
ATOM 2576 N N . LYS A 1 313 ? -11.476 -2.374 32.237 1.00 88.56 313 LYS A N 1
ATOM 2577 C CA . LYS A 1 313 ? -10.434 -3.424 32.252 1.00 88.56 313 LYS A CA 1
ATOM 2578 C C . LYS A 1 313 ? -9.439 -3.305 31.091 1.00 88.56 313 LYS A C 1
ATOM 2580 O O . LYS A 1 313 ? -8.332 -3.849 31.194 1.00 88.56 313 LYS A O 1
ATOM 2585 N N . LEU A 1 314 ? -9.826 -2.668 29.985 1.00 90.12 314 LEU A N 1
ATOM 2586 C CA . LEU A 1 314 ? -8.945 -2.349 28.862 1.00 90.12 314 LEU A CA 1
ATOM 2587 C C . LEU A 1 314 ? -8.049 -1.158 29.223 1.00 90.12 314 LEU A C 1
ATOM 2589 O O . LEU A 1 314 ? -6.826 -1.284 29.165 1.00 90.12 314 LEU A O 1
ATOM 2593 N N . ILE A 1 315 ? -8.646 -0.053 29.684 1.00 90.81 315 ILE A N 1
ATOM 2594 C CA . ILE A 1 315 ? -7.941 1.153 30.134 1.00 90.81 315 ILE A CA 1
ATOM 2595 C C . ILE A 1 315 ? -8.400 1.516 31.551 1.00 90.81 315 ILE A C 1
ATOM 2597 O O . ILE A 1 315 ? -9.502 2.015 31.752 1.00 90.81 315 ILE A O 1
ATOM 2601 N N . LYS A 1 316 ? -7.526 1.300 32.545 1.00 87.06 316 LYS A N 1
ATOM 2602 C CA . LYS A 1 316 ? -7.831 1.595 33.960 1.00 87.06 316 LYS A CA 1
ATOM 2603 C C . LYS A 1 316 ? -7.932 3.094 34.256 1.00 87.06 316 LYS A C 1
ATOM 2605 O O . LYS A 1 316 ? -8.779 3.507 35.034 1.00 87.06 316 LYS A O 1
ATOM 2610 N N . ASN A 1 317 ? -7.034 3.890 33.674 1.00 89.88 317 ASN A N 1
ATOM 2611 C CA . ASN A 1 317 ? -6.992 5.343 33.832 1.00 89.88 317 ASN A CA 1
ATOM 2612 C C . ASN A 1 317 ? -6.951 5.984 32.444 1.00 89.88 317 ASN A C 1
ATOM 2614 O O . ASN A 1 317 ? -5.889 6.103 31.827 1.00 89.88 317 ASN A O 1
ATOM 2618 N N . PHE A 1 318 ? -8.132 6.339 31.945 1.00 87.69 318 PHE A N 1
ATOM 2619 C CA . PHE A 1 318 ? -8.302 6.883 30.606 1.00 87.69 318 PHE A CA 1
ATOM 2620 C C . PHE A 1 318 ? -7.634 8.259 30.414 1.00 87.69 318 PHE A C 1
ATOM 2622 O O . PHE A 1 318 ? -6.873 8.396 29.453 1.00 87.69 318 PHE A O 1
ATOM 2629 N N . PRO A 1 319 ? -7.765 9.236 31.341 1.00 89.12 319 PRO A N 1
ATOM 2630 C CA . PRO A 1 319 ? -7.046 10.510 31.239 1.00 89.12 319 PRO A CA 1
ATOM 2631 C C . PRO A 1 319 ? -5.523 10.354 31.142 1.00 89.12 319 PRO A C 1
ATOM 2633 O O . PRO A 1 319 ? -4.883 10.973 30.289 1.00 89.12 319 PRO A O 1
ATOM 2636 N N . ALA A 1 320 ? -4.928 9.488 31.969 1.00 90.69 320 ALA A N 1
ATOM 2637 C CA . ALA A 1 320 ? -3.490 9.228 31.918 1.00 90.69 320 ALA A CA 1
ATOM 2638 C C . ALA A 1 320 ? -3.074 8.558 30.597 1.00 90.69 320 ALA A C 1
ATOM 2640 O O . ALA A 1 320 ? -2.016 8.874 30.048 1.00 90.69 320 ALA A O 1
ATOM 2641 N N . PHE A 1 321 ? -3.912 7.665 30.060 1.00 91.50 321 PHE A N 1
ATOM 2642 C CA . PHE A 1 321 ? -3.669 7.023 28.770 1.00 91.50 321 PHE A CA 1
ATOM 2643 C C . PHE A 1 321 ? -3.681 8.034 27.616 1.00 91.50 321 PHE A C 1
ATOM 2645 O O . PHE A 1 321 ? -2.761 8.022 26.795 1.00 91.50 321 PHE A O 1
ATOM 2652 N N . LEU A 1 322 ? -4.665 8.941 27.581 1.00 89.69 322 LEU A N 1
ATOM 2653 C CA . LEU A 1 322 ? -4.734 10.012 26.581 1.00 89.69 322 LEU A CA 1
ATOM 2654 C C . LEU A 1 322 ? -3.544 10.969 26.688 1.00 89.69 322 LEU A C 1
ATOM 2656 O O . LEU A 1 322 ? -2.960 11.319 25.666 1.00 89.69 322 LEU A O 1
ATOM 2660 N N . LYS A 1 323 ? -3.132 11.343 27.908 1.00 90.94 323 LYS A N 1
ATOM 2661 C CA . LYS A 1 323 ? -1.932 12.169 28.126 1.00 90.94 323 LYS A CA 1
ATOM 2662 C C . LYS A 1 323 ? -0.671 11.490 27.584 1.00 90.94 323 LYS A C 1
ATOM 2664 O O . LYS A 1 323 ? 0.170 12.144 26.978 1.00 90.94 323 LYS A O 1
ATOM 2669 N N . ASN A 1 324 ? -0.538 10.176 27.776 1.00 91.12 324 ASN A N 1
ATOM 2670 C CA . ASN A 1 324 ? 0.587 9.418 27.234 1.00 91.12 324 ASN A CA 1
ATOM 2671 C C . ASN A 1 324 ? 0.554 9.328 25.699 1.00 91.12 324 ASN A C 1
ATOM 2673 O O . ASN A 1 324 ? 1.603 9.424 25.071 1.00 91.12 324 ASN A O 1
ATOM 2677 N N . TYR A 1 325 ? -0.626 9.158 25.099 1.00 89.88 325 TYR A N 1
ATOM 2678 C CA . TYR A 1 325 ? -0.783 9.161 23.644 1.00 89.88 325 TYR A CA 1
ATOM 2679 C C . TYR A 1 325 ? -0.417 10.524 23.033 1.00 89.88 325 TYR A C 1
ATOM 2681 O O . TYR A 1 325 ? 0.369 10.570 22.093 1.00 89.88 325 TYR A O 1
ATOM 2689 N N . ASP A 1 326 ? -0.883 11.624 23.631 1.00 88.19 326 ASP A N 1
ATOM 2690 C CA . ASP A 1 326 ? -0.521 12.997 23.246 1.00 88.19 326 ASP A CA 1
ATOM 2691 C C . ASP A 1 326 ? 0.997 13.239 23.344 1.00 88.19 326 ASP A C 1
ATOM 2693 O O . ASP A 1 326 ? 1.633 13.709 22.405 1.00 88.19 326 ASP A O 1
ATOM 2697 N N . ALA A 1 327 ? 1.623 12.827 24.452 1.00 88.06 327 ALA A N 1
ATOM 2698 C CA . ALA A 1 327 ? 3.070 12.950 24.631 1.00 88.06 327 ALA A CA 1
ATOM 2699 C C . ALA A 1 327 ? 3.871 12.206 23.546 1.00 88.06 327 ALA A C 1
ATOM 2701 O O . ALA A 1 327 ? 4.875 12.728 23.070 1.00 88.06 327 ALA A O 1
ATOM 2702 N N . MET A 1 328 ? 3.419 11.020 23.122 1.00 86.81 328 MET A N 1
ATOM 2703 C CA . MET A 1 328 ? 4.065 10.274 22.035 1.00 86.81 328 MET A CA 1
ATOM 2704 C C . MET A 1 328 ? 3.929 10.967 20.674 1.00 86.81 328 MET A C 1
ATOM 2706 O O . MET A 1 328 ? 4.870 10.930 19.886 1.00 86.81 328 MET A O 1
ATOM 2710 N N . ILE A 1 329 ? 2.781 11.594 20.393 1.00 86.12 329 ILE A N 1
ATOM 2711 C CA . ILE A 1 329 ? 2.580 12.371 19.159 1.00 86.12 329 ILE A CA 1
ATOM 2712 C C . ILE A 1 329 ? 3.550 13.559 19.136 1.00 86.12 329 ILE A C 1
ATOM 2714 O O . ILE A 1 329 ? 4.269 13.737 18.155 1.00 86.12 329 ILE A O 1
ATOM 2718 N N . ASN A 1 330 ? 3.619 14.319 20.234 1.00 84.88 330 ASN A N 1
ATOM 2719 C CA . ASN A 1 330 ? 4.505 15.482 20.344 1.00 84.88 330 ASN A CA 1
ATOM 2720 C C . ASN A 1 330 ? 5.990 15.096 20.252 1.00 84.88 330 ASN A C 1
ATOM 2722 O O . ASN A 1 330 ? 6.772 15.790 19.613 1.00 84.88 330 ASN A O 1
ATOM 2726 N N . ASP A 1 331 ? 6.390 13.976 20.853 1.00 83.19 331 ASP A N 1
ATOM 2727 C CA . ASP A 1 331 ? 7.763 13.478 20.760 1.00 83.19 331 ASP A CA 1
ATOM 2728 C C . ASP A 1 331 ? 8.147 13.076 19.321 1.00 83.19 331 ASP A C 1
ATOM 2730 O O . ASP A 1 331 ? 9.243 13.401 18.861 1.00 83.19 331 ASP A O 1
ATOM 2734 N N . LEU A 1 332 ? 7.243 12.443 18.561 1.00 77.81 332 LEU A N 1
ATOM 2735 C CA . LEU A 1 332 ? 7.485 12.160 17.139 1.00 77.81 332 LEU A CA 1
ATOM 2736 C C . LEU A 1 332 ? 7.594 13.431 16.290 1.00 77.81 332 LEU A C 1
ATOM 2738 O O . LEU A 1 332 ? 8.437 13.496 15.391 1.00 77.81 332 LEU A O 1
ATOM 2742 N N . GLU A 1 333 ? 6.769 14.435 16.584 1.00 77.75 333 GLU A N 1
ATOM 2743 C CA . GLU A 1 333 ? 6.815 15.745 15.933 1.00 77.75 333 GLU A CA 1
ATOM 2744 C C . GLU A 1 333 ? 8.152 16.459 16.215 1.00 77.75 333 GLU A C 1
ATOM 2746 O O . GLU A 1 333 ? 8.822 16.917 15.285 1.00 77.75 333 GLU A O 1
ATOM 2751 N N . LEU A 1 334 ? 8.608 16.461 17.474 1.00 77.19 334 LEU A N 1
ATOM 2752 C CA . LEU A 1 334 ? 9.893 17.039 17.892 1.00 77.19 334 LEU A CA 1
ATOM 2753 C C . LEU A 1 334 ? 11.096 16.324 17.273 1.00 77.19 334 LEU A C 1
ATOM 2755 O O . LEU A 1 334 ? 12.059 16.978 16.866 1.00 77.19 334 LEU A O 1
ATOM 2759 N N . ARG A 1 335 ? 11.038 14.991 17.142 1.00 71.62 335 ARG A N 1
ATOM 2760 C CA . ARG A 1 335 ? 12.089 14.191 16.492 1.00 71.62 335 ARG A CA 1
ATOM 2761 C C . ARG A 1 335 ? 12.206 14.452 14.979 1.00 71.62 335 ARG A C 1
ATOM 2763 O O . ARG A 1 335 ? 13.084 13.860 14.350 1.00 71.62 335 ARG A O 1
ATOM 2770 N N . LYS A 1 336 ? 11.369 15.330 14.391 1.00 59.16 336 LYS A N 1
ATOM 2771 C CA . LYS A 1 336 ? 11.361 15.722 12.964 1.00 59.16 336 LYS A CA 1
ATOM 2772 C C . LYS A 1 336 ? 11.516 14.520 12.028 1.00 59.16 336 LYS A C 1
ATOM 2774 O O . LYS A 1 336 ? 12.248 14.574 11.034 1.00 59.16 336 LYS A O 1
ATOM 2779 N N . GLN A 1 337 ? 10.869 13.402 12.358 1.00 55.16 337 GLN A N 1
ATOM 2780 C CA . GLN A 1 337 ? 10.962 12.217 11.515 1.00 55.16 337 GLN A CA 1
ATOM 2781 C C . GLN A 1 337 ? 10.383 12.529 10.128 1.00 55.16 337 GLN A C 1
ATOM 2783 O O . GLN A 1 337 ? 9.456 13.325 9.985 1.00 55.16 337 GLN A O 1
ATOM 2788 N N . LYS A 1 338 ? 10.954 11.905 9.091 1.00 52.56 338 LYS A N 1
ATOM 2789 C CA . LYS A 1 338 ? 10.680 12.134 7.656 1.00 52.56 338 LYS A CA 1
ATOM 2790 C C . LYS A 1 338 ? 9.199 11.961 7.233 1.00 52.56 338 LYS A C 1
ATOM 2792 O O . LYS A 1 338 ? 8.888 12.152 6.060 1.00 52.56 338 LYS A O 1
ATOM 2797 N N . LEU A 1 339 ? 8.297 11.607 8.151 1.00 54.22 339 LEU A N 1
ATOM 2798 C CA . LEU A 1 339 ? 6.916 11.180 7.916 1.00 54.22 339 LEU A CA 1
ATOM 2799 C C . LEU A 1 339 ? 5.910 12.149 8.561 1.00 54.22 339 LEU A C 1
ATOM 2801 O O . LEU A 1 339 ? 5.123 11.784 9.432 1.00 54.22 339 LEU A O 1
ATOM 2805 N N . ALA A 1 340 ? 5.926 13.410 8.115 1.00 59.66 340 ALA A N 1
ATOM 2806 C CA . ALA A 1 340 ? 5.129 14.476 8.726 1.00 59.66 340 ALA A CA 1
ATOM 2807 C C . ALA A 1 340 ? 3.606 14.235 8.707 1.00 59.66 340 ALA A C 1
ATOM 2809 O O . ALA A 1 340 ? 2.878 14.707 9.575 1.00 59.66 340 ALA A O 1
ATOM 2810 N N . TYR A 1 341 ? 3.120 13.455 7.744 1.00 62.84 341 TYR A N 1
ATOM 2811 C CA . TYR A 1 341 ? 1.692 13.188 7.601 1.00 62.84 341 TYR A CA 1
ATOM 2812 C C . TYR A 1 341 ? 1.127 12.311 8.733 1.00 62.84 341 TYR A C 1
ATOM 2814 O O . TYR A 1 341 ? -0.028 12.468 9.114 1.00 62.84 341 TYR A O 1
ATOM 2822 N N . GLN A 1 342 ? 1.916 11.396 9.305 1.00 65.00 342 GLN A N 1
ATOM 2823 C CA . GLN A 1 342 ? 1.402 10.419 10.272 1.00 65.00 342 GLN A CA 1
ATOM 2824 C C . GLN A 1 342 ? 1.100 11.052 11.628 1.00 65.00 342 GLN A C 1
ATOM 2826 O O . GLN A 1 342 ? 0.057 10.773 12.217 1.00 65.00 342 GLN A O 1
ATOM 2831 N N . PHE A 1 343 ? 1.967 11.943 12.123 1.00 72.12 343 PHE A N 1
ATOM 2832 C CA . PHE A 1 343 ? 1.684 12.641 13.379 1.00 72.12 343 PHE A CA 1
ATOM 2833 C C . PHE A 1 343 ? 0.494 13.597 13.223 1.00 72.12 343 PHE A C 1
ATOM 2835 O O . PHE A 1 343 ? -0.328 13.677 14.132 1.00 72.12 343 PHE A O 1
ATOM 2842 N N . GLN A 1 344 ? 0.346 14.253 12.062 1.00 71.31 344 GLN A N 1
ATOM 2843 C CA . GLN A 1 344 ? -0.818 15.092 11.758 1.00 71.31 344 GLN A CA 1
ATOM 2844 C C . GLN A 1 344 ? -2.117 14.279 11.821 1.00 71.31 344 GLN A C 1
ATOM 2846 O O . GLN A 1 344 ? -3.066 14.709 12.470 1.00 71.31 344 GLN A O 1
ATOM 2851 N N . LEU A 1 345 ? -2.137 13.065 11.253 1.00 73.00 345 LEU A N 1
ATOM 2852 C CA . LEU A 1 345 ? -3.288 12.158 11.350 1.00 73.00 345 LEU A CA 1
ATOM 2853 C C . LEU A 1 345 ? -3.641 11.825 12.807 1.00 73.00 345 LEU A C 1
ATOM 2855 O O . LEU A 1 345 ? -4.804 11.909 13.203 1.00 73.00 345 LEU A O 1
ATOM 2859 N N . HIS A 1 346 ? -2.647 11.475 13.627 1.00 77.19 346 HIS A N 1
ATOM 2860 C CA . HIS A 1 346 ? -2.876 11.152 15.037 1.00 77.19 346 HIS A CA 1
ATOM 2861 C C . HIS A 1 346 ? -3.311 12.371 15.867 1.00 77.19 346 HIS A C 1
ATOM 2863 O O . HIS A 1 346 ? -4.155 12.230 16.757 1.00 77.19 346 HIS A O 1
ATOM 2869 N N . ARG A 1 347 ? -2.776 13.560 15.563 1.00 79.31 347 ARG A N 1
ATOM 2870 C CA . ARG A 1 347 ? -3.123 14.829 16.218 1.00 79.31 347 ARG A CA 1
ATOM 2871 C C . ARG A 1 347 ? -4.546 15.265 15.877 1.00 79.31 347 ARG A C 1
ATOM 2873 O O . ARG A 1 347 ? -5.304 15.601 16.785 1.00 79.31 347 ARG A O 1
ATOM 2880 N N . ASN A 1 348 ? -4.931 15.168 14.605 1.00 74.50 348 ASN A N 1
ATOM 2881 C CA . ASN A 1 348 ? -6.290 15.451 14.143 1.00 74.50 348 ASN A CA 1
ATOM 2882 C C . ASN A 1 348 ? -7.298 14.496 14.789 1.00 74.50 348 ASN A C 1
ATOM 2884 O O . ASN A 1 348 ? -8.290 14.953 15.356 1.00 74.50 348 ASN A O 1
ATOM 2888 N N . PHE A 1 349 ? -6.998 13.189 14.795 1.00 77.94 349 PHE A N 1
ATOM 2889 C CA . PHE A 1 349 ? -7.805 12.194 15.506 1.00 77.94 349 PHE A CA 1
ATOM 2890 C C . PHE A 1 349 ? -8.006 12.579 16.976 1.00 77.94 349 PHE A C 1
ATOM 2892 O O . PHE A 1 349 ? -9.137 12.632 17.449 1.00 77.94 349 PHE A O 1
ATOM 2899 N N . LEU A 1 350 ? -6.921 12.880 17.702 1.00 81.06 350 LEU A N 1
ATOM 2900 C CA . LEU A 1 350 ? -7.002 13.203 19.126 1.00 81.06 350 LEU A CA 1
ATOM 2901 C C . LEU A 1 350 ? -7.808 14.482 19.391 1.00 81.06 350 LEU A C 1
ATOM 2903 O O . LEU A 1 350 ? -8.548 14.530 20.373 1.00 81.06 350 LEU A O 1
ATOM 2907 N N . SER A 1 351 ? -7.662 15.503 18.540 1.00 79.44 351 SER A N 1
ATOM 2908 C CA . SER A 1 351 ? -8.406 16.760 18.662 1.00 79.44 351 SER A CA 1
ATOM 2909 C C . SER A 1 351 ? -9.907 16.514 18.594 1.00 79.44 351 SER A C 1
ATOM 2911 O O . SER A 1 351 ? -10.624 16.830 19.540 1.00 79.44 351 SER A O 1
ATOM 2913 N N . VAL A 1 352 ? -10.377 15.870 17.526 1.00 72.75 352 VAL A N 1
ATOM 2914 C CA . VAL A 1 352 ? -11.818 15.667 17.355 1.00 72.75 352 VAL A CA 1
ATOM 2915 C C . VAL A 1 352 ? -12.361 14.625 18.324 1.00 72.75 352 VAL A C 1
ATOM 2917 O O . VAL A 1 352 ? -13.459 14.790 18.844 1.00 72.75 352 VAL A O 1
ATOM 2920 N N . PHE A 1 353 ? -11.582 13.599 18.668 1.00 78.31 353 PHE A N 1
ATOM 2921 C CA . PHE A 1 353 ? -11.984 12.649 19.703 1.00 78.31 353 PHE A CA 1
ATOM 2922 C C . PHE A 1 353 ? -12.238 13.341 21.057 1.00 78.31 353 PHE A C 1
ATOM 2924 O O . PHE A 1 353 ? -13.207 13.026 21.745 1.00 78.31 353 PHE A O 1
ATOM 2931 N N . ARG A 1 354 ? -11.421 14.336 21.434 1.00 80.62 354 ARG A N 1
ATOM 2932 C CA . ARG A 1 354 ? -11.667 15.155 22.637 1.00 80.62 354 ARG A CA 1
ATOM 2933 C C . ARG A 1 354 ? -12.952 15.977 22.530 1.00 80.62 354 ARG A C 1
ATOM 2935 O O . ARG A 1 354 ? -13.617 16.172 23.542 1.00 80.62 354 ARG A O 1
ATOM 2942 N N . GLU A 1 355 ? -13.286 16.476 21.344 1.00 75.06 355 GLU A N 1
ATOM 2943 C CA . GLU A 1 355 ? -14.534 17.213 21.109 1.00 75.06 355 GLU A CA 1
ATOM 2944 C C . GLU A 1 355 ? -15.760 16.295 21.189 1.00 75.06 355 GLU A C 1
ATOM 2946 O O . GLU A 1 355 ? -16.751 16.669 21.813 1.00 75.06 355 GLU A O 1
ATOM 2951 N N . MET A 1 356 ? -15.663 15.064 20.673 1.00 71.69 356 MET A N 1
ATOM 2952 C CA . MET A 1 356 ? -16.713 14.049 20.813 1.00 71.69 356 MET A CA 1
ATOM 2953 C C . MET A 1 356 ? -16.992 13.700 22.279 1.00 71.69 356 MET A C 1
ATOM 2955 O O . MET A 1 356 ? -18.151 13.689 22.681 1.00 71.69 356 MET A O 1
ATOM 2959 N N . LEU A 1 357 ? -15.952 13.489 23.095 1.00 75.50 357 LEU A N 1
ATOM 2960 C CA . LEU A 1 357 ? -16.127 13.219 24.530 1.00 75.50 357 LEU A CA 1
ATOM 2961 C C . LEU A 1 357 ? -16.855 14.361 25.252 1.00 75.50 357 LEU A C 1
ATOM 2963 O O . LEU A 1 357 ? -17.771 14.120 26.030 1.00 75.50 357 LEU A O 1
ATOM 2967 N N . LYS A 1 358 ? -16.489 15.617 24.959 1.00 77.56 358 LYS A N 1
ATOM 2968 C CA . LYS A 1 358 ? -17.161 16.788 25.546 1.00 77.56 358 LYS A CA 1
ATOM 2969 C C . LYS A 1 358 ? -18.637 16.864 25.155 1.00 77.56 358 LYS A C 1
ATOM 2971 O O . LYS A 1 358 ? -19.462 17.274 25.967 1.00 77.56 358 LYS A O 1
ATOM 2976 N N . LEU A 1 359 ? -18.962 16.504 23.912 1.00 71.94 359 LEU A N 1
ATOM 2977 C CA . LEU A 1 359 ? -20.339 16.478 23.424 1.00 71.94 359 LEU A CA 1
ATOM 2978 C C . LEU A 1 359 ? -21.181 15.430 24.173 1.00 71.94 359 LEU A C 1
ATOM 2980 O O . LEU A 1 359 ? -22.350 15.681 24.455 1.00 71.94 359 LEU A O 1
ATOM 2984 N N . GLU A 1 360 ? -20.594 14.284 24.522 1.00 67.44 360 GLU A N 1
ATOM 2985 C CA . GLU A 1 360 ? -21.262 13.217 25.279 1.00 67.44 360 GLU A CA 1
ATOM 2986 C C . GLU A 1 360 ? -21.450 13.532 26.759 1.00 67.44 360 GLU A C 1
ATOM 2988 O O . GLU A 1 360 ? -22.529 13.283 27.296 1.00 67.44 360 GLU A O 1
ATOM 2993 N N . ASP A 1 361 ? -20.455 14.138 27.407 1.00 68.88 361 ASP A N 1
ATOM 2994 C CA . ASP A 1 361 ? -20.611 14.637 28.777 1.00 68.88 361 ASP A CA 1
ATOM 2995 C C . ASP A 1 361 ? -21.786 15.633 28.842 1.00 68.88 361 ASP A C 1
ATOM 2997 O O . ASP A 1 361 ? -22.660 15.538 29.702 1.00 68.88 361 ASP A O 1
ATOM 3001 N N . TYR A 1 362 ? -21.896 16.515 27.841 1.00 64.56 362 TYR A N 1
ATOM 3002 C CA . TYR A 1 362 ? -23.026 17.436 27.719 1.00 64.56 362 TYR A CA 1
ATOM 3003 C C . TYR A 1 362 ? -24.372 16.728 27.476 1.00 64.56 362 TYR A C 1
ATOM 3005 O O . TYR A 1 362 ? -25.406 17.208 27.942 1.00 64.56 362 TYR A O 1
ATOM 3013 N N . LEU A 1 363 ? -24.394 15.600 26.755 1.00 60.56 363 LEU A N 1
ATOM 3014 C CA . LEU A 1 363 ? -25.606 14.800 26.528 1.00 60.56 363 LEU A CA 1
ATOM 3015 C C . LEU A 1 363 ? -26.130 14.173 27.827 1.00 60.56 363 LEU A C 1
ATOM 3017 O O . LEU A 1 363 ? -27.339 14.203 28.051 1.00 60.56 363 LEU A O 1
ATOM 3021 N N . ASN A 1 364 ? -25.238 13.669 28.683 1.00 61.78 364 ASN A N 1
ATOM 3022 C CA . ASN A 1 364 ? -25.598 12.994 29.934 1.00 61.78 364 ASN A CA 1
ATOM 3023 C C . ASN A 1 364 ? -26.122 13.953 31.024 1.00 61.78 364 ASN A C 1
ATOM 3025 O O . ASN A 1 364 ? -26.930 13.543 31.856 1.00 61.78 364 ASN A O 1
ATOM 3029 N N . ASP A 1 365 ? -25.719 15.229 30.995 1.00 58.59 365 ASP A N 1
ATOM 3030 C CA . ASP A 1 365 ? -25.944 16.183 32.093 1.00 58.59 365 ASP A CA 1
ATOM 3031 C C . ASP A 1 365 ? -27.164 17.121 31.928 1.00 58.59 365 ASP A C 1
ATOM 3033 O O . ASP A 1 365 ? -27.364 18.021 32.745 1.00 58.59 365 ASP A O 1
ATOM 3037 N N . THR A 1 366 ? -28.001 16.993 30.886 1.00 54.84 366 THR A N 1
ATOM 3038 C CA . THR A 1 366 ? -29.131 17.940 30.676 1.00 54.84 366 THR A CA 1
ATOM 3039 C C . THR A 1 366 ? -30.426 17.284 30.162 1.00 54.84 366 THR A C 1
ATOM 3041 O O . THR A 1 366 ? -30.345 16.327 29.392 1.00 54.84 366 THR A O 1
ATOM 3044 N N . PRO A 1 367 ? -31.631 17.811 30.496 1.00 54.22 367 PRO A N 1
ATOM 3045 C CA . PRO A 1 367 ? -32.919 17.226 30.093 1.00 54.22 367 PRO A CA 1
ATOM 3046 C C . PRO A 1 367 ? -33.153 17.216 28.570 1.00 54.22 367 PRO A C 1
ATOM 3048 O O . PRO A 1 367 ? -32.701 18.114 27.848 1.00 54.22 367 PRO A O 1
ATOM 3051 N N . GLU A 1 368 ? -33.875 16.212 28.066 1.00 58.97 368 GLU A N 1
ATOM 3052 C CA . GLU A 1 368 ? -34.134 16.026 26.631 1.00 58.97 368 GLU A CA 1
ATOM 3053 C C . GLU A 1 368 ? -35.103 17.072 26.043 1.00 58.97 368 GLU A C 1
ATOM 3055 O O . GLU A 1 368 ? -36.162 17.362 26.594 1.00 58.97 368 GLU A O 1
ATOM 3060 N N . SER A 1 369 ? -34.769 17.608 24.860 1.00 68.62 369 SER A N 1
ATOM 3061 C CA . SER A 1 369 ? -35.727 18.296 23.984 1.00 68.62 369 SER A CA 1
ATOM 3062 C C . SER A 1 369 ? -35.445 17.969 22.515 1.00 68.62 369 SER A C 1
ATOM 3064 O O . SER A 1 369 ? -34.292 17.798 22.113 1.00 68.62 369 SER A O 1
ATOM 3066 N N . ILE A 1 370 ? -36.489 17.916 21.680 1.00 65.44 370 ILE A N 1
ATOM 3067 C CA . ILE A 1 370 ? -36.379 17.532 20.258 1.00 65.44 370 ILE A CA 1
ATOM 3068 C C . ILE A 1 370 ? -35.444 18.478 19.482 1.00 65.44 370 ILE A C 1
ATOM 3070 O O . ILE A 1 370 ? -34.631 18.031 18.672 1.00 65.44 370 ILE A O 1
ATOM 3074 N N . LYS A 1 371 ? -35.514 19.792 19.741 1.00 63.56 371 LYS A N 1
ATOM 3075 C CA . LYS A 1 371 ? -34.628 20.787 19.106 1.00 63.56 371 LYS A CA 1
ATOM 3076 C C . LYS A 1 371 ? -33.164 20.590 19.516 1.00 63.56 371 LYS A C 1
ATOM 3078 O O . LYS A 1 371 ? -32.279 20.713 18.673 1.00 63.56 371 LYS A O 1
ATOM 3083 N N . ARG A 1 372 ? -32.919 20.233 20.780 1.00 63.25 372 ARG A N 1
ATOM 3084 C CA . ARG A 1 372 ? -31.580 19.949 21.312 1.00 63.25 372 ARG A CA 1
ATOM 3085 C C . ARG A 1 372 ? -31.004 18.660 20.730 1.00 63.25 372 ARG A C 1
ATOM 3087 O O . ARG A 1 372 ? -29.878 18.683 20.256 1.00 63.25 372 ARG A O 1
ATOM 3094 N N . SER A 1 373 ? -31.788 17.583 20.674 1.00 62.25 373 SER A N 1
ATOM 3095 C CA . SER A 1 373 ? -31.379 16.321 20.037 1.00 62.25 373 SER A CA 1
ATOM 3096 C C . SER A 1 373 ? -30.981 16.532 18.568 1.00 62.25 373 SER A C 1
ATOM 3098 O O . SER A 1 373 ? -29.924 16.078 18.138 1.00 62.25 373 SER A O 1
ATOM 3100 N N . ARG A 1 374 ? -31.750 17.333 17.813 1.00 67.81 374 ARG A N 1
ATOM 3101 C CA . ARG A 1 374 ? -31.402 17.705 16.429 1.00 67.81 374 ARG A CA 1
ATOM 3102 C C . ARG A 1 374 ? -30.109 18.517 16.329 1.00 67.81 374 ARG A C 1
ATOM 3104 O O . ARG A 1 374 ? -29.292 18.217 15.466 1.00 67.81 374 ARG A O 1
ATOM 3111 N N . HIS A 1 375 ? -29.912 19.517 17.190 1.00 69.94 375 HIS A N 1
ATOM 3112 C CA . HIS A 1 375 ? -28.684 20.321 17.204 1.00 69.94 375 HIS A CA 1
ATOM 3113 C C . HIS A 1 375 ? -27.449 19.482 17.565 1.00 69.94 375 HIS A C 1
ATOM 3115 O O . HIS A 1 375 ? -26.433 19.573 16.887 1.00 69.94 375 HIS A O 1
ATOM 3121 N N . LEU A 1 376 ? -27.550 18.610 18.571 1.00 64.94 376 LEU A N 1
ATOM 3122 C CA . LEU A 1 376 ? -26.450 17.743 19.002 1.00 64.94 376 LEU A CA 1
ATOM 3123 C C . LEU A 1 376 ? -26.131 16.659 17.966 1.00 64.94 376 LEU A C 1
ATOM 3125 O O . LEU A 1 376 ? -24.961 16.381 17.721 1.00 64.94 376 LEU A O 1
ATOM 3129 N N . ASN A 1 377 ? -27.140 16.109 17.285 1.00 68.00 377 ASN A N 1
ATOM 3130 C CA . ASN A 1 377 ? -26.920 15.220 16.143 1.00 68.00 377 ASN A CA 1
ATOM 3131 C C . ASN A 1 377 ? -26.256 15.952 14.970 1.00 68.00 377 ASN A C 1
ATOM 3133 O O . ASN A 1 377 ? -25.370 15.389 14.331 1.00 68.00 377 ASN A O 1
ATOM 3137 N N . ALA A 1 378 ? -26.637 17.204 14.698 1.00 73.50 378 ALA A N 1
ATOM 3138 C CA . ALA A 1 378 ? -25.978 18.025 13.684 1.00 73.50 378 ALA A CA 1
ATOM 3139 C C . ALA A 1 378 ? -24.516 18.320 14.054 1.00 73.50 378 ALA A C 1
ATOM 3141 O O . ALA A 1 378 ? -23.641 18.210 13.199 1.00 73.50 378 ALA A O 1
ATOM 3142 N N . GLU A 1 379 ? -24.234 18.612 15.324 1.00 73.31 379 GLU A N 1
ATOM 3143 C CA . GLU A 1 379 ? -22.877 18.877 15.806 1.00 73.31 379 GLU A CA 1
ATOM 3144 C C . GLU A 1 379 ? -22.012 17.613 15.808 1.00 73.31 379 GLU A C 1
ATOM 3146 O O . GLU A 1 379 ? -20.870 17.646 15.358 1.00 73.31 379 GLU A O 1
ATOM 3151 N N . ARG A 1 380 ? -22.580 16.459 16.181 1.00 67.81 380 ARG A N 1
ATOM 3152 C CA . ARG A 1 380 ? -21.932 15.152 16.018 1.00 67.81 380 ARG A CA 1
ATOM 3153 C C . ARG A 1 380 ? -21.601 14.892 14.548 1.00 67.81 380 ARG A C 1
ATOM 3155 O O . ARG A 1 380 ? -20.461 14.561 14.241 1.00 67.81 380 ARG A O 1
ATOM 3162 N N . LYS A 1 381 ? -22.552 15.104 13.628 1.00 68.56 381 LYS A N 1
ATOM 3163 C CA . LYS A 1 381 ? -22.302 14.993 12.178 1.00 68.56 381 LYS A CA 1
ATOM 3164 C C . LYS A 1 381 ? -21.210 15.964 11.714 1.00 68.56 381 LYS A C 1
ATOM 3166 O O . LYS A 1 381 ? -20.356 15.558 10.934 1.00 68.56 381 LYS A O 1
ATOM 3171 N N . ARG A 1 382 ? -21.180 17.204 12.220 1.00 77.19 382 ARG A N 1
ATOM 3172 C CA . ARG A 1 382 ? -20.155 18.215 11.901 1.00 77.19 382 ARG A CA 1
ATOM 3173 C C . ARG A 1 382 ? -18.762 17.790 12.358 1.00 77.19 382 ARG A C 1
ATOM 3175 O O . ARG A 1 382 ? -17.836 17.834 11.555 1.00 77.19 382 ARG A O 1
ATOM 3182 N N . LEU A 1 383 ? -18.613 17.357 13.610 1.00 67.25 383 LEU A N 1
ATOM 3183 C CA . LEU A 1 383 ? -17.338 16.888 14.165 1.00 67.25 383 LEU A CA 1
ATOM 3184 C C . LEU A 1 383 ? -16.819 15.667 13.399 1.00 67.25 383 LEU A C 1
ATOM 3186 O O . LEU A 1 383 ? -15.656 15.613 13.003 1.00 67.25 383 LEU A O 1
ATOM 3190 N N . LEU A 1 384 ? -17.705 14.716 13.105 1.00 61.72 384 LEU A N 1
ATOM 3191 C CA . LEU A 1 384 ? -17.347 13.540 12.318 1.00 61.72 384 LEU A CA 1
ATOM 3192 C C . LEU A 1 384 ? -16.980 13.911 10.866 1.00 61.72 384 LEU A C 1
ATOM 3194 O O . LEU A 1 384 ? -16.025 13.364 10.317 1.00 61.72 384 LEU A O 1
ATOM 3198 N N . ALA A 1 385 ? -17.656 14.893 10.260 1.00 63.88 385 ALA A N 1
ATOM 3199 C CA . ALA A 1 385 ? -17.306 15.422 8.939 1.00 63.88 385 ALA A CA 1
ATOM 3200 C C . ALA A 1 385 ? -15.964 16.181 8.937 1.00 63.88 385 ALA A C 1
ATOM 3202 O O . ALA A 1 385 ? -15.199 16.067 7.982 1.00 63.88 385 ALA A O 1
ATOM 3203 N N . GLN A 1 386 ? -15.622 16.901 10.011 1.00 63.75 3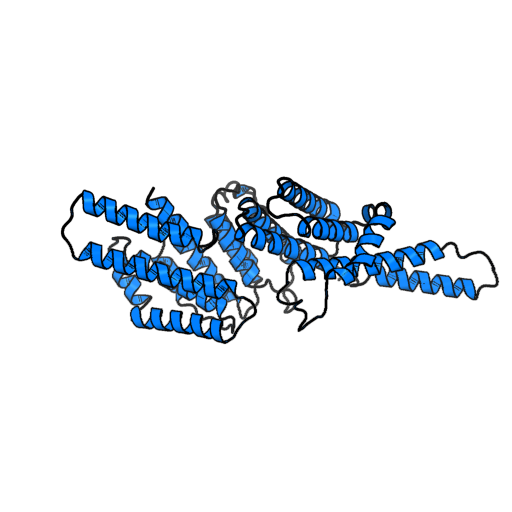86 GLN A N 1
ATOM 3204 C CA . GLN A 1 386 ? -14.311 17.545 10.168 1.00 63.75 386 GLN A CA 1
ATOM 3205 C C . GLN A 1 386 ? -13.171 16.524 10.247 1.00 63.75 386 GLN A C 1
ATOM 3207 O O . GLN A 1 386 ? -12.085 16.788 9.730 1.00 63.75 386 GLN A O 1
ATOM 3212 N N . LEU A 1 387 ? -13.399 15.347 10.837 1.00 55.78 387 LEU A N 1
ATOM 3213 C CA . LEU A 1 387 ? -12.434 14.244 10.770 1.00 55.78 387 LEU A CA 1
ATOM 3214 C C . LEU A 1 387 ? -12.310 13.663 9.359 1.00 55.78 387 LEU A C 1
ATOM 3216 O O . LEU A 1 387 ? -11.193 13.375 8.931 1.00 55.78 387 LEU A O 1
ATOM 3220 N N . ALA A 1 388 ? -13.420 13.533 8.628 1.00 52.56 388 ALA A N 1
ATOM 3221 C CA . ALA A 1 388 ? -13.408 13.050 7.247 1.00 52.56 388 ALA A CA 1
ATOM 3222 C C . ALA A 1 388 ? -12.650 14.011 6.308 1.00 52.56 388 ALA A C 1
ATOM 3224 O O . ALA A 1 388 ? -11.864 13.567 5.472 1.00 52.56 388 ALA A O 1
ATOM 3225 N N . GLN A 1 389 ? -12.812 15.326 6.497 1.00 50.25 389 GLN A N 1
ATOM 3226 C CA . GLN A 1 389 ? -12.134 16.367 5.712 1.00 50.25 389 GLN A CA 1
ATOM 3227 C C . GLN A 1 389 ? -10.641 16.514 6.055 1.00 50.25 389 GLN A C 1
ATOM 3229 O O . GLN A 1 389 ? -9.816 16.696 5.163 1.00 50.25 389 GLN A O 1
ATOM 3234 N N . ASN A 1 390 ? -10.263 16.384 7.332 1.00 44.22 390 ASN A N 1
ATOM 3235 C CA . ASN A 1 390 ? -8.876 16.565 7.793 1.00 44.22 390 ASN A CA 1
ATOM 3236 C C . ASN A 1 390 ? -8.041 15.273 7.787 1.00 44.22 390 ASN A C 1
ATOM 3238 O O . ASN A 1 390 ? -6.902 15.249 8.266 1.00 44.22 390 ASN A O 1
ATOM 3242 N N . GLY A 1 391 ? -8.610 14.193 7.254 1.00 39.69 391 GLY A N 1
ATOM 3243 C CA . GLY A 1 391 ? -8.042 12.858 7.290 1.00 39.69 391 GLY A CA 1
ATOM 3244 C C . GLY A 1 391 ? -8.572 11.979 6.171 1.00 39.69 391 GLY A C 1
ATOM 3245 O O . GLY A 1 391 ? -9.012 10.872 6.458 1.00 39.69 391 GLY A O 1
ATOM 3246 N N . ARG A 1 392 ? -8.512 12.475 4.924 1.00 42.94 392 ARG A N 1
ATOM 3247 C CA . ARG A 1 392 ? -8.250 11.697 3.696 1.00 42.94 392 ARG A CA 1
ATOM 3248 C C . ARG A 1 392 ? -8.565 10.201 3.888 1.00 42.94 392 ARG A C 1
ATOM 3250 O O . ARG A 1 392 ? -7.676 9.400 4.180 1.00 42.94 392 ARG A O 1
ATOM 3257 N N . SER A 1 393 ? -9.861 9.883 3.864 1.00 35.94 393 SER A N 1
ATOM 3258 C CA . SER A 1 393 ? -10.442 8.550 3.638 1.00 35.94 393 SER A CA 1
ATOM 3259 C C . SER A 1 393 ? -9.979 7.350 4.508 1.00 35.94 393 SER A C 1
ATOM 3261 O O . SER A 1 393 ? -10.300 6.219 4.167 1.00 35.94 393 SER A O 1
ATOM 3263 N N . SER A 1 394 ? -9.261 7.514 5.630 1.00 41.66 394 SER A N 1
ATOM 3264 C CA . SER A 1 394 ? -8.524 6.388 6.265 1.00 41.66 394 SER A CA 1
ATOM 3265 C C . SER A 1 394 ? -8.961 5.912 7.658 1.00 41.66 394 SER A C 1
ATOM 3267 O O . SER A 1 394 ? -8.419 4.910 8.127 1.00 41.66 394 SER A O 1
ATOM 3269 N N . ASP A 1 395 ? -9.919 6.552 8.334 1.00 58.12 395 ASP A N 1
ATOM 3270 C CA . ASP A 1 395 ? -10.383 6.066 9.644 1.00 58.12 395 ASP A CA 1
ATOM 3271 C C . ASP A 1 395 ? -11.675 5.250 9.513 1.00 58.12 395 ASP A C 1
ATOM 3273 O O . ASP A 1 395 ? -12.775 5.787 9.586 1.00 58.12 395 ASP A O 1
ATOM 3277 N N . LEU A 1 396 ? -11.527 3.940 9.310 1.00 56.81 396 LEU A N 1
ATOM 3278 C CA . LEU A 1 396 ? -12.620 2.959 9.200 1.00 56.81 396 LEU A CA 1
ATOM 3279 C C . LEU A 1 396 ? -13.682 3.115 10.294 1.00 56.81 396 LEU A C 1
ATOM 3281 O O . LEU A 1 396 ? -14.880 3.148 10.030 1.00 56.81 396 LEU A O 1
ATOM 3285 N N . TRP A 1 397 ? -13.217 3.313 11.526 1.00 60.53 397 TRP A N 1
ATOM 3286 C CA . TRP A 1 397 ? -14.055 3.535 12.700 1.00 60.53 397 TRP A CA 1
ATOM 3287 C C . TRP A 1 397 ? -14.967 4.767 12.569 1.00 60.53 397 TRP A C 1
ATOM 3289 O O . TRP A 1 397 ? -16.110 4.771 13.020 1.00 60.53 397 TRP A O 1
ATOM 3299 N N . LEU A 1 398 ? -14.472 5.821 11.917 1.00 57.09 398 LEU A N 1
ATOM 3300 C CA . LEU A 1 398 ? -15.221 7.049 11.680 1.00 57.09 398 LEU A CA 1
ATOM 3301 C C . LEU A 1 398 ? -16.276 6.868 10.589 1.00 57.09 398 LEU A C 1
ATOM 3303 O O . LEU A 1 398 ? -17.398 7.343 10.744 1.00 57.09 398 LEU A O 1
ATOM 3307 N N . GLN A 1 399 ? -15.909 6.207 9.488 1.00 55.56 399 GLN A N 1
ATOM 3308 C CA . GLN A 1 399 ? -16.828 5.920 8.385 1.00 55.56 399 GLN A CA 1
ATOM 3309 C C . GLN A 1 399 ? -18.010 5.078 8.871 1.00 55.56 399 GLN A C 1
ATOM 3311 O O . GLN A 1 399 ? -19.152 5.357 8.514 1.00 55.56 399 GLN A O 1
ATOM 3316 N N . GLU A 1 400 ? -17.750 4.115 9.753 1.00 60.12 400 GLU A N 1
ATOM 3317 C CA . GLU A 1 400 ? -18.780 3.283 10.367 1.00 60.12 400 GLU A CA 1
ATOM 3318 C C . GLU A 1 400 ? -19.719 4.093 11.279 1.00 60.12 400 GLU A C 1
ATOM 3320 O O . GLU A 1 400 ? -20.942 3.997 11.158 1.00 60.12 400 GLU A O 1
ATOM 3325 N N . HIS A 1 401 ? -19.187 4.975 12.136 1.00 58.97 401 HIS A N 1
ATOM 3326 C CA . HIS A 1 401 ? -20.032 5.861 12.952 1.00 58.97 401 HIS A CA 1
ATOM 3327 C C . HIS A 1 401 ? -20.810 6.891 12.123 1.00 58.97 401 HIS A C 1
ATOM 3329 O O . HIS A 1 401 ? -21.942 7.218 12.472 1.00 58.97 401 HIS A O 1
ATOM 3335 N N . LEU A 1 402 ? -20.249 7.377 11.011 1.00 52.97 402 LEU A N 1
ATOM 3336 C CA . LEU A 1 402 ? -20.964 8.221 10.048 1.00 52.97 402 LEU A CA 1
ATOM 3337 C C . LEU A 1 402 ? -22.103 7.456 9.362 1.00 52.97 402 LEU A C 1
ATOM 3339 O O . LEU A 1 402 ? -23.196 8.004 9.228 1.00 52.97 402 LEU A O 1
ATOM 3343 N N . ARG A 1 403 ? -21.876 6.192 8.978 1.00 56.22 403 ARG A N 1
ATOM 3344 C CA . ARG A 1 403 ? -22.891 5.329 8.356 1.00 56.22 403 ARG A CA 1
ATOM 3345 C C . ARG A 1 403 ? -24.068 5.073 9.291 1.00 56.22 403 ARG A C 1
ATOM 3347 O O . ARG A 1 403 ? -25.199 5.143 8.845 1.00 56.22 403 ARG A O 1
ATOM 3354 N N . ARG A 1 404 ? -23.818 4.843 10.585 1.00 54.66 404 ARG A N 1
ATOM 3355 C CA . ARG A 1 404 ? -24.869 4.610 11.600 1.00 54.66 404 ARG A CA 1
ATOM 3356 C C . ARG A 1 404 ? -25.719 5.846 11.927 1.00 54.66 404 ARG A C 1
ATOM 3358 O O . ARG A 1 404 ? -26.749 5.716 12.581 1.00 54.66 404 ARG A O 1
ATOM 3365 N N . LEU A 1 405 ? -25.268 7.044 11.546 1.00 46.16 405 LEU A N 1
ATOM 3366 C CA . LEU A 1 405 ? -25.970 8.313 11.791 1.00 46.16 405 LEU A CA 1
ATOM 3367 C C . LEU A 1 405 ? -26.820 8.789 10.604 1.00 46.16 405 LEU A C 1
ATOM 3369 O O . LEU A 1 405 ? -27.540 9.789 10.736 1.00 46.16 405 LEU A O 1
ATOM 3373 N N . ASN A 1 406 ? -26.691 8.139 9.450 1.00 38.59 406 ASN A N 1
ATOM 3374 C CA . ASN A 1 406 ? -27.506 8.355 8.256 1.00 38.59 406 ASN A CA 1
ATOM 3375 C C . ASN A 1 406 ? -28.514 7.220 8.127 1.00 38.59 406 ASN A C 1
ATOM 3377 O O . ASN A 1 406 ? -29.626 7.529 7.649 1.00 38.59 406 ASN A O 1
#

Sequence (406 aa):
MQDQEYPLNKYRIDLEETYRELKETEWSNKHELPKKMALLSWQADRQYLLYQCRLFMRYQLYPTIFRADKLPLAEEHFEEFKMLLGRRAVQIQSEPMLLAYQKVSTIFSRELNDPTLEDEVEDFFFFMEANVSKITLEDYVDLLGCIGSFATMASNKGVEAMGPISFRAKLMVIDRKYGASWSSGTTNDLPASYLTNVVIQAIRFREEFEWSMVPVDGIENTDESRSVHEWAHRFVGIYGSKVHRNDRGFSLAFCRALLFLDEGKYREAIPHLKTRSKTNQDERKLALKKLTIQTYYDLMHTGQKGDPQAARKLIKNFPAFLKNYDAMINDLELRKQKLAYQFQLHRNFLSVFREMLKLEDYLNDTPESIKRSRHLNAERKRLLAQLAQNGRSSDLWLQEHLRRLN

Secondary structure (DSSP, 8-state):
-------TTHHHHHHHHHHHHHHHHHTSS-----TTHHHHHHHHHHHHHHHHHHHHHHHHH-TTTS-TTT----GGGGHHHHHHHHHTHHHHHT-HHHHHHHHHHHHHTS-TT-TTHHHHHHHHHHHHHHTTTTS-HHHHHHHHHHHHHHHHHHHHTT-TTHHHHHHHHHHHHHHHHHSTT----TTSPBPHHHHHHHHHHHHHTTTTS-TTT--BTTB---TT--SHHHHHHHHHHHHHTTB-HHHHHHHHHHHHHHHHHHTT-HHHHHHHHTPPP-S--HHHHHHHHHHHHHHHHHHHHS--TTHHHHHHHH-S-HHHHHHHHHHHHHHHHHTT-S-HHHHHHHHHHHHHHHHHHHHHHHHHTS---HHHHHHHHHHHHHHHHHHHHTSTT--HHHHHHHHTT-

pLDDT: mean 80.41, std 14.15, range [27.06, 97.19]